Protein 5HSV (pdb70)

Nearest PDB structures (foldseek):
  2alf-assembly1_A  TM=1.003E+00  e=4.251E-34  Homo sapiens
  7qbw-assembly1_A  TM=1.003E+00  e=8.879E-34  Homo sapiens
  6bta-assembly1_A  TM=1.003E+00  e=1.247E-33  Homo sapiens
  9bfy-assembly2_C  TM=1.002E+00  e=6.689E-34  Homo sapiens
  4zsd-assembly1_A  TM=1.002E+00  e=1.972E-30  Homo sapiens

Solvent-accessible surface area: 29998 Å² total

Foldseek 3Di:
DFWKKKFFKDWQRHTLGMWMKGWPCVVQVVVSVFQQCLQACVVVHHAAWAFQFFAAAQFKTKTTQRPPNHPPHAATPVGRWAFQRDQPDFQAFFFWKWFDADWGGGGGGMIIGTHTRDRVCRPTIHTTIGTDDDSVSRNVQNVQAHNRGGGVTTMGRNHMHTDD/DFWKKKFFKDWQNHTLGMWMKGWPCVVQVVVSVQQQCLQACVVVHHAAWAFQFFAAPQFKTKTFQRPPNHPPHFATPVGRWAFQRDQPDFQAFFFWKWFDADWGGRGGGMIIGTHTRDRVCRPTIHTTIGTDDDSVSVNVQNVQAHNRGGGVTTMGRNHMHTD/DQWKKKFQKAWQRHTLGMWMKGWPCVVQVVVSVQQQCLQACVVVHHAAWAFQFFAAPQFKTKTFQRPPNHPPHFATPPRAQAAQRDQPDAQAFFFWKWFDADWGGGGGGMIIGTHTRDRVCRPTIHTTIGTDDDSVSRNVQNVQAHNGGGGNTTMGRNHMHIDD/DQWKKKFFKAWQRHTLGMWMKGWPCVVQVQVSVQQQCLQACVVVHHAAWAFQFFAAAQFKTKTTQRPPNHPPHFATPPRAQAFQRDQPDAQAFFFWKWFDADWGRGGGGMIIGTHTRDRVCRPTIHTTIGTDDDSVSRNVQNVQAHNRGGGNTTMGRNHMHTDD

B-factor: mean 29.34, std 12.83, range [10.25, 129.05]

CATH classification: 2.40.100.10

Structure (mmCIF, N/CA/C/O backbone):
data_5HSV
#
_entry.id   5HSV
#
_cell.length_a   37.904
_cell.length_b   68.443
_cell.length_c   71.952
_cell.angle_alpha   115.120
_cell.angle_beta   103.170
_cell.angle_gamma   93.960
#
_symmetry.space_group_name_H-M   'P 1'
#
loop_
_entity.id
_entity.type
_entity.pdbx_description
1 polymer 'Peptidyl-prolyl cis-trans isomerase A'
2 polymer Alisporivir
3 non-polymer 'CHLORIDE ION'
4 water water
#
loop_
_atom_site.group_PDB
_atom_site.id
_atom_site.type_symbol
_atom_site.label_atom_id
_atom_site.label_alt_id
_atom_site.label_comp_id
_atom_site.label_asym_id
_atom_site.label_entity_id
_atom_site.label_seq_id
_atom_site.pdbx_PDB_ins_code
_atom_site.Cartn_x
_atom_site.Cartn_y
_atom_site.Cartn_z
_atom_site.occupancy
_atom_site.B_iso_or_equiv
_atom_site.auth_seq_id
_atom_site.auth_comp_id
_atom_site.auth_asym_id
_atom_site.auth_atom_id
_atom_site.pdbx_PDB_model_num
ATOM 1 N N . VAL A 1 5 ? -8.687 7.941 40.912 1.00 69.23 2 VAL A N 1
ATOM 2 C CA . VAL A 1 5 ? -8.570 7.190 39.615 1.00 66.85 2 VAL A CA 1
ATOM 3 C C . VAL A 1 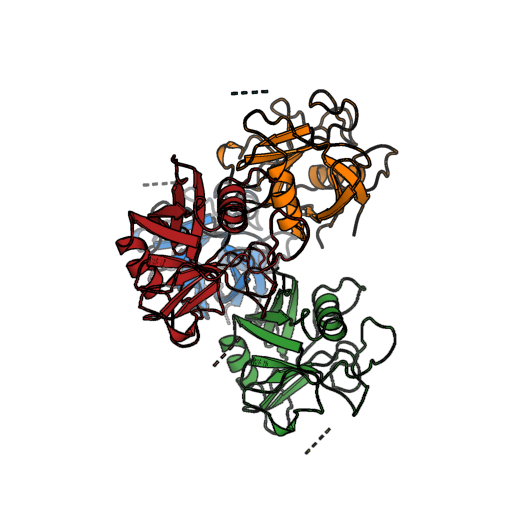5 ? -8.696 8.089 38.342 1.00 56.76 2 VAL A C 1
ATOM 4 O O . VAL A 1 5 ? -7.951 7.897 37.387 1.00 61.81 2 VAL A O 1
ATOM 8 N N . ASN A 1 6 ? -9.605 9.073 38.334 1.00 45.95 3 ASN A N 1
ATOM 9 C CA . ASN A 1 6 ? -9.535 10.244 37.418 1.00 37.02 3 ASN A CA 1
ATOM 10 C C . ASN A 1 6 ? -8.619 11.353 37.943 1.00 37.37 3 ASN A C 1
ATOM 11 O O . ASN A 1 6 ? -8.470 11.511 39.137 1.00 39.16 3 ASN A O 1
ATOM 16 N N . PRO A 1 7 ? -8.028 12.170 37.058 1.00 34.32 4 PRO A N 1
ATOM 17 C CA . PRO A 1 7 ? -7.230 13.294 37.557 1.00 34.29 4 PRO A CA 1
ATOM 18 C C . PRO A 1 7 ? -8.023 14.379 38.233 1.00 31.98 4 PRO A C 1
ATOM 19 O O . PRO A 1 7 ? -9.204 14.562 37.911 1.00 29.32 4 PRO A O 1
ATOM 23 N N . THR A 1 8 ? -7.346 15.126 39.082 1.00 30.17 5 THR A N 1
ATOM 24 C CA . THR A 1 8 ? -7.909 16.266 39.783 1.00 31.19 5 THR A CA 1
ATOM 25 C C . THR A 1 8 ? -7.083 17.499 39.525 1.00 29.26 5 THR A C 1
ATOM 26 O O . THR A 1 8 ? -5.853 17.442 39.637 1.00 32.32 5 THR A O 1
ATOM 30 N N . VAL A 1 9 ? -7.718 18.614 39.175 1.00 23.45 6 VAL A N 1
ATOM 31 C CA . VAL A 1 9 ? -6.938 19.853 39.027 1.00 24.11 6 VAL A CA 1
ATOM 32 C C . VAL A 1 9 ? -7.566 20.906 39.931 1.00 23.67 6 VAL A C 1
ATOM 33 O O . VAL A 1 9 ? -8.698 20.747 40.410 1.00 24.15 6 VAL A O 1
ATOM 37 N N . PHE A 1 10 ? -6.820 21.948 40.230 1.00 23.34 7 PHE A N 1
ATOM 38 C CA . PHE A 1 10 ? -7.307 23.033 41.060 1.00 23.70 7 PHE A CA 1
ATOM 39 C C . PHE A 1 10 ? -7.103 24.376 40.388 1.00 22.42 7 PHE A C 1
ATOM 40 O O . PHE A 1 10 ? -6.144 24.525 39.629 1.00 19.93 7 PHE A O 1
ATOM 48 N N . PHE A 1 11 ? -7.981 25.306 40.728 1.00 21.66 8 PHE A N 1
ATOM 49 C CA . PHE A 1 11 ? -7.813 26.723 40.484 1.00 21.88 8 PHE A CA 1
ATOM 50 C C . PHE A 1 11 ? -7.796 27.455 41.851 1.00 23.43 8 PHE A C 1
ATOM 51 O O . PHE A 1 11 ? -8.683 27.269 42.672 1.00 23.49 8 PHE A O 1
ATOM 59 N N . ASP A 1 12 ? -6.856 28.364 42.044 1.00 23.81 9 ASP A N 1
ATOM 60 C CA . ASP A 1 12 ? -6.926 29.297 43.145 1.00 26.22 9 ASP A CA 1
ATOM 61 C C . ASP A 1 12 ? -7.463 30.593 42.610 1.00 26.34 9 ASP A C 1
ATOM 62 O O . ASP A 1 12 ? -6.792 31.231 41.771 1.00 25.93 9 ASP A O 1
ATOM 67 N N . ILE A 1 13 ? -8.671 30.954 43.015 1.00 24.74 10 ILE A N 1
ATOM 68 C CA . ILE A 1 13 ? -9.382 32.111 42.493 1.00 25.71 10 ILE A CA 1
ATOM 69 C C . ILE A 1 13 ? -9.053 33.361 43.301 1.00 26.90 10 ILE A C 1
ATOM 70 O O . ILE A 1 13 ? -8.990 33.328 44.536 1.00 29.65 10 ILE A O 1
ATOM 75 N N . ALA A 1 14 ? -8.898 34.488 42.619 1.00 27.61 11 ALA A N 1
ATOM 76 C CA . ALA A 1 14 ? -8.764 35.795 43.253 1.00 29.11 11 ALA A CA 1
ATOM 77 C C . ALA A 1 14 ? -9.802 36.792 42.685 1.00 29.13 11 ALA A C 1
ATOM 78 O O . ALA A 1 14 ? -10.299 36.656 41.563 1.00 26.52 11 ALA A O 1
ATOM 80 N N . VAL A 1 15 ? -10.120 37.795 43.510 1.00 30.36 12 VAL A N 1
ATOM 81 C CA . VAL A 1 15 ? -11.087 38.836 43.169 1.00 33.34 12 VAL A CA 1
ATOM 82 C C . VAL A 1 15 ? -10.382 40.158 43.329 1.00 35.14 12 VAL A C 1
ATOM 83 O O . VAL A 1 15 ? -9.983 40.522 44.469 1.00 38.13 12 VAL A O 1
ATOM 87 N N . ASP A 1 16 ? -10.187 40.890 42.229 1.00 34.29 13 ASP A N 1
ATOM 88 C CA . ASP A 1 16 ? -9.373 42.111 42.237 1.00 39.61 13 ASP A CA 1
ATOM 89 C C . ASP A 1 16 ? -8.029 41.893 42.982 1.00 38.35 13 ASP A C 1
ATOM 90 O O . ASP A 1 16 ? -7.558 42.733 43.689 1.00 43.31 13 ASP A O 1
ATOM 95 N N . GLY A 1 17 ? -7.428 40.734 42.708 1.00 37.72 14 GLY A N 1
ATOM 96 C CA . GLY A 1 17 ? -6.118 40.410 43.253 1.00 37.71 14 GLY A CA 1
ATOM 97 C C . GLY A 1 17 ? -6.110 39.764 44.631 1.00 40.59 14 GLY A C 1
ATOM 98 O O . GLY A 1 17 ? -5.056 39.312 45.067 1.00 43.62 14 GLY A O 1
ATOM 99 N N . GLU A 1 18 ? -7.243 39.794 45.345 1.00 38.84 15 GLU A N 1
ATOM 100 C CA . GLU A 1 18 ? -7.354 39.189 46.672 1.00 40.36 15 GLU A CA 1
ATOM 101 C C . GLU A 1 18 ? -7.773 37.727 46.576 1.00 38.68 15 GLU A C 1
ATOM 102 O O . GLU A 1 18 ? -8.791 37.388 45.995 1.00 34.97 15 GLU A O 1
ATOM 108 N N . PRO A 1 19 ? -7.008 36.812 47.139 1.00 40.61 16 PRO A N 1
ATOM 109 C CA . PRO A 1 19 ? -7.464 35.392 47.113 1.00 41.45 16 PRO A CA 1
ATOM 110 C C . PRO A 1 19 ? -8.858 35.124 47.753 1.00 43.30 16 PRO A C 1
ATOM 111 O O . PRO A 1 19 ? -9.212 35.657 48.848 1.00 45.80 16 PRO A O 1
ATOM 115 N N . LEU A 1 20 ? -9.631 34.302 47.078 1.00 39.00 17 LEU A N 1
ATOM 116 C CA . LEU A 1 20 ? -11.042 33.961 47.426 1.00 40.43 17 LEU A CA 1
ATOM 117 C C . LEU A 1 20 ? -10.996 32.521 47.966 1.00 43.04 17 LEU A C 1
ATOM 118 O O . LEU A 1 20 ? -11.414 32.248 49.088 1.00 48.22 17 LEU A O 1
ATOM 123 N N . GLY A 1 21 ? -10.378 31.606 47.222 1.00 42.44 18 GLY A N 1
ATOM 124 C CA . GLY A 1 21 ? -10.203 30.250 47.687 1.00 39.73 18 GLY A CA 1
ATOM 125 C C . GLY A 1 21 ? -9.955 29.325 46.495 1.00 36.29 18 GLY A C 1
ATOM 126 O O . GLY A 1 21 ? -9.926 29.784 45.338 1.00 33.63 18 GLY A O 1
ATOM 127 N N . ARG A 1 22 ? -9.815 28.050 46.808 1.00 33.89 19 ARG A N 1
ATOM 128 C CA . ARG A 1 22 ? -9.511 27.029 45.847 1.00 31.64 19 ARG A CA 1
ATOM 129 C C . ARG A 1 22 ? -10.751 26.286 45.402 1.00 30.11 19 ARG A C 1
ATOM 130 O O . ARG A 1 22 ? -11.560 25.871 46.221 1.00 34.64 19 ARG A O 1
ATOM 138 N N . VAL A 1 23 ? -10.804 26.006 44.102 1.00 27.49 20 VAL A N 1
ATOM 139 C CA . VAL A 1 23 ? -11.849 25.156 43.493 1.00 26.18 20 VAL A CA 1
ATOM 140 C C . VAL A 1 23 ? -11.102 23.973 42.908 1.00 25.78 20 VAL A C 1
ATOM 141 O O . VAL A 1 23 ? -10.141 24.192 42.189 1.00 24.69 20 VAL A O 1
ATOM 145 N N A SER A 1 24 ? -11.508 22.743 43.224 1.00 24.76 21 SER A N 1
ATOM 146 C CA A SER A 1 24 ? -10.888 21.588 42.610 1.00 24.16 21 SER A CA 1
ATOM 147 C C A SER A 1 24 ? -11.885 20.879 41.754 1.00 24.40 21 SER A C 1
ATOM 148 O O A SER A 1 24 ? -13.092 20.894 42.033 1.00 26.52 21 SER A O 1
ATOM 151 N N . PHE A 1 25 ? -11.385 20.253 40.697 1.00 22.57 22 PHE A N 1
ATOM 152 C CA . PHE A 1 25 ? -12.237 19.546 39.757 1.00 23.08 22 PHE A CA 1
ATOM 153 C C . PHE A 1 25 ? -11.808 18.125 39.529 1.00 24.60 22 PHE A C 1
ATOM 154 O O . PHE A 1 25 ? -10.586 17.831 39.438 1.00 26.14 22 PHE A O 1
ATOM 162 N N . GLU A 1 26 ? -12.763 17.223 39.438 1.00 24.32 23 GLU A N 1
ATOM 163 C CA . GLU A 1 26 ? -12.506 15.910 38.904 1.00 25.91 23 GLU A CA 1
ATOM 164 C C . GLU A 1 26 ? -12.717 15.930 37.394 1.00 24.70 23 GLU A C 1
ATOM 165 O O . GLU A 1 26 ? -13.691 16.482 36.913 1.00 24.24 23 GLU A O 1
ATOM 171 N N . LEU A 1 27 ? -11.751 15.400 36.629 1.00 23.72 24 LEU A N 1
ATOM 172 C CA . LEU A 1 27 ? -11.872 15.347 35.164 1.00 23.59 24 LEU A CA 1
ATOM 173 C C . LEU A 1 27 ? -12.167 13.919 34.762 1.00 26.06 24 LEU A C 1
ATOM 174 O O . LEU A 1 27 ? -11.466 12.984 35.174 1.00 28.50 24 LEU A O 1
ATOM 179 N N . PHE A 1 28 ? -13.190 13.774 33.936 1.00 25.65 25 PHE A N 1
ATOM 180 C CA . PHE A 1 28 ? -13.687 12.453 33.568 1.00 29.08 25 PHE A CA 1
ATOM 181 C C . PHE A 1 28 ? -12.889 11.862 32.404 1.00 29.39 25 PHE A C 1
ATOM 182 O O . PHE A 1 28 ? -13.399 11.639 31.291 1.00 30.11 25 PHE A O 1
ATOM 190 N N . ALA A 1 29 ? -11.661 11.572 32.680 1.00 28.80 26 ALA A N 1
ATOM 191 C CA . ALA A 1 29 ? -10.726 11.059 31.680 1.00 31.56 26 ALA A CA 1
ATOM 192 C C . ALA A 1 29 ? -11.108 9.663 31.223 1.00 34.32 26 ALA A C 1
ATOM 193 O O . ALA A 1 29 ? -10.758 9.264 30.125 1.00 36.65 26 ALA A O 1
ATOM 195 N N . ASP A 1 30 ? -11.828 8.933 32.065 1.00 38.64 27 ASP A N 1
ATOM 196 C CA . ASP A 1 30 ? -12.374 7.624 31.696 1.00 43.27 27 ASP A CA 1
ATOM 197 C C . ASP A 1 30 ? -13.405 7.677 30.575 1.00 43.11 27 ASP A C 1
ATOM 198 O O . ASP A 1 30 ? -13.581 6.697 29.842 1.00 48.49 27 ASP A O 1
ATOM 203 N N . LYS A 1 31 ? -14.088 8.814 30.430 1.00 39.24 28 LYS A N 1
ATOM 204 C CA . LYS A 1 31 ? -15.118 8.996 29.377 1.00 38.81 28 LYS A CA 1
ATOM 205 C C . LYS A 1 31 ? -14.747 9.937 28.254 1.00 34.82 28 LYS A C 1
ATOM 206 O O . LYS A 1 31 ? -15.173 9.717 27.112 1.00 35.96 28 LYS A O 1
ATOM 212 N N . VAL A 1 32 ? -13.976 10.998 28.551 1.00 30.08 29 VAL A N 1
ATOM 213 C CA . VAL A 1 32 ? -13.586 12.017 27.530 1.00 29.59 29 VAL A CA 1
ATOM 214 C C . VAL A 1 32 ? -12.104 12.297 27.669 1.00 27.62 29 VAL A C 1
ATOM 215 O O . VAL A 1 32 ? -11.740 13.379 28.177 1.00 24.28 29 VAL A O 1
ATOM 219 N N . PRO A 1 33 ? -11.257 11.306 27.353 1.00 29.41 30 PRO A N 1
ATOM 220 C CA . PRO A 1 33 ? -9.862 11.470 27.653 1.00 28.51 30 PRO A CA 1
ATOM 221 C C . PRO A 1 33 ? -9.187 12.645 26.935 1.00 28.39 30 PRO A C 1
ATOM 222 O O . PRO A 1 33 ? -8.371 13.339 27.575 1.00 27.06 30 PRO A O 1
ATOM 226 N N . LYS A 1 34 ? -9.517 12.902 25.673 1.00 27.03 31 LYS A N 1
ATOM 227 C CA . LYS A 1 34 ? -8.861 13.994 24.907 1.00 25.80 31 LYS A CA 1
ATOM 228 C C . LYS A 1 34 ? -9.225 15.370 25.466 1.00 23.52 31 LYS A C 1
ATOM 229 O O . LYS A 1 34 ? -8.390 16.283 25.654 1.00 22.88 31 LYS A O 1
ATOM 235 N N . THR A 1 35 ? -10.489 15.536 25.817 1.00 21.91 32 THR A N 1
ATOM 236 C CA . THR A 1 35 ? -10.973 16.784 26.370 1.00 20.24 32 THR A CA 1
ATOM 237 C C . THR A 1 35 ? -10.482 17.004 27.798 1.00 19.67 32 THR A C 1
ATOM 238 O O . THR A 1 35 ? -10.042 18.090 28.195 1.00 19.27 32 THR A O 1
ATOM 242 N N . ALA A 1 36 ? -10.513 15.963 28.593 1.00 20.24 33 ALA A N 1
ATOM 243 C CA . ALA A 1 36 ? -9.888 16.059 29.965 1.00 20.16 33 ALA A CA 1
ATOM 244 C C . ALA A 1 36 ? -8.408 16.408 29.894 1.00 20.04 33 ALA A C 1
ATOM 245 O O . ALA A 1 36 ? -7.942 17.250 30.715 1.00 19.63 33 ALA A O 1
ATOM 247 N N . GLU A 1 37 ? -7.669 15.770 28.949 1.00 20.53 34 GLU A N 1
ATOM 248 C CA . GLU A 1 37 ? -6.218 15.997 28.853 1.00 22.72 34 GLU A CA 1
ATOM 249 C C . GLU A 1 37 ? -5.910 17.446 28.462 1.00 20.56 34 GLU A C 1
ATOM 250 O O . GLU A 1 37 ? -4.991 18.063 29.064 1.00 20.14 34 GLU A O 1
ATOM 256 N N . ASN A 1 38 ? -6.715 18.022 27.588 1.00 18.90 35 ASN A N 1
ATOM 257 C CA . ASN A 1 38 ? -6.564 19.421 27.261 1.00 18.64 35 ASN A CA 1
ATOM 258 C C . ASN A 1 38 ? -6.647 20.326 28.476 1.00 17.59 35 ASN A C 1
ATOM 259 O O . ASN A 1 38 ? -5.806 21.185 28.730 1.00 17.98 35 ASN A O 1
ATOM 264 N N . PHE A 1 39 ? -7.723 20.205 29.250 1.00 16.96 36 PHE A N 1
ATOM 265 C CA . PHE A 1 39 ? -7.928 21.042 30.400 1.00 15.49 36 PHE A CA 1
ATOM 266 C C . PHE A 1 39 ? -6.846 20.800 31.456 1.00 16.45 36 PHE A C 1
ATOM 267 O O . PHE A 1 39 ? -6.394 21.737 32.097 1.00 16.55 36 PHE A O 1
ATOM 275 N N . ARG A 1 40 ? -6.519 19.534 31.682 1.00 18.10 37 ARG A N 1
ATOM 276 C CA . ARG A 1 40 ? -5.460 19.203 32.654 1.00 19.61 37 ARG A CA 1
ATOM 277 C C . ARG A 1 40 ? -4.153 19.897 32.272 1.00 19.57 37 ARG A C 1
ATOM 278 O O . ARG A 1 40 ? -3.511 20.527 33.130 1.00 18.44 37 ARG A O 1
ATOM 286 N N . ALA A 1 41 ? -3.710 19.753 31.008 1.00 19.32 38 ALA A N 1
ATOM 287 C CA . ALA A 1 41 ? -2.445 20.366 30.599 1.00 20.39 38 ALA A CA 1
ATOM 288 C C . ALA A 1 41 ? -2.497 21.895 30.620 1.00 20.72 38 ALA A C 1
ATOM 289 O O . ALA A 1 41 ? -1.525 22.517 30.945 1.00 21.79 38 ALA A O 1
ATOM 291 N N . LEU A 1 42 ? -3.639 22.492 30.269 1.00 18.28 39 LEU A N 1
ATOM 292 C CA . LEU A 1 42 ? -3.768 23.955 30.332 1.00 18.66 39 LEU A CA 1
ATOM 293 C C . LEU A 1 42 ? -3.703 24.417 31.779 1.00 18.06 39 LEU A C 1
ATOM 294 O O . LEU A 1 42 ? -3.251 25.530 32.099 1.00 19.79 39 LEU A O 1
ATOM 299 N N . SER A 1 43 ? -4.114 23.571 32.698 1.00 18.54 40 SER A N 1
ATOM 300 C CA . SER A 1 43 ? -4.077 23.911 34.148 1.00 18.56 40 SER A CA 1
ATOM 301 C C . SER A 1 43 ? -2.701 23.750 34.739 1.00 20.99 40 SER A C 1
ATOM 302 O O . SER A 1 43 ? -2.365 24.504 35.641 1.00 23.01 40 SER A O 1
ATOM 305 N N . THR A 1 44 ? -1.879 22.861 34.187 1.00 21.56 41 THR A N 1
ATOM 306 C CA . THR A 1 44 ? -0.518 22.711 34.738 1.00 23.95 41 THR A CA 1
ATOM 307 C C . THR A 1 44 ? 0.445 23.672 34.070 1.00 26.25 41 THR A C 1
ATOM 308 O O . THR A 1 44 ? 1.529 23.909 34.586 1.00 27.09 41 THR A O 1
ATOM 312 N N . GLY A 1 45 ? 0.077 24.169 32.906 1.00 24.49 42 GLY A N 1
ATOM 313 C CA . GLY A 1 45 ? 0.969 25.052 32.147 1.00 29.00 42 GLY A CA 1
ATOM 314 C C . GLY A 1 45 ? 2.063 24.317 31.392 1.00 28.99 42 GLY A C 1
ATOM 315 O O . GLY A 1 45 ? 2.948 24.964 30.857 1.00 30.75 42 GLY A O 1
ATOM 316 N N . GLU A 1 46 ? 1.974 22.985 31.297 1.00 26.44 43 GLU A N 1
ATOM 317 C CA . GLU A 1 46 ? 3.085 22.202 30.780 1.00 28.28 43 GLU A CA 1
ATOM 318 C C . GLU A 1 46 ? 3.390 22.389 29.299 1.00 28.27 43 GLU A C 1
ATOM 319 O O . GLU A 1 46 ? 4.489 22.008 28.882 1.00 29.99 43 GLU A O 1
ATOM 325 N N . LYS A 1 47 ? 2.473 22.995 28.514 1.00 27.22 44 LYS A N 1
ATOM 326 C CA . LYS A 1 47 ? 2.807 23.316 27.127 1.00 28.99 44 LYS A CA 1
ATOM 327 C C . LYS A 1 47 ? 3.387 24.713 26.975 1.00 29.76 44 LYS A C 1
ATOM 328 O O . LYS A 1 47 ? 3.757 25.114 25.873 1.00 31.79 44 LYS A O 1
ATOM 334 N N . GLY A 1 48 ? 3.585 25.409 28.076 1.00 27.77 45 GLY A N 1
ATOM 335 C CA . GLY A 1 48 ? 4.219 26.750 28.084 1.00 32.24 45 GLY A CA 1
ATOM 336 C C . GLY A 1 48 ? 3.196 27.877 28.005 1.00 30.47 45 GLY A C 1
ATOM 337 O O . GLY A 1 48 ? 3.545 29.039 27.748 1.00 32.89 45 GLY A O 1
ATOM 338 N N . PHE A 1 49 ? 1.929 27.518 28.197 1.00 28.75 46 PHE A N 1
ATOM 339 C CA . PHE A 1 49 ? 0.803 28.450 28.193 1.00 26.76 46 PHE A CA 1
ATOM 340 C C . PHE A 1 49 ? -0.323 27.781 28.938 1.00 25.59 46 PHE A C 1
ATOM 341 O O . PHE A 1 49 ? -0.320 26.564 29.132 1.00 24.61 46 PHE A O 1
ATOM 349 N N . GLY A 1 50 ? -1.351 28.555 29.284 1.00 23.02 47 GLY A N 1
ATOM 350 C CA . GLY A 1 50 ? -2.527 27.982 29.908 1.00 22.51 47 GLY A CA 1
ATOM 351 C C . GLY A 1 50 ? -3.306 28.959 30.752 1.00 19.18 47 GLY A C 1
ATOM 352 O O . GLY A 1 50 ? -3.148 30.168 30.610 1.00 20.34 47 GLY A O 1
ATOM 353 N N . TYR A 1 51 ? -4.017 28.410 31.704 1.00 18.28 48 TYR A N 1
ATOM 354 C CA . TYR A 1 51 ? -4.975 29.170 32.429 1.00 18.50 48 TYR A CA 1
ATOM 355 C C . TYR A 1 51 ? -4.407 30.138 33.517 1.00 20.00 48 TYR A C 1
ATOM 356 O O . TYR A 1 51 ? -5.115 31.041 33.928 1.00 19.84 48 TYR A O 1
ATOM 365 N N . LYS A 1 52 ? -3.191 29.911 34.005 1.00 20.27 49 LYS A N 1
ATOM 366 C CA . LYS A 1 52 ? -2.696 30.739 35.082 1.00 22.58 49 LYS A CA 1
ATOM 367 C C . LYS A 1 52 ? -2.678 32.182 34.723 1.00 25.37 49 LYS A C 1
ATOM 368 O O . LYS A 1 52 ? -2.158 32.558 33.638 1.00 24.89 49 LYS A O 1
ATOM 374 N N . GLY A 1 53 ? -3.326 33.007 35.558 1.00 23.46 50 GLY A N 1
ATOM 375 C CA . GLY A 1 53 ? -3.401 34.469 35.323 1.00 26.67 50 GLY A CA 1
ATOM 376 C C . GLY A 1 53 ? -4.561 34.929 34.470 1.00 26.06 50 GLY A C 1
ATOM 377 O O . GLY A 1 53 ? -4.810 36.154 34.345 1.00 31.72 50 GLY A O 1
ATOM 378 N N . SER A 1 54 ? -5.302 33.988 33.915 1.00 22.55 51 SER A N 1
ATOM 379 C CA . SER A 1 54 ? -6.477 34.327 33.047 1.00 22.21 51 SER A CA 1
ATOM 380 C C . SER A 1 54 ? -7.698 34.686 33.911 1.00 23.14 51 SER A C 1
ATOM 381 O O . SER A 1 54 ? -7.691 34.450 35.119 1.00 22.57 51 SER A O 1
ATOM 384 N N A CYS A 1 55 ? -8.717 35.255 33.297 0.50 22.86 52 CYS A N 1
ATOM 385 N N B CYS A 1 55 ? -8.715 35.272 33.300 0.50 23.29 52 CYS A N 1
ATOM 386 C CA A CYS A 1 55 ? -9.905 35.696 34.011 0.50 23.92 52 CYS A CA 1
ATOM 387 C CA B CYS A 1 55 ? -9.920 35.691 34.021 0.50 24.65 52 CYS A CA 1
ATOM 388 C C A CYS A 1 55 ? -11.168 34.944 33.565 0.50 22.60 52 CYS A C 1
ATOM 389 C C B CYS A 1 55 ? -11.167 34.932 33.571 0.50 23.01 52 CYS A C 1
ATOM 390 O O A CYS A 1 55 ? -11.215 34.318 32.502 0.50 22.31 52 CYS A O 1
ATOM 391 O O B CYS A 1 55 ? -11.214 34.316 32.503 0.50 22.77 52 CYS A O 1
ATOM 396 N N . PHE A 1 56 ? -12.178 34.988 34.414 1.00 21.73 53 PHE A N 1
ATOM 397 C CA . PHE A 1 56 ? -13.540 34.596 34.047 1.00 20.59 53 PHE A CA 1
ATOM 398 C C . PHE A 1 56 ? -14.196 35.858 33.454 1.00 24.85 53 PHE A C 1
ATOM 399 O O . PHE A 1 56 ? -14.511 36.815 34.186 1.00 25.50 53 PHE A O 1
ATOM 407 N N . HIS A 1 57 ? -14.440 35.848 32.162 1.00 20.04 54 HIS A N 1
ATOM 408 C CA . HIS A 1 57 ? -14.891 37.032 31.460 1.00 22.50 54 HIS A CA 1
ATOM 409 C C . HIS A 1 57 ? -16.376 37.160 31.380 1.00 23.16 54 HIS A C 1
ATOM 410 O O . HIS A 1 57 ? -16.823 38.252 31.029 1.00 25.45 54 HIS A O 1
ATOM 417 N N . ARG A 1 58 ? -17.122 36.097 31.681 1.00 20.54 55 ARG A N 1
ATOM 418 C CA . ARG A 1 58 ? -18.590 36.126 31.478 1.00 21.74 55 ARG A CA 1
ATOM 419 C C . ARG A 1 58 ? -19.180 35.294 32.606 1.00 22.31 55 ARG A C 1
ATOM 420 O O . ARG A 1 58 ? -18.962 34.122 32.659 1.00 23.74 55 ARG A O 1
ATOM 428 N N . ILE A 1 59 ? -19.826 35.947 33.574 1.00 22.81 56 ILE A N 1
ATOM 429 C CA . ILE A 1 59 ? -20.405 35.256 34.698 1.00 24.23 56 ILE A CA 1
ATOM 430 C C . ILE A 1 59 ? -21.874 35.709 34.789 1.00 25.80 56 ILE A C 1
ATOM 431 O O . ILE A 1 59 ? -22.168 36.907 34.870 1.00 25.53 56 ILE A O 1
ATOM 436 N N . ILE A 1 60 ? -22.776 34.747 34.641 1.00 26.99 57 ILE A N 1
ATOM 437 C CA . ILE A 1 60 ? -24.218 34.996 34.578 1.00 27.30 57 ILE A CA 1
ATOM 438 C C . ILE A 1 60 ? -24.823 34.258 35.762 1.00 28.69 57 ILE A C 1
ATOM 439 O O . ILE A 1 60 ? -24.913 33.031 35.773 1.00 28.65 57 ILE A O 1
ATOM 444 N N . PRO A 1 61 ? -25.217 35.008 36.799 1.00 32.89 58 PRO A N 1
ATOM 445 C CA . PRO A 1 61 ? -25.817 34.342 37.986 1.00 34.55 58 PRO A CA 1
ATOM 446 C C . PRO A 1 61 ? -27.037 33.467 37.697 1.00 36.36 58 PRO A C 1
ATOM 447 O O . PRO A 1 61 ? -27.872 33.807 36.853 1.00 35.17 58 PRO A O 1
ATOM 451 N N . GLY A 1 62 ? -27.039 32.283 38.299 1.00 35.27 59 GLY A N 1
ATOM 452 C CA . GLY A 1 62 ? -28.054 31.318 38.046 1.00 36.77 59 GLY A CA 1
ATOM 453 C C . GLY A 1 62 ? -27.861 30.477 36.814 1.00 37.03 59 GLY A C 1
ATOM 454 O O . GLY A 1 62 ? -28.681 29.587 36.558 1.00 36.16 59 GLY A O 1
ATOM 455 N N . PHE A 1 63 ? -26.753 30.693 36.086 1.00 30.99 60 PHE A N 1
ATOM 456 C CA . PHE A 1 63 ? -26.475 29.966 34.860 1.00 28.55 60 PHE A CA 1
ATOM 457 C C . PHE A 1 63 ? -25.060 29.344 34.959 1.00 27.09 60 PHE A C 1
ATOM 458 O O . PHE A 1 63 ? -24.923 28.136 35.159 1.00 25.89 60 PHE A O 1
ATOM 466 N N . MET A 1 64 ? -24.029 30.156 34.747 1.00 24.31 61 MET A N 1
ATOM 467 C CA . MET A 1 64 ? -22.664 29.603 34.700 1.00 22.78 61 MET A CA 1
ATOM 468 C C . MET A 1 64 ? -21.617 30.698 34.782 1.00 23.03 61 MET A C 1
ATOM 469 O O . MET A 1 64 ? -21.907 31.881 34.691 1.00 23.20 61 MET A O 1
ATOM 474 N N . CYS A 1 65 ? -20.359 30.259 35.024 1.00 20.95 62 CYS A N 1
ATOM 475 C CA . CYS A 1 65 ? -19.185 31.114 34.999 1.00 19.69 62 CYS A CA 1
ATOM 476 C C . CYS A 1 65 ? -18.296 30.620 33.881 1.00 17.96 62 CYS A C 1
ATOM 477 O O . CYS A 1 65 ? -17.960 29.443 33.848 1.00 18.61 62 CYS A O 1
ATOM 480 N N . GLN A 1 66 ? -17.949 31.497 32.910 1.00 16.76 63 GLN A N 1
ATOM 481 C CA . GLN A 1 66 ? -17.238 31.132 31.752 1.00 16.23 63 GLN A CA 1
ATOM 482 C C . GLN A 1 66 ? -15.828 31.779 31.795 1.00 16.73 63 GLN A C 1
ATOM 483 O O . GLN A 1 66 ? -15.658 32.967 32.074 1.00 17.58 63 GLN A O 1
ATOM 489 N N . GLY A 1 67 ? -14.838 30.969 31.486 1.00 15.68 64 GLY A N 1
ATOM 490 C CA . GLY A 1 67 ? -13.449 31.391 31.499 1.00 15.50 64 GLY A CA 1
ATOM 491 C C . GLY A 1 67 ? -12.629 30.667 30.453 1.00 16.42 64 GLY A C 1
ATOM 492 O O . GLY A 1 67 ? -13.158 29.975 29.563 1.00 15.93 64 GLY A O 1
ATOM 493 N N . GLY A 1 68 ? -11.303 30.819 30.574 1.00 15.35 65 GLY A N 1
ATOM 494 C CA . GLY A 1 68 ? -10.362 30.073 29.751 1.00 16.90 65 GLY A CA 1
ATOM 495 C C . GLY A 1 68 ? -9.829 30.772 28.544 1.00 17.81 65 GLY A C 1
ATOM 496 O O . GLY A 1 68 ? -9.046 30.134 27.810 1.00 19.16 65 GLY A O 1
ATOM 497 N N . ASP A 1 69 ? -10.218 32.036 28.301 1.00 18.24 66 ASP A N 1
ATOM 498 C CA . ASP A 1 69 ? -9.679 32.775 27.168 1.00 19.86 66 ASP A CA 1
ATOM 499 C C . ASP A 1 69 ? -8.418 33.438 27.605 1.00 20.91 66 ASP A C 1
ATOM 500 O O . ASP A 1 69 ? -8.384 34.617 27.999 1.00 23.72 66 ASP A O 1
ATOM 505 N N . PHE A 1 70 ? -7.315 32.690 27.644 1.00 20.90 67 PHE A N 1
ATOM 506 C CA . PHE A 1 70 ? -6.066 33.167 28.105 1.00 21.79 67 PHE A CA 1
ATOM 507 C C . PHE A 1 70 ? -5.234 33.878 27.043 1.00 24.85 67 PHE A C 1
ATOM 508 O O . PHE A 1 70 ? -4.137 34.354 27.365 1.00 28.17 67 PHE A O 1
ATOM 516 N N . THR A 1 71 ? -5.746 33.949 25.788 1.00 23.23 68 THR A N 1
ATOM 517 C CA . THR A 1 71 ? -5.063 34.695 24.748 1.00 28.92 68 THR A CA 1
ATOM 518 C C . THR A 1 71 ? -5.636 36.077 24.486 1.00 30.41 68 THR A C 1
ATOM 519 O O . THR A 1 71 ? -4.872 36.987 24.143 1.00 34.44 68 THR A O 1
ATOM 523 N N . ARG A 1 72 ? -6.956 36.229 24.565 1.00 31.59 69 ARG A N 1
ATOM 524 C CA . ARG A 1 72 ? -7.627 37.540 24.293 1.00 35.16 69 ARG A CA 1
ATOM 525 C C . ARG A 1 72 ? -8.540 38.065 25.441 1.00 35.22 69 ARG A C 1
ATOM 526 O O . ARG A 1 72 ? -8.955 39.221 25.407 1.00 35.10 69 ARG A O 1
ATOM 534 N N . HIS A 1 73 ? -8.789 37.242 26.467 1.00 35.66 70 HIS A N 1
ATOM 535 C CA . HIS A 1 73 ? -9.442 37.649 27.753 1.00 37.96 70 HIS A CA 1
ATOM 536 C C . HIS A 1 73 ? -10.855 38.204 27.578 1.00 36.81 70 HIS A C 1
ATOM 537 O O . HIS A 1 73 ? -11.375 38.873 28.492 1.00 36.04 70 HIS A O 1
ATOM 544 N N . ASN A 1 74 ? -11.511 37.859 26.466 1.00 32.70 71 ASN A N 1
ATOM 545 C CA . ASN A 1 74 ? -12.818 38.370 26.218 1.00 31.48 71 ASN A CA 1
ATOM 546 C C . ASN A 1 74 ? -13.809 37.462 25.556 1.00 31.87 71 ASN A C 1
ATOM 547 O O . ASN A 1 74 ? -14.909 37.931 25.142 1.00 32.54 71 ASN A O 1
ATOM 552 N N . GLY A 1 75 ? -13.479 36.187 25.392 1.00 27.41 72 GLY A N 1
ATOM 553 C CA . GLY A 1 75 ? -14.304 35.269 24.585 1.00 27.49 72 GLY A CA 1
ATOM 554 C C . GLY A 1 75 ? -13.899 35.038 23.207 1.00 28.36 72 GLY A C 1
ATOM 555 O O . GLY A 1 75 ? -14.337 34.055 22.550 1.00 30.89 72 GLY A O 1
ATOM 556 N N . THR A 1 76 ? -13.031 35.902 22.670 1.00 28.46 73 THR A N 1
ATOM 557 C CA . THR A 1 76 ? -12.757 35.740 21.286 1.00 30.24 73 THR A CA 1
ATOM 558 C C . THR A 1 76 ? -11.570 34.824 21.064 1.00 28.16 73 THR A C 1
ATOM 559 O O . THR A 1 76 ? -11.223 34.560 19.903 1.00 32.18 73 THR A O 1
ATOM 563 N N . GLY A 1 77 ? -10.850 34.490 22.143 1.00 26.04 74 GLY A N 1
ATOM 564 C CA . GLY A 1 77 ? -9.574 33.797 21.974 1.00 28.60 74 GLY A CA 1
ATOM 565 C C . GLY A 1 77 ? -9.582 32.473 22.670 1.00 29.64 74 GLY A C 1
ATOM 566 O O . GLY A 1 77 ? -10.592 31.826 22.738 1.00 38.28 74 GLY A O 1
ATOM 567 N N . GLY A 1 78 ? -8.402 32.015 23.025 1.00 29.11 75 GLY A N 1
ATOM 568 C CA . GLY A 1 78 ? -8.256 30.667 23.539 1.00 27.73 75 GLY A CA 1
ATOM 569 C C . GLY A 1 78 ? -7.654 29.713 22.496 1.00 29.84 75 GLY A C 1
ATOM 570 O O . GLY A 1 78 ? -7.765 29.932 21.290 1.00 31.11 75 GLY A O 1
ATOM 571 N N . LYS A 1 79 ? -6.937 28.721 22.998 1.00 26.47 76 LYS A N 1
ATOM 572 C CA . LYS A 1 79 ? -6.370 27.706 22.124 1.00 25.57 76 LYS A CA 1
ATOM 573 C C . LYS A 1 79 ? -6.208 26.444 22.899 1.00 21.97 76 LYS A C 1
ATOM 574 O O . LYS A 1 79 ? -5.949 26.466 24.138 1.00 22.69 76 LYS A O 1
ATOM 580 N N . SER A 1 80 ? -6.391 25.320 22.213 1.00 22.39 77 SER A N 1
ATOM 581 C CA . SER A 1 80 ? -6.215 24.010 22.839 1.00 22.21 77 SER A CA 1
ATOM 582 C C . SER A 1 80 ? -4.723 23.597 22.796 1.00 23.53 77 SER A C 1
ATOM 583 O O . SER A 1 80 ? -3.910 24.270 22.167 1.00 28.12 77 SER A O 1
ATOM 586 N N . ILE A 1 81 ? -4.421 22.467 23.417 1.00 23.08 78 ILE A N 1
ATOM 587 C CA . ILE A 1 81 ? -3.089 21.906 23.375 1.00 23.90 78 ILE A CA 1
ATOM 588 C C . ILE A 1 81 ? -2.860 21.149 22.072 1.00 26.43 78 ILE A C 1
ATOM 589 O O . ILE A 1 81 ? -1.707 20.723 21.840 1.00 28.34 78 ILE A O 1
ATOM 594 N N . TYR A 1 82 ? -3.894 21.010 21.227 1.00 26.74 79 TYR A N 1
ATOM 595 C CA . TYR A 1 82 ? -3.842 20.195 19.980 1.00 31.87 79 TYR A CA 1
ATOM 596 C C . TYR A 1 82 ? -3.763 21.057 18.751 1.00 40.64 79 TYR A C 1
ATOM 597 O O . TYR A 1 82 ? -3.593 20.515 17.625 1.00 45.96 79 TYR A O 1
ATOM 606 N N . GLY A 1 83 ? -3.757 22.380 18.924 1.00 47.16 80 GLY A N 1
ATOM 607 C CA . GLY A 1 83 ? -4.138 23.316 17.846 1.00 49.41 80 GLY A CA 1
ATOM 608 C C . GLY A 1 83 ? -5.220 24.291 18.252 1.00 56.74 80 GLY A C 1
ATOM 609 O O . GLY A 1 83 ? -5.841 24.213 19.360 1.00 52.10 80 GLY A O 1
ATOM 610 N N . GLU A 1 84 ? -5.517 25.209 17.348 1.00 56.13 81 GLU A N 1
ATOM 611 C CA . GLU A 1 84 ? -6.538 26.233 17.652 1.00 63.50 81 GLU A CA 1
ATOM 612 C C . GLU A 1 84 ? -7.835 25.518 18.074 1.00 55.44 81 GLU A C 1
ATOM 613 O O . GLU A 1 84 ? -8.402 25.873 19.140 1.00 51.43 81 GLU A O 1
ATOM 619 N N . LYS A 1 85 ? -8.367 24.586 17.256 1.00 43.46 82 LYS A N 1
ATOM 620 C CA . LYS A 1 85 ? -9.540 23.807 17.709 1.00 37.59 82 LYS A CA 1
ATOM 621 C C . LYS A 1 85 ? -9.538 22.282 17.585 1.00 37.30 82 LYS A C 1
ATOM 622 O O . LYS A 1 85 ? -8.733 21.680 16.859 1.00 43.59 82 LYS A O 1
ATOM 628 N N . PHE A 1 86 ? -10.350 21.622 18.387 1.00 25.64 83 PHE A N 1
ATOM 629 C CA . PHE A 1 86 ? -10.527 20.172 18.299 1.00 27.13 83 PHE A CA 1
ATOM 630 C C . PHE A 1 86 ? -11.985 19.758 18.324 1.00 25.61 83 PHE A C 1
ATOM 631 O O . PHE A 1 86 ? -12.916 20.504 18.697 1.00 24.68 83 PHE A O 1
ATOM 639 N N . GLU A 1 87 ? -12.192 18.540 17.889 1.00 27.72 84 GLU A N 1
ATOM 640 C CA . GLU A 1 87 ? -13.535 18.029 17.726 1.00 27.84 84 GLU A CA 1
ATOM 641 C C . GLU A 1 87 ? -14.262 17.803 19.018 1.00 26.24 84 GLU A C 1
ATOM 642 O O . GLU A 1 87 ? -13.651 17.627 20.095 1.00 24.46 84 GLU A O 1
ATOM 648 N N . ASP A 1 88 ? -15.567 17.773 18.956 1.00 27.38 85 ASP A N 1
ATOM 649 C CA . ASP A 1 88 ? -16.380 17.261 20.044 1.00 26.93 85 ASP A CA 1
ATOM 650 C C . ASP A 1 88 ? -16.130 15.789 20.202 1.00 29.36 85 ASP A C 1
ATOM 651 O O . ASP A 1 88 ? -16.494 14.976 19.319 1.00 34.16 85 ASP A O 1
ATOM 656 N N . GLU A 1 89 ? -15.549 15.407 21.309 1.00 28.08 86 GLU A N 1
ATOM 657 C CA . GLU A 1 89 ? -15.126 14.034 21.497 1.00 30.85 86 GLU A CA 1
ATOM 658 C C . GLU A 1 89 ? -16.323 13.059 21.534 1.00 34.02 86 GLU A C 1
ATOM 659 O O . GLU A 1 89 ? -16.365 12.028 20.846 1.00 34.03 86 GLU A O 1
ATOM 665 N N . ASN A 1 90 ? -17.256 13.384 22.387 1.00 30.53 87 ASN A N 1
ATOM 666 C CA . ASN A 1 90 ? -18.518 12.692 22.513 1.00 31.01 87 ASN A CA 1
ATOM 667 C C . ASN A 1 90 ? -19.436 13.530 23.395 1.00 30.41 87 ASN A C 1
ATOM 668 O O . ASN A 1 90 ? -19.006 14.539 23.997 1.00 28.81 87 ASN A O 1
ATOM 673 N N . PHE A 1 91 ? -20.678 13.126 23.511 1.00 32.38 88 PHE A N 1
ATOM 674 C CA . PHE A 1 91 ? -21.651 13.767 24.393 1.00 31.51 88 PHE A CA 1
ATOM 675 C C . PHE A 1 91 ? -22.279 12.816 25.388 1.00 34.61 88 PHE A C 1
ATOM 676 O O . PHE A 1 91 ? -23.453 12.912 25.747 1.00 35.90 88 PHE A O 1
ATOM 684 N N . ILE A 1 92 ? -21.449 11.924 25.885 1.00 34.80 89 ILE A N 1
ATOM 685 C CA . ILE A 1 92 ? -21.889 10.934 26.846 1.00 40.38 89 ILE A CA 1
ATOM 686 C C . ILE A 1 92 ? -22.408 11.563 28.130 1.00 37.19 89 ILE A C 1
ATOM 687 O O . ILE A 1 92 ? -23.478 11.195 28.612 1.00 40.20 89 ILE A O 1
ATOM 692 N N . LEU A 1 93 ? -21.634 12.482 28.709 1.00 34.07 90 LEU A N 1
ATOM 693 C CA . LEU A 1 93 ? -22.020 13.135 29.958 1.00 33.80 90 LEU A CA 1
ATOM 694 C C . LEU A 1 93 ? -22.931 14.317 29.729 1.00 33.46 90 LEU A C 1
ATOM 695 O O . LEU A 1 93 ? -22.772 15.068 28.747 1.00 31.48 90 LEU A O 1
ATOM 700 N N . LYS A 1 94 ? -23.847 14.522 30.662 1.00 33.48 91 LYS A N 1
ATOM 701 C CA . LYS A 1 94 ? -24.861 15.542 30.516 1.00 34.81 91 LYS A CA 1
ATOM 702 C C . LYS A 1 94 ? -24.698 16.659 31.562 1.00 31.10 91 LYS A C 1
ATOM 703 O O . LYS A 1 94 ? -23.996 16.498 32.541 1.00 32.46 91 LYS A O 1
ATOM 709 N N . HIS A 1 95 ? -25.375 17.782 31.320 1.00 30.78 92 HIS A N 1
ATOM 710 C CA . HIS A 1 95 ? -25.367 18.950 32.178 1.00 28.58 92 HIS A CA 1
ATOM 711 C C . HIS A 1 95 ? -26.418 18.792 33.250 1.00 31.67 92 HIS A C 1
ATOM 712 O O . HIS A 1 95 ? -27.507 19.307 33.146 1.00 33.89 92 HIS A O 1
ATOM 719 N N . THR A 1 96 ? -26.081 18.027 34.270 1.00 34.26 93 THR A N 1
ATOM 720 C CA . THR A 1 96 ? -27.034 17.517 35.243 1.00 41.06 93 THR A CA 1
ATOM 721 C C . THR A 1 96 ? -27.229 18.428 36.465 1.00 40.58 93 THR A C 1
ATOM 722 O O . THR A 1 96 ? -28.159 18.206 37.222 1.00 47.95 93 THR A O 1
ATOM 726 N N . GLY A 1 97 ? -26.399 19.444 36.647 1.00 36.37 94 GLY A N 1
ATOM 727 C CA . GLY A 1 97 ? -26.551 20.331 37.782 1.00 35.71 94 GLY A CA 1
ATOM 728 C C . GLY A 1 97 ? -25.397 21.249 38.075 1.00 34.74 94 GLY A C 1
ATOM 729 O O . GLY A 1 97 ? -24.471 21.322 37.304 1.00 31.49 94 GLY A O 1
ATOM 730 N N . PRO A 1 98 ? -25.462 21.962 39.205 1.00 34.31 95 PRO A N 1
ATOM 731 C CA . PRO A 1 98 ? -24.371 22.825 39.611 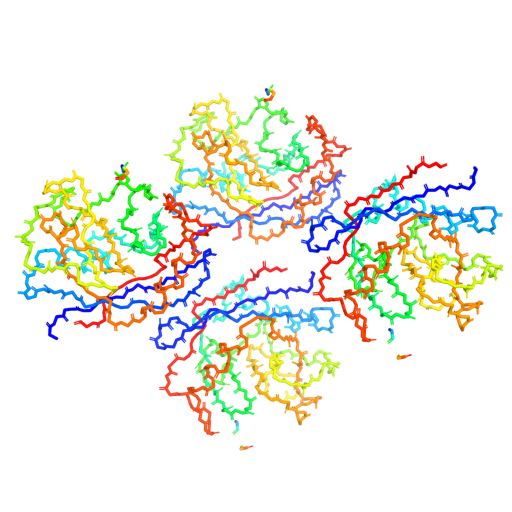1.00 32.89 95 PRO A CA 1
ATOM 732 C C . PRO A 1 98 ? -23.058 22.053 39.727 1.00 31.81 95 PRO A C 1
ATOM 733 O O . PRO A 1 98 ? -23.038 20.911 40.182 1.00 33.58 95 PRO A O 1
ATOM 737 N N . GLY A 1 99 ? -21.980 22.703 39.298 1.00 28.03 96 GLY A N 1
ATOM 738 C CA . GLY A 1 99 ? -20.636 22.132 39.391 1.00 26.69 96 GLY A CA 1
ATOM 739 C C . GLY A 1 99 ? -20.136 21.420 38.176 1.00 24.75 96 GLY A C 1
ATOM 740 O O . GLY A 1 99 ? -18.954 21.137 38.057 1.00 23.47 96 GLY A O 1
ATOM 741 N N . ILE A 1 100 ? -20.994 21.196 37.179 1.00 24.20 97 ILE A N 1
ATOM 742 C CA . ILE A 1 100 ? -20.538 20.573 35.918 1.00 22.38 97 ILE A CA 1
ATOM 743 C C . ILE A 1 100 ? -19.577 21.483 35.207 1.00 21.02 97 ILE A C 1
ATOM 744 O O . ILE A 1 100 ? -19.823 22.689 35.103 1.00 20.47 97 ILE A O 1
ATOM 749 N N . LEU A 1 101 ? -18.478 20.911 34.704 1.00 19.88 98 LEU A N 1
ATOM 750 C CA . LEU A 1 101 ? -17.476 21.558 33.898 1.00 18.60 98 LEU A CA 1
ATOM 751 C C . LEU A 1 101 ? -17.642 21.077 32.469 1.00 18.15 98 LEU A C 1
ATOM 752 O O . LEU A 1 101 ? -17.659 19.879 32.194 1.00 19.97 98 LEU A O 1
ATOM 757 N N . SER A 1 102 ? -17.799 22.034 31.561 1.00 17.22 99 SER A N 1
ATOM 758 C CA . SER A 1 102 ? -18.114 21.732 30.154 1.00 17.31 99 SER A CA 1
ATOM 759 C C . SER A 1 102 ? -17.413 22.713 29.235 1.00 17.15 99 SER A C 1
ATOM 760 O O . SER A 1 102 ? -16.991 23.807 29.682 1.00 16.88 99 SER A O 1
ATOM 763 N N . MET A 1 103 ? -17.248 22.326 27.966 1.00 16.17 100 MET A N 1
ATOM 764 C CA . MET A 1 103 ? -16.569 23.178 27.023 1.00 16.54 100 MET A CA 1
ATOM 765 C C . MET A 1 103 ? -17.472 24.238 26.458 1.00 16.84 100 MET A C 1
ATOM 766 O O . MET A 1 103 ? -18.512 23.900 25.856 1.00 17.03 100 MET A O 1
ATOM 771 N N . ALA A 1 104 ? -16.992 25.477 26.409 1.00 15.45 101 ALA A N 1
ATOM 772 C CA . ALA A 1 104 ? -17.602 26.511 25.581 1.00 16.16 101 ALA A CA 1
ATOM 773 C C . ALA A 1 104 ? -17.180 26.263 24.139 1.00 16.54 101 ALA A C 1
ATOM 774 O O . ALA A 1 104 ? -16.157 25.598 23.907 1.00 17.78 101 ALA A O 1
ATOM 776 N N . ASN A 1 105 ? -17.937 26.778 23.147 1.00 18.18 102 ASN A N 1
ATOM 777 C CA . ASN A 1 105 ? -17.481 26.589 21.798 1.00 18.56 102 ASN A CA 1
ATOM 778 C C . ASN A 1 105 ? -18.064 27.650 20.888 1.00 19.14 102 ASN A C 1
ATOM 779 O O . ASN A 1 105 ? -18.832 28.526 21.355 1.00 19.13 102 ASN A O 1
ATOM 784 N N . ALA A 1 106 ? -17.737 27.530 19.590 1.00 21.04 103 ALA A N 1
ATOM 785 C CA . ALA A 1 106 ? -18.339 28.384 18.568 1.00 24.50 103 ALA A CA 1
ATOM 786 C C . ALA A 1 106 ? -19.079 27.521 17.555 1.00 25.15 103 ALA A C 1
ATOM 787 O O . ALA A 1 106 ? -19.030 27.778 16.367 1.00 28.09 103 ALA A O 1
ATOM 789 N N . GLY A 1 107 ? -19.839 26.551 18.030 1.00 23.93 104 GLY A N 1
ATOM 790 C CA . GLY A 1 107 ? -20.496 25.609 17.171 1.00 25.39 104 GLY A CA 1
ATOM 791 C C . GLY A 1 107 ? -19.824 24.275 17.182 1.00 25.13 104 GLY A C 1
ATOM 792 O O . GLY A 1 107 ? -18.844 24.044 17.955 1.00 24.84 104 GLY A O 1
ATOM 793 N N . PRO A 1 108 ? -20.321 23.338 16.413 1.00 28.41 105 PRO A N 1
ATOM 794 C CA . PRO A 1 108 ? -19.758 22.009 16.447 1.00 27.94 105 PRO A CA 1
ATOM 795 C C . PRO A 1 108 ? -18.271 21.942 16.125 1.00 26.22 105 PRO A C 1
ATOM 796 O O . PRO A 1 108 ? -17.793 22.652 15.266 1.00 28.46 105 PRO A O 1
ATOM 800 N N . ASN A 1 109 ? -17.560 21.115 16.880 1.00 25.90 106 ASN A N 1
ATOM 801 C CA . ASN A 1 109 ? -16.138 20.854 16.664 1.00 25.72 106 ASN A CA 1
ATOM 802 C C . ASN A 1 109 ? -15.194 22.052 16.651 1.00 25.77 106 ASN A C 1
ATOM 803 O O . ASN A 1 109 ? -14.330 22.200 15.760 1.00 28.43 106 ASN A O 1
ATOM 808 N N . THR A 1 110 ? -15.376 22.891 17.650 1.00 23.97 107 THR A N 1
ATOM 809 C CA . THR A 1 110 ? -14.626 24.104 17.779 1.00 24.93 107 THR A CA 1
ATOM 810 C C . THR A 1 110 ? -14.114 24.276 19.203 1.00 23.47 107 THR A C 1
ATOM 811 O O . THR A 1 110 ? -14.021 25.398 19.713 1.00 26.08 107 THR A O 1
ATOM 815 N N . ASN A 1 111 ? -13.778 23.177 19.848 1.00 21.70 108 ASN A N 1
ATOM 816 C CA . ASN A 1 111 ? -13.283 23.291 21.216 1.00 18.97 108 ASN A CA 1
ATOM 817 C C . ASN A 1 111 ? -11.873 23.892 21.204 1.00 19.96 108 ASN A C 1
ATOM 818 O O . ASN A 1 111 ? -11.022 23.428 20.480 1.00 22.19 108 ASN A O 1
ATOM 823 N N . GLY A 1 112 ? -11.647 24.808 22.133 1.00 18.56 109 GLY A N 1
ATOM 824 C CA . GLY A 1 112 ? -10.314 25.394 22.299 1.00 18.91 109 GLY A CA 1
ATOM 825 C C . GLY A 1 112 ? -9.868 25.236 23.747 1.00 17.50 109 GLY A C 1
ATOM 826 O O . GLY A 1 112 ? -9.490 24.162 24.171 1.00 19.12 109 GLY A O 1
ATOM 827 N N . SER A 1 113 ? -9.921 26.348 24.460 1.00 16.93 110 SER A N 1
ATOM 828 C CA . SER A 1 113 ? -9.603 26.349 25.870 1.00 15.90 110 SER A CA 1
ATOM 829 C C . SER A 1 113 ? -10.706 26.873 26.748 1.00 14.61 110 SER A C 1
ATOM 830 O O . SER A 1 113 ? -10.636 26.704 27.956 1.00 15.16 110 SER A O 1
ATOM 833 N N . GLN A 1 114 ? -11.721 27.529 26.183 1.00 15.14 111 GLN A N 1
ATOM 834 C CA . GLN A 1 114 ? -12.750 28.132 27.018 1.00 13.70 111 GLN A CA 1
ATOM 835 C C . GLN A 1 114 ? -13.714 27.052 27.532 1.00 14.60 111 GLN A C 1
ATOM 836 O O . GLN A 1 114 ? -14.049 26.060 26.842 1.00 14.97 111 GLN A O 1
ATOM 842 N N . PHE A 1 115 ? -14.135 27.266 28.782 1.00 14.05 112 PHE A N 1
ATOM 843 C CA . PHE A 1 115 ? -14.910 26.308 29.527 1.00 13.52 112 PHE A CA 1
ATOM 844 C C . PHE A 1 115 ? -15.930 27.101 30.330 1.00 13.95 112 PHE A C 1
ATOM 845 O O . PHE A 1 115 ? -15.840 28.310 30.527 1.00 15.40 112 PHE A O 1
ATOM 853 N N . PHE A 1 116 ? -16.845 26.359 30.900 1.00 14.91 113 PHE A N 1
ATOM 854 C CA . PHE A 1 116 ? -17.799 26.917 31.858 1.00 14.51 113 PHE A CA 1
ATOM 855 C C . PHE A 1 116 ? -18.034 25.988 33.035 1.00 15.74 113 PHE A C 1
ATOM 856 O O . PHE A 1 116 ? -17.956 24.758 32.891 1.00 16.05 113 PHE A O 1
ATOM 864 N N . ILE A 1 117 ? -18.348 26.602 34.166 1.00 16.53 114 ILE A N 1
ATOM 865 C CA . ILE A 1 117 ? -18.734 25.870 35.385 1.00 17.97 114 ILE A CA 1
ATOM 866 C C . ILE A 1 117 ? -20.204 26.228 35.591 1.00 20.26 114 ILE A C 1
ATOM 867 O O . ILE A 1 117 ? -20.554 27.383 35.793 1.00 20.60 114 ILE A O 1
ATOM 872 N N . CYS A 1 118 ? -21.062 25.228 35.555 1.00 22.38 115 CYS A N 1
ATOM 873 C CA . CYS A 1 118 ? -22.510 25.452 35.710 1.00 24.20 115 CYS A CA 1
ATOM 874 C C . CYS A 1 118 ? -22.811 25.792 37.161 1.00 25.41 115 CYS A C 1
ATOM 875 O O . CYS A 1 118 ? -22.231 25.220 38.104 1.00 25.69 115 CYS A O 1
ATOM 878 N N . THR A 1 119 ? -23.759 26.702 37.379 1.00 26.88 116 THR A N 1
ATOM 879 C CA . THR A 1 119 ? -24.311 26.929 38.707 1.00 29.68 116 THR A CA 1
ATOM 880 C C . THR A 1 119 ? -25.783 26.538 38.775 1.00 32.00 116 THR A C 1
ATOM 881 O O . THR A 1 119 ? -26.444 26.756 39.784 1.00 34.08 116 THR A O 1
ATOM 885 N N . ALA A 1 120 ? -26.238 25.802 37.763 1.00 32.27 117 ALA A N 1
ATOM 886 C CA . ALA A 1 120 ? -27.585 25.246 37.678 1.00 32.60 117 ALA A CA 1
ATOM 887 C C . ALA A 1 120 ? -27.557 24.055 36.733 1.00 31.03 117 ALA A C 1
ATOM 888 O O . ALA A 1 120 ? -26.569 23.862 36.018 1.00 29.29 117 ALA A O 1
ATOM 890 N N . LYS A 1 121 ? -28.644 23.292 36.614 1.00 33.51 118 LYS A N 1
ATOM 891 C CA . LYS A 1 121 ? -28.749 22.290 35.519 1.00 35.06 118 LYS A CA 1
ATOM 892 C C . LYS A 1 121 ? -28.941 23.082 34.215 1.00 32.33 118 LYS A C 1
ATOM 893 O O . LYS A 1 121 ? -29.806 23.968 34.154 1.00 34.78 118 LYS A O 1
ATOM 899 N N . THR A 1 122 ? -28.214 22.719 33.191 1.00 30.61 119 THR A N 1
ATOM 900 C CA . THR A 1 122 ? -28.259 23.431 31.909 1.00 29.99 119 THR A CA 1
ATOM 901 C C . THR A 1 122 ? -28.458 22.367 30.828 1.00 31.39 119 THR A C 1
ATOM 902 O O . THR A 1 122 ? -27.704 22.310 29.858 1.00 29.99 119 THR A O 1
ATOM 906 N N . GLU A 1 123 ? -29.572 21.614 30.945 1.00 32.84 120 GLU A N 1
ATOM 907 C CA . GLU A 1 123 ? -29.796 20.462 30.048 1.00 35.04 120 GLU A CA 1
ATOM 908 C C . GLU A 1 123 ? -29.920 20.805 28.567 1.00 32.65 120 GLU A C 1
ATOM 909 O O . GLU A 1 123 ? -29.672 19.946 27.701 1.00 33.49 120 GLU A O 1
ATOM 915 N N . TRP A 1 124 ? -30.308 22.037 28.244 1.00 31.16 121 TRP A N 1
ATOM 916 C CA . TRP A 1 124 ? -30.452 22.445 26.821 1.00 31.20 121 TRP A CA 1
ATOM 917 C C . TRP A 1 124 ? -29.095 22.514 26.107 1.00 28.80 121 TRP A C 1
ATOM 918 O O . TRP A 1 124 ? -29.067 22.644 24.863 1.00 30.75 121 TRP A O 1
ATOM 929 N N . LEU A 1 125 ? -28.012 22.429 26.878 1.00 27.51 122 LEU A N 1
ATOM 930 C CA . LEU A 1 125 ? -26.664 22.360 26.295 1.00 25.71 122 LEU A CA 1
ATOM 931 C C . LEU A 1 125 ? -26.194 20.940 26.008 1.00 27.04 122 LEU A C 1
ATOM 932 O O . LEU A 1 125 ? -25.148 20.717 25.321 1.00 24.57 122 LEU A O 1
ATOM 937 N N . ASP A 1 126 ? -26.935 19.928 26.479 1.00 27.82 123 ASP A N 1
ATOM 938 C CA . ASP A 1 126 ? -26.642 18.521 26.170 1.00 29.70 123 ASP A CA 1
ATOM 939 C C . ASP A 1 126 ? -26.607 18.247 24.646 1.00 30.00 123 ASP A C 1
ATOM 940 O O . ASP A 1 126 ? -27.462 18.737 23.893 1.00 31.43 123 ASP A O 1
ATOM 945 N N . GLY A 1 127 ? -25.535 17.583 24.237 1.00 30.05 124 GLY A N 1
ATOM 946 C CA . GLY A 1 127 ? -25.370 17.244 22.826 1.00 30.64 124 GLY A CA 1
ATOM 947 C C . GLY A 1 127 ? -24.748 18.371 22.023 1.00 28.94 124 GLY A C 1
ATOM 948 O O . GLY A 1 127 ? -24.494 18.189 20.836 1.00 31.96 124 GLY A O 1
ATOM 949 N N . LYS A 1 128 ? -24.473 19.517 22.668 1.00 27.70 125 LYS A N 1
ATOM 950 C CA . LYS A 1 128 ? -23.883 20.679 22.012 1.00 26.51 125 LYS A CA 1
ATOM 951 C C . LYS A 1 128 ? -22.581 21.128 22.664 1.00 23.96 125 LYS A C 1
ATOM 952 O O . LYS A 1 128 ? -21.727 21.651 21.960 1.00 23.50 125 LYS A O 1
ATOM 958 N N . HIS A 1 129 ? -22.408 20.819 23.940 1.00 23.21 126 HIS A N 1
ATOM 959 C CA . HIS A 1 129 ? -21.189 21.143 24.721 1.00 20.86 126 HIS A CA 1
ATOM 960 C C . HIS A 1 129 ? -20.707 19.884 25.404 1.00 21.35 126 HIS A C 1
ATOM 961 O O . HIS A 1 129 ? -21.506 19.174 25.956 1.00 24.84 126 HIS A O 1
ATOM 968 N N . VAL A 1 130 ? -19.436 19.607 25.287 1.00 19.35 127 VAL A N 1
ATOM 969 C CA . VAL A 1 130 ? -18.851 18.433 25.828 1.00 19.74 127 VAL A CA 1
ATOM 970 C C . VAL A 1 130 ? -18.592 18.614 27.306 1.00 19.97 127 VAL A C 1
ATOM 971 O O . VAL A 1 130 ? -17.735 19.448 27.703 1.00 18.90 127 VAL A O 1
ATOM 975 N N . VAL A 1 131 ? -19.274 17.820 28.109 1.00 20.99 128 VAL A N 1
ATOM 976 C CA . VAL A 1 131 ? -19.071 17.798 29.557 1.00 21.29 128 VAL A CA 1
ATOM 977 C C . VAL A 1 131 ? -17.876 16.875 29.848 1.00 20.33 128 VAL A C 1
ATOM 978 O O . VAL A 1 131 ? -17.784 15.762 29.327 1.00 22.53 128 VAL A O 1
ATOM 982 N N . PHE A 1 132 ? -16.963 17.363 30.674 1.00 20.26 129 PHE A N 1
ATOM 983 C CA . PHE A 1 132 ? -15.729 16.628 30.940 1.00 20.65 129 PHE A CA 1
ATOM 984 C C . PHE A 1 132 ? -15.231 16.638 32.376 1.00 20.58 129 PHE A C 1
ATOM 985 O O . PHE A 1 132 ? -14.180 16.057 32.655 1.00 21.75 129 PHE A O 1
ATOM 993 N N . GLY A 1 133 ? -15.974 17.240 33.297 1.00 20.58 130 GLY A N 1
ATOM 994 C CA . GLY A 1 133 ? -15.591 17.233 34.683 1.00 22.55 130 GLY A CA 1
ATOM 995 C C . GLY A 1 133 ? -16.638 17.781 35.585 1.00 23.29 130 GLY A C 1
ATOM 996 O O . GLY A 1 133 ? -17.749 18.120 35.164 1.00 21.24 130 GLY A O 1
ATOM 997 N N . LYS A 1 134 ? -16.275 17.863 36.851 1.00 23.97 131 LYS A N 1
ATOM 998 C CA . LYS A 1 134 ? -17.182 18.443 37.858 1.00 26.67 131 LYS A CA 1
ATOM 999 C C . LYS A 1 134 ? -16.382 18.982 39.012 1.00 26.50 131 LYS A C 1
ATOM 1000 O O . LYS A 1 134 ? -15.321 18.442 39.363 1.00 27.68 131 LYS A O 1
ATOM 1006 N N . VAL A 1 135 ? -16.893 20.048 39.609 1.00 24.11 132 VAL A N 1
ATOM 1007 C CA . VAL A 1 135 ? -16.338 20.563 40.824 1.00 25.03 132 VAL A CA 1
ATOM 1008 C C . VAL A 1 135 ? -16.386 19.455 41.896 1.00 27.25 132 VAL A C 1
ATOM 1009 O O . VAL A 1 135 ? -17.435 18.818 42.130 1.00 28.90 132 VAL A O 1
ATOM 1013 N N . LYS A 1 136 ? -15.232 19.266 42.568 1.00 29.41 133 LYS A N 1
ATOM 1014 C CA . LYS A 1 136 ? -15.053 18.261 43.647 1.00 35.09 133 LYS A CA 1
ATOM 1015 C C . LYS A 1 136 ? -15.096 18.967 44.990 1.00 38.09 133 LYS A C 1
ATOM 1016 O O . LYS A 1 136 ? -15.727 18.458 45.922 1.00 48.41 133 LYS A O 1
ATOM 1022 N N . GLU A 1 137 ? -14.364 20.075 45.132 1.00 33.43 134 GLU A N 1
ATOM 1023 C CA . GLU A 1 137 ? -14.321 20.852 46.344 1.00 38.89 134 GLU A CA 1
ATOM 1024 C C . GLU A 1 137 ? -14.332 22.300 45.997 1.00 34.21 134 GLU A C 1
ATOM 1025 O O . GLU A 1 137 ? -13.860 22.684 44.907 1.00 29.95 134 GLU A O 1
ATOM 1031 N N . GLY A 1 138 ? -14.882 23.128 46.867 1.00 35.11 135 GLY A N 1
ATOM 1032 C CA . GLY A 1 138 ? -14.937 24.561 46.598 1.00 35.43 135 GLY A CA 1
ATOM 1033 C C . GLY A 1 138 ? -16.123 25.075 45.812 1.00 33.44 135 GLY A C 1
ATOM 1034 O O . GLY A 1 138 ? -16.076 26.186 45.243 1.00 32.67 135 GLY A O 1
ATOM 1035 N N . MET A 1 139 ? -17.241 24.351 45.769 1.00 37.00 136 MET A N 1
ATOM 1036 C CA . MET A 1 139 ? -18.450 24.921 45.176 1.00 37.67 136 MET A CA 1
ATOM 1037 C C . MET A 1 139 ? -18.878 26.246 45.853 1.00 37.54 136 MET A C 1
ATOM 1038 O O . MET A 1 139 ? -19.394 27.145 45.176 1.00 37.77 136 MET A O 1
ATOM 1043 N N . ASN A 1 140 ? -18.611 26.404 47.141 1.00 39.91 137 ASN A N 1
ATOM 1044 C CA . ASN A 1 140 ? -18.853 27.683 47.784 1.00 40.13 137 ASN A CA 1
ATOM 1045 C C . ASN A 1 140 ? -18.081 28.849 47.164 1.00 38.72 137 ASN A C 1
ATOM 1046 O O . ASN A 1 140 ? -18.578 29.954 47.129 1.00 38.10 137 ASN A O 1
ATOM 1051 N N . ILE A 1 141 ? -16.900 28.578 46.648 1.00 36.15 138 ILE A N 1
ATOM 1052 C CA . ILE A 1 141 ? -16.100 29.568 45.943 1.00 34.15 138 ILE A CA 1
ATOM 1053 C C . ILE A 1 141 ? -16.754 29.934 44.634 1.00 32.35 138 ILE A C 1
ATOM 1054 O O . ILE A 1 141 ? -16.799 31.103 44.261 1.00 32.59 138 ILE A O 1
ATOM 1059 N N . VAL A 1 142 ? -17.221 28.937 43.903 1.00 29.71 139 VAL A N 1
ATOM 1060 C CA . VAL A 1 142 ? -17.957 29.211 42.672 1.00 30.35 139 VAL A CA 1
ATOM 1061 C C . VAL A 1 142 ? -19.222 30.050 42.934 1.00 32.03 139 VAL A C 1
ATOM 1062 O O . VAL A 1 142 ? -19.539 30.976 42.183 1.00 32.09 139 VAL A O 1
ATOM 1066 N N . GLU A 1 143 ? -19.946 29.742 43.995 1.00 35.17 140 GLU A N 1
ATOM 1067 C CA . GLU A 1 143 ? -21.117 30.534 44.352 1.00 38.61 140 GLU A CA 1
ATOM 1068 C C . GLU A 1 143 ? -20.746 31.974 44.697 1.00 36.95 140 GLU A C 1
ATOM 1069 O O . GLU A 1 143 ? -21.464 32.906 44.338 1.00 39.63 140 GLU A O 1
ATOM 1075 N N . ALA A 1 144 ? -19.613 32.159 45.356 1.00 37.26 141 ALA A N 1
ATOM 1076 C CA . ALA A 1 144 ? -19.063 33.478 45.624 1.00 38.60 141 ALA A CA 1
ATOM 1077 C C . ALA A 1 144 ? -18.714 34.244 44.354 1.00 40.26 141 ALA A C 1
ATOM 1078 O O . ALA A 1 144 ? -18.967 35.436 44.279 1.00 40.43 141 ALA A O 1
ATOM 1080 N N . MET A 1 145 ? -18.180 33.548 43.350 1.00 35.11 142 MET A N 1
ATOM 1081 C CA . MET A 1 145 ? -17.844 34.152 42.047 1.00 35.30 142 MET A CA 1
ATOM 1082 C C . MET A 1 145 ? -19.075 34.690 41.356 1.00 34.30 142 MET A C 1
ATOM 1083 O O . MET A 1 145 ? -19.034 35.732 40.712 1.00 35.15 142 MET A O 1
ATOM 1088 N N . GLU A 1 146 ? -20.146 33.912 41.400 1.00 39.34 143 GLU A N 1
ATOM 1089 C CA . GLU A 1 146 ? -21.441 34.317 40.818 1.00 44.67 143 GLU A CA 1
ATOM 1090 C C . GLU A 1 146 ? -21.894 35.687 41.260 1.00 48.87 143 GLU A C 1
ATOM 1091 O O . GLU A 1 146 ? -22.546 36.403 40.514 1.00 54.97 143 GLU A O 1
ATOM 1097 N N . ARG A 1 147 ? -21.586 36.048 42.494 1.00 46.19 144 ARG A N 1
ATOM 1098 C CA . ARG A 1 147 ? -21.965 37.353 43.043 1.00 53.49 144 ARG A CA 1
ATOM 1099 C C . ARG A 1 147 ? -21.394 38.532 42.260 1.00 49.02 144 ARG A C 1
ATOM 1100 O O . ARG A 1 147 ? -21.872 39.665 42.364 1.00 50.72 144 ARG A O 1
ATOM 1108 N N . PHE A 1 148 ? -20.334 38.290 41.513 1.00 41.66 145 PHE A N 1
ATOM 1109 C CA . PHE A 1 148 ? -19.700 39.355 40.748 1.00 41.00 145 PHE A CA 1
ATOM 1110 C C . PHE A 1 148 ? -20.139 39.415 39.289 1.00 38.63 145 PHE A C 1
ATOM 1111 O O . PHE A 1 148 ? -19.507 40.093 38.528 1.00 39.92 145 PHE A O 1
ATOM 1119 N N . GLY A 1 149 ? -21.140 38.635 38.904 1.00 35.22 146 GLY A N 1
ATOM 1120 C CA . GLY A 1 149 ? -21.634 38.617 37.526 1.00 35.28 146 GLY A CA 1
ATOM 1121 C C . GLY A 1 149 ? -22.853 39.494 37.343 1.00 35.78 146 GLY A C 1
ATOM 1122 O O . GLY A 1 149 ? -23.237 40.285 38.208 1.00 36.34 146 GLY A O 1
ATOM 1123 N N . SER A 1 150 ? -23.444 39.370 36.175 1.00 35.55 147 SER A N 1
ATOM 1124 C CA . SER A 1 150 ? -24.598 40.182 35.830 1.00 38.29 147 SER A CA 1
ATOM 1125 C C . SER A 1 150 ? -25.353 39.485 34.722 1.00 36.25 147 SER A C 1
ATOM 1126 O O . SER A 1 150 ? -24.894 38.493 34.165 1.00 33.17 147 SER A O 1
ATOM 1129 N N . ARG A 1 151 ? -26.535 40.004 34.393 1.00 40.45 148 ARG A N 1
ATOM 1130 C CA . ARG A 1 151 ? -27.357 39.284 33.415 1.00 40.97 148 ARG A CA 1
ATOM 1131 C C . ARG A 1 151 ? -26.699 39.169 32.062 1.00 38.67 148 ARG A C 1
ATOM 1132 O O . ARG A 1 151 ? -26.828 38.161 31.419 1.00 38.38 148 ARG A O 1
ATOM 1140 N N . ASN A 1 152 ? -25.991 40.215 31.636 1.00 40.93 149 ASN A N 1
ATOM 1141 C CA . ASN A 1 152 ? -25.256 40.136 30.354 1.00 40.31 149 ASN A CA 1
ATOM 1142 C C . ASN A 1 152 ? -23.868 39.531 30.490 1.00 39.61 149 ASN A C 1
ATOM 1143 O O . ASN A 1 152 ? -23.147 39.454 29.494 1.00 37.13 149 ASN A O 1
ATOM 1148 N N . GLY A 1 153 ? -23.472 39.168 31.703 1.00 32.39 150 GLY A N 1
ATOM 1149 C CA . GLY A 1 153 ? -22.250 38.440 31.912 1.00 31.01 150 GLY A CA 1
ATOM 1150 C C . GLY A 1 153 ? -21.096 39.296 32.341 1.00 31.25 150 GLY A C 1
ATOM 1151 O O . GLY A 1 153 ? -20.108 38.771 32.784 1.00 28.96 150 GLY A O 1
ATOM 1152 N N . LYS A 1 154 ? -21.168 40.614 32.192 1.00 32.88 151 LYS A N 1
ATOM 1153 C CA . LYS A 1 154 ? -20.021 41.469 32.537 1.00 36.18 151 LYS A CA 1
ATOM 1154 C C . LYS A 1 154 ? -19.807 41.331 34.035 1.00 33.94 151 LYS A C 1
ATOM 1155 O O . LYS A 1 154 ? -20.772 41.327 34.820 1.00 34.32 151 LYS A O 1
ATOM 1161 N N . THR A 1 155 ? -18.545 41.265 34.459 1.00 34.92 152 THR A N 1
ATOM 1162 C CA . THR A 1 155 ? -18.220 41.074 35.887 1.00 34.99 152 THR A CA 1
ATOM 1163 C C . THR A 1 155 ? -17.999 42.432 36.560 1.00 38.25 152 THR A C 1
ATOM 1164 O O . THR A 1 155 ? -17.550 43.357 35.898 1.00 40.86 152 THR A O 1
ATOM 1168 N N . SER A 1 156 ? -18.358 42.551 37.816 1.00 37.60 153 SER A N 1
ATOM 1169 C CA . SER A 1 156 ? -18.212 43.826 38.580 1.00 42.45 153 SER A CA 1
ATOM 1170 C C . SER A 1 156 ? -16.830 44.003 39.208 1.00 44.32 153 SER A C 1
ATOM 1171 O O . SER A 1 156 ? -16.462 45.116 39.622 1.00 45.18 153 SER A O 1
ATOM 1174 N N . LYS A 1 157 ? -16.088 42.902 39.298 1.00 40.36 154 LYS A N 1
ATOM 1175 C CA . LYS A 1 157 ? -14.685 42.891 39.749 1.00 39.66 154 LYS A CA 1
ATOM 1176 C C . LYS A 1 157 ? -13.957 41.870 38.867 1.00 37.77 154 LYS A C 1
ATOM 1177 O O . LYS A 1 157 ? -14.576 41.062 38.170 1.00 35.23 154 LYS A O 1
ATOM 1183 N N . LYS A 1 158 ? -12.632 41.935 38.859 1.00 34.81 155 LYS A N 1
ATOM 1184 C CA . LYS A 1 158 ? -11.799 41.081 38.020 1.00 33.36 155 LYS A CA 1
ATOM 1185 C C . LYS A 1 158 ? -11.615 39.735 38.729 1.00 30.89 155 LYS A C 1
ATOM 1186 O O . LYS A 1 158 ? -11.056 39.677 39.821 1.00 31.83 155 LYS A O 1
ATOM 1192 N N . ILE A 1 159 ? -12.142 38.668 38.168 1.00 28.61 156 ILE A N 1
ATOM 1193 C CA . ILE A 1 159 ? -12.092 37.353 38.762 1.00 26.19 156 ILE A CA 1
ATOM 1194 C C . ILE A 1 159 ? -11.034 36.532 38.046 1.00 25.75 156 ILE A C 1
ATOM 1195 O O . ILE A 1 159 ? -11.216 36.175 36.859 1.00 24.13 156 ILE A O 1
ATOM 1200 N N . THR A 1 160 ? -9.955 36.181 38.705 1.00 24.15 157 THR A N 1
ATOM 1201 C CA . THR A 1 160 ? -8.787 35.594 38.077 1.00 24.71 157 THR A CA 1
ATOM 1202 C C . THR A 1 160 ? -8.500 34.228 38.598 1.00 23.71 157 THR A C 1
ATOM 1203 O O . THR A 1 160 ? -8.790 33.921 39.815 1.00 25.25 157 THR A O 1
ATOM 1207 N N . ILE A 1 161 ? -7.842 33.430 37.751 1.00 23.20 158 ILE A N 1
ATOM 1208 C CA . ILE A 1 161 ? -7.209 32.161 38.148 1.00 22.32 158 ILE A CA 1
ATOM 1209 C C . ILE A 1 161 ? -5.780 32.538 38.580 1.00 25.61 158 ILE A C 1
ATOM 1210 O O . ILE A 1 161 ? -4.857 32.589 37.774 1.00 25.94 158 ILE A O 1
ATOM 1215 N N . ALA A 1 162 ? -5.572 32.845 39.863 1.00 25.07 159 ALA A N 1
ATOM 1216 C CA . ALA A 1 162 ? -4.277 33.307 40.290 1.00 29.23 159 ALA A CA 1
ATOM 1217 C C . ALA A 1 162 ? -3.219 32.196 40.211 1.00 28.07 159 ALA A C 1
ATOM 1218 O O . ALA A 1 162 ? -2.002 32.466 40.021 1.00 28.90 159 ALA A O 1
ATOM 1220 N N . ASP A 1 163 ? -3.633 30.956 40.471 1.00 25.66 160 ASP A N 1
ATOM 1221 C CA . ASP A 1 163 ? -2.770 29.806 40.300 1.00 25.04 160 ASP A CA 1
ATOM 1222 C C . ASP A 1 163 ? -3.612 28.593 39.984 1.00 23.93 160 ASP A C 1
ATOM 1223 O O . ASP A 1 163 ? -4.818 28.614 40.152 1.00 24.03 160 ASP A O 1
ATOM 1228 N N . CYS A 1 164 ? -3.010 27.614 39.359 1.00 22.62 161 CYS A N 1
ATOM 1229 C CA . CYS A 1 164 ? -3.696 26.398 39.007 1.00 23.23 161 CYS A CA 1
ATOM 1230 C C . CYS A 1 164 ? -2.711 25.285 38.784 1.00 25.88 161 CYS A C 1
ATOM 1231 O O . CYS A 1 164 ? -1.489 25.492 38.570 1.00 26.93 161 CYS A O 1
ATOM 1234 N N . GLY A 1 165 ? -3.197 24.071 38.872 1.00 24.48 162 GLY A N 1
ATOM 1235 C CA . GLY A 1 165 ? -2.332 22.937 38.704 1.00 26.02 162 GLY A CA 1
ATOM 1236 C C . GLY A 1 165 ? -3.019 21.619 38.938 1.00 27.65 162 GLY A C 1
ATOM 1237 O O . GLY A 1 165 ? -4.260 21.577 39.017 1.00 24.33 162 GLY A O 1
ATOM 1238 N N . GLN A 1 166 ? -2.213 20.573 39.084 1.00 30.03 163 GLN A N 1
ATOM 1239 C CA . GLN A 1 166 ? -2.755 19.246 39.297 1.00 32.01 163 GLN A CA 1
ATOM 1240 C C . GLN A 1 166 ? -2.540 18.785 40.717 1.00 39.54 163 GLN A C 1
ATOM 1241 O O . GLN A 1 166 ? -1.437 18.970 41.244 1.00 34.60 163 GLN A O 1
ATOM 1247 N N . LEU A 1 167 ? -3.590 18.208 41.342 1.00 38.88 164 LEU A N 1
ATOM 1248 C CA . LEU A 1 167 ? -3.433 17.599 42.705 1.00 47.46 164 LEU A CA 1
ATOM 1249 C C . LEU A 1 167 ? -3.114 16.115 42.620 1.00 55.90 164 LEU A C 1
ATOM 1250 O O . LEU A 1 167 ? -2.114 15.647 43.176 1.00 63.78 164 LEU A O 1
ATOM 1255 N N . GLU A 1 168 ? -4.009 15.372 41.992 1.00 56.68 165 GLU A N 1
ATOM 1256 C CA . GLU A 1 168 ? -3.936 13.901 41.925 1.00 76.03 165 GLU A CA 1
ATOM 1257 C C . GLU A 1 168 ? -4.262 13.434 40.471 1.00 72.00 165 GLU A C 1
ATOM 1258 O O . GLU A 1 168 ? -4.166 12.223 40.116 1.00 83.32 165 GLU A O 1
ATOM 1265 N N . VAL B 1 5 ? 7.721 41.102 40.718 1.00 70.97 2 VAL B N 1
ATOM 1266 C CA . VAL B 1 5 ? 8.091 40.550 39.369 1.00 73.72 2 VAL B CA 1
ATOM 1267 C C . VAL B 1 5 ? 7.929 41.553 38.195 1.00 58.55 2 VAL B C 1
ATOM 1268 O O . VAL B 1 5 ? 8.801 41.643 37.327 1.00 75.02 2 VAL B O 1
ATOM 1272 N N . ASN B 1 6 ? 6.851 42.316 38.170 1.00 45.70 3 ASN B N 1
ATOM 1273 C CA . ASN B 1 6 ? 6.774 43.465 37.245 1.00 38.66 3 ASN B CA 1
ATOM 1274 C C . ASN B 1 6 ? 7.661 44.589 37.766 1.00 36.91 3 ASN B C 1
ATOM 1275 O O . ASN B 1 6 ? 7.858 44.679 38.981 1.00 40.25 3 ASN B O 1
ATOM 1280 N N . PRO B 1 7 ? 8.236 45.431 36.866 1.00 34.41 4 PRO B N 1
ATOM 1281 C CA . PRO B 1 7 ? 9.066 46.507 37.353 1.00 32.91 4 PRO B CA 1
ATOM 1282 C C . PRO B 1 7 ? 8.297 47.581 38.047 1.00 30.12 4 PRO B C 1
ATOM 1283 O O . PRO B 1 7 ? 7.109 47.739 37.821 1.00 27.27 4 PRO B O 1
ATOM 1287 N N . THR B 1 8 ? 8.998 48.310 38.892 1.00 29.53 5 THR B N 1
ATOM 1288 C CA . THR B 1 8 ? 8.465 49.417 39.658 1.00 32.99 5 THR B CA 1
ATOM 1289 C C . THR B 1 8 ? 9.309 50.652 39.377 1.00 29.73 5 THR B C 1
ATOM 1290 O O . THR B 1 8 ? 10.507 50.587 39.491 1.00 31.31 5 THR B O 1
ATOM 1294 N N . VAL B 1 9 ? 8.664 51.788 39.092 1.00 25.16 6 VAL B N 1
ATOM 1295 C CA . VAL B 1 9 ? 9.395 53.043 38.960 1.00 24.19 6 VAL B CA 1
ATOM 1296 C C . VAL B 1 9 ? 8.805 54.071 39.897 1.00 23.42 6 VAL B C 1
ATOM 1297 O O . VAL B 1 9 ? 7.689 53.913 40.379 1.00 24.09 6 VAL B O 1
ATOM 1301 N N . PHE B 1 10 ? 9.594 55.094 40.209 1.00 23.94 7 PHE B N 1
ATOM 1302 C CA . PHE B 1 10 ? 9.127 56.167 41.086 1.00 25.15 7 PHE B CA 1
ATOM 1303 C C . PHE B 1 10 ? 9.338 57.522 40.435 1.00 21.66 7 PHE B C 1
ATOM 1304 O O . PHE B 1 10 ? 10.278 57.689 39.629 1.00 20.52 7 PHE B O 1
ATOM 1312 N N . PHE B 1 11 ? 8.467 58.449 40.809 1.00 21.56 8 PHE B N 1
ATOM 1313 C CA . PHE B 1 11 ? 8.629 59.869 40.544 1.00 21.15 8 PHE B CA 1
ATOM 1314 C C . PHE B 1 11 ? 8.671 60.615 41.896 1.00 23.81 8 PHE B C 1
ATOM 1315 O O . PHE B 1 11 ? 7.783 60.415 42.730 1.00 23.48 8 PHE B O 1
ATOM 1323 N N . ASP B 1 12 ? 9.617 61.519 42.053 1.00 24.66 9 ASP B N 1
ATOM 1324 C CA . ASP B 1 12 ? 9.580 62.453 43.209 1.00 26.27 9 ASP B CA 1
ATOM 1325 C C . ASP B 1 12 ? 9.046 63.761 42.680 1.00 26.28 9 ASP B C 1
ATOM 1326 O O . ASP B 1 12 ? 9.677 64.366 41.786 1.00 26.80 9 ASP B O 1
ATOM 1331 N N . ILE B 1 13 ? 7.854 64.131 43.096 1.00 24.91 10 ILE B N 1
ATOM 1332 C CA . ILE B 1 13 ? 7.147 65.283 42.588 1.00 25.00 10 ILE B CA 1
ATOM 1333 C C . ILE B 1 13 ? 7.420 66.548 43.370 1.00 28.86 10 ILE B C 1
ATOM 1334 O O . ILE B 1 13 ? 7.554 66.486 44.609 1.00 29.59 10 ILE B O 1
ATOM 1339 N N . ALA B 1 14 ? 7.571 67.663 42.671 1.00 28.42 11 ALA B N 1
ATOM 1340 C CA . ALA B 1 14 ? 7.752 68.964 43.300 1.00 31.22 11 ALA B CA 1
ATOM 1341 C C . ALA B 1 14 ? 6.722 69.959 42.766 1.00 32.78 11 ALA B C 1
ATOM 1342 O O . ALA B 1 14 ? 6.198 69.818 41.645 1.00 28.45 11 ALA B O 1
ATOM 1344 N N . VAL B 1 15 ? 6.433 70.971 43.553 1.00 32.86 12 VAL B N 1
ATOM 1345 C CA . VAL B 1 15 ? 5.466 72.019 43.231 1.00 34.92 12 VAL B CA 1
ATOM 1346 C C . VAL B 1 15 ? 6.176 73.346 43.397 1.00 37.30 12 VAL B C 1
ATOM 1347 O O . VAL B 1 15 ? 6.615 73.680 44.513 1.00 37.68 12 VAL B O 1
ATOM 1351 N N . ASP B 1 16 ? 6.344 74.096 42.314 1.00 37.91 13 ASP B N 1
ATOM 1352 C CA . ASP B 1 16 ? 7.208 75.263 42.281 1.00 41.82 13 ASP B CA 1
ATOM 1353 C C . ASP B 1 16 ? 8.553 74.995 42.979 1.00 42.04 13 ASP B C 1
ATOM 1354 O O . ASP B 1 16 ? 9.072 75.853 43.704 1.00 44.88 13 ASP B O 1
ATOM 1359 N N . GLY B 1 17 ? 9.132 73.838 42.707 1.00 42.45 14 GLY B N 1
ATOM 1360 C CA . GLY B 1 17 ? 10.451 73.475 43.263 1.00 42.74 14 GLY B CA 1
ATOM 1361 C C . GLY B 1 17 ? 10.469 72.887 44.660 1.00 42.23 14 GLY B C 1
ATOM 1362 O O . GLY B 1 17 ? 11.490 72.339 45.079 1.00 46.31 14 GLY B O 1
ATOM 1363 N N . GLU B 1 18 ? 9.354 72.977 45.375 1.00 40.69 15 GLU B N 1
ATOM 1364 C CA . GLU B 1 18 ? 9.233 72.383 46.724 1.00 40.80 15 GLU B CA 1
ATOM 1365 C C . GLU B 1 18 ? 8.806 70.908 46.657 1.00 40.12 15 GLU B C 1
ATOM 1366 O O . GLU B 1 18 ? 7.789 70.554 46.045 1.00 37.47 15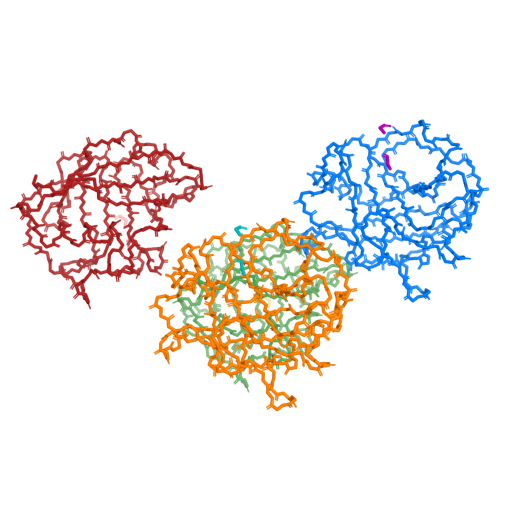 GLU B O 1
ATOM 1372 N N . PRO B 1 19 ? 9.557 69.990 47.271 1.00 40.83 16 PRO B N 1
ATOM 1373 C CA . PRO B 1 19 ? 9.114 68.579 47.235 1.00 41.27 16 PRO B CA 1
ATOM 1374 C C . PRO B 1 19 ? 7.700 68.304 47.856 1.00 43.29 16 PRO B C 1
ATOM 1375 O O . PRO B 1 19 ? 7.322 68.848 48.916 1.00 44.46 16 PRO B O 1
ATOM 1379 N N . LEU B 1 20 ? 6.930 67.473 47.162 1.00 38.83 17 LEU B N 1
ATOM 1380 C CA . LEU B 1 20 ? 5.522 67.128 47.525 1.00 38.74 17 LEU B CA 1
ATOM 1381 C C . LEU B 1 20 ? 5.554 65.683 48.048 1.00 41.11 17 LEU B C 1
ATOM 1382 O O . LEU B 1 20 ? 5.165 65.375 49.169 1.00 42.42 17 LEU B O 1
ATOM 1387 N N . GLY B 1 21 ? 6.119 64.769 47.271 1.00 37.83 18 GLY B N 1
ATOM 1388 C CA . GLY B 1 21 ? 6.280 63.382 47.728 1.00 39.18 18 GLY B CA 1
ATOM 1389 C C . GLY B 1 21 ? 6.484 62.460 46.550 1.00 35.90 18 GLY B C 1
ATOM 1390 O O . GLY B 1 21 ? 6.585 62.930 45.401 1.00 33.97 18 GLY B O 1
ATOM 1391 N N . ARG B 1 22 ? 6.594 61.184 46.855 1.00 36.34 19 ARG B N 1
ATOM 1392 C CA . ARG B 1 22 ? 6.938 60.181 45.907 1.00 31.26 19 ARG B CA 1
ATOM 1393 C C . ARG B 1 22 ? 5.731 59.419 45.454 1.00 31.05 19 ARG B C 1
ATOM 1394 O O . ARG B 1 22 ? 4.918 58.984 46.279 1.00 34.39 19 ARG B O 1
ATOM 1402 N N . VAL B 1 23 ? 5.656 59.168 44.153 1.00 28.40 20 VAL B N 1
ATOM 1403 C CA . VAL B 1 23 ? 4.641 58.300 43.590 1.00 26.25 20 VAL B CA 1
ATOM 1404 C C . VAL B 1 23 ? 5.351 57.130 42.970 1.00 27.16 20 VAL B C 1
ATOM 1405 O O . VAL B 1 23 ? 6.295 57.342 42.219 1.00 26.27 20 VAL B O 1
ATOM 1409 N N A SER B 1 24 ? 4.893 55.906 43.193 0.50 27.02 21 SER B N 1
ATOM 1410 N N B SER B 1 24 ? 4.892 55.912 43.196 0.50 26.93 21 SER B N 1
ATOM 1411 C CA A SER B 1 24 ? 5.515 54.737 42.585 0.50 27.55 21 SER B CA 1
ATOM 1412 C CA B SER B 1 24 ? 5.529 54.744 42.629 0.50 27.42 21 SER B CA 1
ATOM 1413 C C A SER B 1 24 ? 4.486 53.992 41.762 0.50 26.54 21 SER B C 1
ATOM 1414 C C B SER B 1 24 ? 4.494 53.984 41.779 0.50 26.46 21 SER B C 1
ATOM 1415 O O A SER B 1 24 ? 3.300 54.031 42.067 0.50 28.04 21 SER B O 1
ATOM 1416 O O B SER B 1 24 ? 3.299 54.027 42.069 0.50 27.94 21 SER B O 1
ATOM 1421 N N . PHE B 1 25 ? 4.951 53.359 40.696 1.00 24.89 22 PHE B N 1
ATOM 1422 C CA . PHE B 1 25 ? 4.108 52.687 39.744 1.00 24.20 22 PHE B CA 1
ATOM 1423 C C . PHE B 1 25 ? 4.544 51.252 39.530 1.00 25.66 22 PHE B C 1
ATOM 1424 O O . PHE B 1 25 ? 5.765 50.981 39.423 1.00 27.89 22 PHE B O 1
ATOM 1432 N N . GLU B 1 26 ? 3.600 50.358 39.457 1.00 25.31 23 GLU B N 1
ATOM 1433 C CA . GLU B 1 26 ? 3.807 49.043 38.867 1.00 26.41 23 GLU B CA 1
ATOM 1434 C C . GLU B 1 26 ? 3.604 49.139 37.383 1.00 23.85 23 GLU B C 1
ATOM 1435 O O . GLU B 1 26 ? 2.621 49.675 36.926 1.00 23.39 23 GLU B O 1
ATOM 1441 N N . LEU B 1 27 ? 4.558 48.604 36.590 1.00 23.15 24 LEU B N 1
ATOM 1442 C CA . LEU B 1 27 ? 4.405 48.553 35.144 1.00 23.65 24 LEU B CA 1
ATOM 1443 C C . LEU B 1 27 ? 4.058 47.137 34.709 1.00 25.35 24 LEU B C 1
ATOM 1444 O O . LEU B 1 27 ? 4.780 46.182 35.124 1.00 30.20 24 LEU B O 1
ATOM 1449 N N . PHE B 1 28 ? 3.024 46.998 33.886 1.00 25.90 25 PHE B N 1
ATOM 1450 C CA . PHE B 1 28 ? 2.490 45.669 33.538 1.00 29.98 25 PHE B CA 1
ATOM 1451 C C . PHE B 1 28 ? 3.273 45.095 32.373 1.00 29.72 25 PHE B C 1
ATOM 1452 O O . PHE B 1 28 ? 2.754 44.876 31.261 1.00 29.32 25 PHE B O 1
ATOM 1460 N N . ALA B 1 29 ? 4.511 44.814 32.629 1.00 29.61 26 ALA B N 1
ATOM 1461 C CA . ALA B 1 29 ? 5.421 44.287 31.611 1.00 31.65 26 ALA B CA 1
ATOM 1462 C C . ALA B 1 29 ? 5.018 42.886 31.134 1.00 35.16 26 ALA B C 1
ATOM 1463 O O . ALA B 1 29 ? 5.375 42.489 30.046 1.00 36.68 26 ALA B O 1
ATOM 1465 N N . ASP B 1 30 ? 4.253 42.170 31.954 1.00 36.15 27 ASP B N 1
ATOM 1466 C CA . ASP B 1 30 ? 3.715 40.869 31.577 1.00 40.31 27 ASP B CA 1
ATOM 1467 C C . ASP B 1 30 ? 2.701 40.928 30.458 1.00 43.55 27 ASP B C 1
ATOM 1468 O O . ASP B 1 30 ? 2.514 39.953 29.734 1.00 46.67 27 ASP B O 1
ATOM 1473 N N . LYS B 1 31 ? 2.003 42.057 30.362 1.00 39.60 28 LYS B N 1
ATOM 1474 C CA . LYS B 1 31 ? 0.990 42.260 29.359 1.00 39.43 28 LYS B CA 1
ATOM 1475 C C . LYS B 1 31 ? 1.382 43.219 28.235 1.00 31.22 28 LYS B C 1
ATOM 1476 O O . LYS B 1 31 ? 0.938 42.992 27.079 1.00 31.53 28 LYS B O 1
ATOM 1482 N N . VAL B 1 32 ? 2.150 44.287 28.541 1.00 27.41 29 VAL B N 1
ATOM 1483 C CA . VAL B 1 32 ? 2.532 45.274 27.524 1.00 26.19 29 VAL B CA 1
ATOM 1484 C C . VAL B 1 32 ? 4.023 45.551 27.700 1.00 26.73 29 VAL B C 1
ATOM 1485 O O . VAL B 1 32 ? 4.408 46.626 28.154 1.00 23.62 29 VAL B O 1
ATOM 1489 N N . PRO B 1 33 ? 4.863 44.569 27.360 1.00 25.84 30 PRO B N 1
ATOM 1490 C CA . PRO B 1 33 ? 6.253 44.754 27.595 1.00 26.71 30 PRO B CA 1
ATOM 1491 C C . PRO B 1 33 ? 6.921 45.921 26.889 1.00 24.93 30 PRO B C 1
ATOM 1492 O O . PRO B 1 33 ? 7.774 46.585 27.485 1.00 24.62 30 PRO B O 1
ATOM 1496 N N . LYS B 1 34 ? 6.615 46.156 25.630 1.00 24.01 31 LYS B N 1
ATOM 1497 C CA . LYS B 1 34 ? 7.275 47.258 24.872 1.00 23.25 31 LYS B CA 1
ATOM 1498 C C . LYS B 1 34 ? 6.911 48.620 25.435 1.00 19.91 31 LYS B C 1
ATOM 1499 O O . LYS B 1 34 ? 7.751 49.535 25.597 1.00 20.61 31 LYS B O 1
ATOM 1505 N N . THR B 1 35 ? 5.660 48.781 25.806 1.00 18.53 32 THR B N 1
ATOM 1506 C CA . THR B 1 35 ? 5.185 50.040 26.331 1.00 17.93 32 THR B CA 1
ATOM 1507 C C . THR B 1 35 ? 5.734 50.245 27.758 1.00 17.99 32 THR B C 1
ATOM 1508 O O . THR B 1 35 ? 6.160 51.340 28.166 1.00 16.63 32 THR B O 1
ATOM 1512 N N . ALA B 1 36 ? 5.692 49.195 28.568 1.00 19.07 33 ALA B N 1
ATOM 1513 C CA . ALA B 1 36 ? 6.321 49.266 29.912 1.00 18.79 33 ALA B CA 1
ATOM 1514 C C . ALA B 1 36 ? 7.787 49.628 29.857 1.00 19.64 33 ALA B C 1
ATOM 1515 O O . ALA B 1 36 ? 8.267 50.494 30.655 1.00 20.75 33 ALA B O 1
ATOM 1517 N N . GLU B 1 37 ? 8.511 49.019 28.934 1.00 20.12 34 GLU B N 1
ATOM 1518 C CA . GLU B 1 37 ? 9.951 49.249 28.808 1.00 22.11 34 GLU B CA 1
ATOM 1519 C C . GLU B 1 37 ? 10.268 50.698 28.449 1.00 19.73 34 GLU B C 1
ATOM 1520 O O . GLU B 1 37 ? 11.206 51.303 28.961 1.00 20.18 34 GLU B O 1
ATOM 1526 N N . ASN B 1 38 ? 9.470 51.271 27.557 1.00 18.21 35 ASN B N 1
ATOM 1527 C CA . ASN B 1 38 ? 9.662 52.678 27.194 1.00 17.41 35 ASN B CA 1
ATOM 1528 C C . ASN B 1 38 ? 9.561 53.590 28.397 1.00 16.45 35 ASN B C 1
ATOM 1529 O O . ASN B 1 38 ? 10.432 54.416 28.674 1.00 17.50 35 ASN B O 1
ATOM 1534 N N . PHE B 1 39 ? 8.509 53.436 29.165 1.00 15.68 36 PHE B N 1
ATOM 1535 C CA . PHE B 1 39 ? 8.315 54.261 30.370 1.00 16.17 36 PHE B CA 1
ATOM 1536 C C . PHE B 1 39 ? 9.407 54.006 31.405 1.00 16.43 36 PHE B C 1
ATOM 1537 O O . PHE B 1 39 ? 9.884 54.964 32.042 1.00 17.26 36 PHE B O 1
ATOM 1545 N N . ARG B 1 40 ? 9.741 52.755 31.611 1.00 17.15 37 ARG B N 1
ATOM 1546 C CA . ARG B 1 40 ? 10.816 52.413 32.570 1.00 18.37 37 ARG B CA 1
ATOM 1547 C C . ARG B 1 40 ? 12.101 53.111 32.191 1.00 19.64 37 ARG B C 1
ATOM 1548 O O . ARG B 1 40 ? 12.769 53.750 33.032 1.00 19.26 37 ARG B O 1
ATOM 1556 N N . ALA B 1 41 ? 12.518 53.010 30.901 1.00 18.19 38 ALA B N 1
ATOM 1557 C CA . ALA B 1 41 ? 13.772 53.589 30.470 1.00 21.59 38 ALA B CA 1
ATOM 1558 C C . ALA B 1 41 ? 13.745 55.107 30.517 1.00 20.17 38 ALA B C 1
ATOM 1559 O O . ALA B 1 41 ? 14.734 55.736 30.824 1.00 20.70 38 ALA B O 1
ATOM 1561 N N . LEU B 1 42 ? 12.617 55.722 30.183 1.00 18.45 39 LEU B N 1
ATOM 1562 C CA . LEU B 1 42 ? 12.525 57.178 30.262 1.00 18.10 39 LEU B CA 1
ATOM 1563 C C . LEU B 1 42 ? 12.592 57.645 31.733 1.00 18.49 39 LEU B C 1
ATOM 1564 O O . LEU B 1 42 ? 13.036 58.739 32.028 1.00 18.80 39 LEU B O 1
ATOM 1569 N N . SER B 1 43 ? 12.157 56.799 32.667 1.00 18.03 40 SER B N 1
ATOM 1570 C CA . SER B 1 43 ? 12.231 57.113 34.095 1.00 18.77 40 SER B CA 1
ATOM 1571 C C . SER B 1 43 ? 13.633 56.971 34.656 1.00 21.74 40 SER B C 1
ATOM 1572 O O . SER B 1 43 ? 13.957 57.702 35.558 1.00 24.49 40 SER B O 1
ATOM 1575 N N . THR B 1 44 ? 14.462 56.080 34.115 1.00 20.78 41 THR B N 1
ATOM 1576 C CA . THR B 1 44 ? 15.824 55.927 34.635 1.00 23.14 41 THR B CA 1
ATOM 1577 C C . THR B 1 44 ? 16.773 56.885 33.940 1.00 23.64 41 THR B C 1
ATOM 1578 O O . THR B 1 44 ? 17.869 57.101 34.446 1.00 26.10 41 THR B O 1
ATOM 1582 N N . GLY B 1 45 ? 16.370 57.419 32.801 1.00 24.29 42 GLY B N 1
ATOM 1583 C CA . GLY B 1 45 ? 17.237 58.289 32.052 1.00 27.74 42 GLY B CA 1
ATOM 1584 C C . GLY B 1 45 ? 18.363 57.545 31.326 1.00 28.59 42 GLY B C 1
ATOM 1585 O O . GLY B 1 45 ? 19.221 58.211 30.708 1.00 28.41 42 GLY B O 1
ATOM 1586 N N . GLU B 1 46 ? 18.274 56.220 31.209 1.00 25.64 43 GLU B N 1
ATOM 1587 C CA . GLU B 1 46 ? 19.335 55.450 30.638 1.00 26.73 43 GLU B CA 1
ATOM 1588 C C . GLU B 1 46 ? 19.639 55.621 29.176 1.00 26.55 43 GLU B C 1
ATOM 1589 O O . GLU B 1 46 ? 20.752 55.276 28.738 1.00 28.54 43 GLU B O 1
ATOM 1595 N N . LYS B 1 47 ? 18.721 56.218 28.418 1.00 24.93 44 LYS B N 1
ATOM 1596 C CA . LYS B 1 47 ? 19.042 56.539 27.008 1.00 26.39 44 LYS B CA 1
ATOM 1597 C C . LYS B 1 47 ? 19.646 57.940 26.848 1.00 26.99 44 LYS B C 1
ATOM 1598 O O . LYS B 1 47 ? 19.977 58.348 25.724 1.00 29.35 44 LYS B O 1
ATOM 1604 N N . GLY B 1 48 ? 19.845 58.658 27.948 1.00 26.09 45 GLY B N 1
ATOM 1605 C CA . GLY B 1 48 ? 20.428 59.977 27.922 1.00 28.14 45 GLY B CA 1
ATOM 1606 C C . GLY B 1 48 ? 19.418 61.112 27.858 1.00 29.28 45 GLY B C 1
ATOM 1607 O O . GLY B 1 48 ? 19.770 62.287 27.620 1.00 31.32 45 GLY B O 1
ATOM 1608 N N . PHE B 1 49 ? 18.175 60.755 28.034 1.00 26.72 46 PHE B N 1
ATOM 1609 C CA . PHE B 1 49 ? 17.052 61.704 28.035 1.00 26.08 46 PHE B CA 1
ATOM 1610 C C . PHE B 1 49 ? 15.942 61.025 28.847 1.00 24.59 46 PHE B C 1
ATOM 1611 O O . PHE B 1 49 ? 15.917 59.790 29.024 1.00 25.20 46 PHE B O 1
ATOM 1619 N N . GLY B 1 50 ? 14.902 61.783 29.155 1.00 23.14 47 GLY B N 1
ATOM 1620 C CA . GLY B 1 50 ? 13.734 61.189 29.820 1.00 20.20 47 GLY B CA 1
ATOM 1621 C C . GLY B 1 50 ? 12.973 62.161 30.706 1.00 19.00 47 GLY B C 1
ATOM 1622 O O . GLY B 1 50 ? 13.135 63.372 30.560 1.00 19.71 47 GLY B O 1
ATOM 1623 N N . TYR B 1 51 ? 12.263 61.616 31.679 1.00 17.63 48 TYR B N 1
ATOM 1624 C CA . TYR B 1 51 ? 11.311 62.374 32.453 1.00 18.09 48 TYR B CA 1
ATOM 1625 C C . TYR B 1 51 ? 11.927 63.297 33.526 1.00 19.40 48 TYR B C 1
ATOM 1626 O O . TYR B 1 51 ? 11.220 64.205 33.933 1.00 20.06 48 TYR B O 1
ATOM 1635 N N . LYS B 1 52 ? 13.144 63.053 34.001 1.00 20.27 49 LYS B N 1
ATOM 1636 C CA . LYS B 1 52 ? 13.694 63.902 35.057 1.00 21.96 49 LYS B CA 1
ATOM 1637 C C . LYS B 1 52 ? 13.670 65.327 34.674 1.00 23.28 49 LYS B C 1
ATOM 1638 O O . LYS B 1 52 ? 14.163 65.708 33.582 1.00 25.60 49 LYS B O 1
ATOM 1644 N N . GLY B 1 53 ? 13.024 66.158 35.526 1.00 24.53 50 GLY B N 1
ATOM 1645 C CA . GLY B 1 53 ? 12.947 67.615 35.285 1.00 25.44 50 GLY B CA 1
ATOM 1646 C C . GLY B 1 53 ? 11.796 68.112 34.439 1.00 25.61 50 GLY B C 1
ATOM 1647 O O . GLY B 1 53 ? 11.545 69.324 34.352 1.00 29.29 50 GLY B O 1
ATOM 1648 N N . SER B 1 54 ? 11.044 67.175 33.897 1.00 23.60 51 SER B N 1
ATOM 1649 C CA . SER B 1 54 ? 9.854 67.476 33.089 1.00 21.65 51 SER B CA 1
ATOM 1650 C C . SER B 1 54 ? 8.641 67.850 33.967 1.00 23.67 51 SER B C 1
ATOM 1651 O O . SER B 1 54 ? 8.670 67.608 35.173 1.00 23.47 51 SER B O 1
ATOM 1654 N N A CYS B 1 55 ? 7.613 68.396 33.362 0.70 23.09 52 CYS B N 1
ATOM 1655 N N B CYS B 1 55 ? 7.616 68.458 33.363 0.30 24.01 52 CYS B N 1
ATOM 1656 C CA A CYS B 1 55 ? 6.451 68.839 34.086 0.70 25.06 52 CYS B CA 1
ATOM 1657 C CA B CYS B 1 55 ? 6.409 68.889 34.102 0.30 25.76 52 CYS B CA 1
ATOM 1658 C C A CYS B 1 55 ? 5.183 68.118 33.697 0.70 23.12 52 CYS B C 1
ATOM 1659 C C B CYS B 1 55 ? 5.178 68.114 33.695 0.30 23.36 52 CYS B C 1
ATOM 1660 O O A CYS B 1 55 ? 5.115 67.484 32.612 0.70 23.59 52 CYS B O 1
ATOM 1661 O O B CYS B 1 55 ? 5.126 67.473 32.624 0.30 23.01 52 CYS B O 1
ATOM 1666 N N . PHE B 1 56 ? 4.172 68.188 34.556 1.00 22.07 53 PHE B N 1
ATOM 1667 C CA . PHE B 1 56 ? 2.800 67.785 34.209 1.00 20.93 53 PHE B CA 1
ATOM 1668 C C . PHE B 1 56 ? 2.149 69.041 33.631 1.00 23.16 53 PHE B C 1
ATOM 1669 O O . PHE B 1 56 ? 1.872 70.007 34.369 1.00 26.86 53 PHE B O 1
ATOM 1677 N N . HIS B 1 57 ? 1.918 69.065 32.318 1.00 20.07 54 HIS B N 1
ATOM 1678 C CA . HIS B 1 57 ? 1.505 70.261 31.659 1.00 20.00 54 HIS B CA 1
ATOM 1679 C C . HIS B 1 57 ? -0.001 70.412 31.556 1.00 21.80 54 HIS B C 1
ATOM 1680 O O . HIS B 1 57 ? -0.466 71.525 31.282 1.00 24.04 54 HIS B O 1
ATOM 1687 N N . ARG B 1 58 ? -0.763 69.357 31.859 1.00 19.94 55 ARG B N 1
ATOM 1688 C CA . ARG B 1 58 ? -2.231 69.410 31.742 1.00 21.02 55 ARG B CA 1
ATOM 1689 C C . ARG B 1 58 ? -2.789 68.564 32.853 1.00 21.55 55 ARG B C 1
ATOM 1690 O O . ARG B 1 58 ? -2.595 67.374 32.868 1.00 22.73 55 ARG B O 1
ATOM 1698 N N . ILE B 1 59 ? -3.449 69.210 33.799 1.00 21.42 56 ILE B N 1
ATOM 1699 C CA . ILE B 1 59 ? -4.042 68.508 34.956 1.00 23.01 56 ILE B CA 1
ATOM 1700 C C . ILE B 1 59 ? -5.489 68.952 35.026 1.00 24.83 56 ILE B C 1
ATOM 1701 O O . ILE B 1 59 ? -5.767 70.148 35.177 1.00 27.44 56 ILE B O 1
ATOM 1706 N N . ILE B 1 60 ? -6.415 67.983 34.963 1.00 25.70 57 ILE B N 1
ATOM 1707 C CA . ILE B 1 60 ? -7.857 68.246 34.951 1.00 26.37 57 ILE B CA 1
ATOM 1708 C C . ILE B 1 60 ? -8.424 67.482 36.126 1.00 28.99 57 ILE B C 1
ATOM 1709 O O . ILE B 1 60 ? -8.509 66.269 36.100 1.00 28.83 57 ILE B O 1
ATOM 1714 N N . PRO B 1 61 ? -8.810 68.209 37.207 1.00 33.28 58 PRO B N 1
ATOM 1715 C CA . PRO B 1 61 ? -9.389 67.562 38.375 1.00 35.15 58 PRO B CA 1
ATOM 1716 C C . PRO B 1 61 ? -10.579 66.709 38.054 1.00 33.12 58 PRO B C 1
ATOM 1717 O O . PRO B 1 61 ? -11.434 67.054 37.235 1.00 33.04 58 PRO B O 1
ATOM 1721 N N . GLY B 1 62 ? -10.567 65.522 38.636 1.00 35.46 59 GLY B N 1
ATOM 1722 C CA . GLY B 1 62 ? -11.612 64.549 38.403 1.00 38.03 59 GLY B CA 1
ATOM 1723 C C . GLY B 1 62 ? -11.424 63.707 37.170 1.00 34.17 59 GLY B C 1
ATOM 1724 O O . GLY B 1 62 ? -12.234 62.841 36.901 1.00 35.03 59 GLY B O 1
ATOM 1725 N N . PHE B 1 63 ? -10.317 63.935 36.431 1.00 28.69 60 PHE B N 1
ATOM 1726 C CA . PHE B 1 63 ? -10.103 63.229 35.163 1.00 27.31 60 PHE B CA 1
ATOM 1727 C C . PHE B 1 63 ? -8.709 62.601 35.208 1.00 24.94 60 PHE B C 1
ATOM 1728 O O . PHE B 1 63 ? -8.568 61.385 35.393 1.00 25.23 60 PHE B O 1
ATOM 1736 N N . MET B 1 64 ? -7.669 63.385 34.975 1.00 23.83 61 MET B N 1
ATOM 1737 C CA . MET B 1 64 ? -6.309 62.810 34.924 1.00 21.14 61 MET B CA 1
ATOM 1738 C C . MET B 1 64 ? -5.250 63.907 35.013 1.00 21.86 61 MET B C 1
ATOM 1739 O O . MET B 1 64 ? -5.529 65.127 34.947 1.00 22.09 61 MET B O 1
ATOM 1744 N N . CYS B 1 65 ? -3.999 63.477 35.254 1.00 20.86 62 CYS B N 1
ATOM 1745 C CA . CYS B 1 65 ? -2.816 64.343 35.224 1.00 20.58 62 CYS B CA 1
ATOM 1746 C C . CYS B 1 65 ? -1.973 63.845 34.058 1.00 17.85 62 CYS B C 1
ATOM 1747 O O . CYS B 1 65 ? -1.598 62.682 34.018 1.00 17.83 62 CYS B O 1
ATOM 1750 N N . GLN B 1 66 ? -1.620 64.737 33.123 1.00 17.10 63 GLN B N 1
ATOM 1751 C CA . GLN B 1 66 ? -0.897 64.383 31.910 1.00 15.71 63 GLN B CA 1
ATOM 1752 C C . GLN B 1 66 ? 0.505 65.009 31.935 1.00 15.98 63 GLN B C 1
ATOM 1753 O O . GLN B 1 66 ? 0.684 66.193 32.229 1.00 17.26 63 GLN B O 1
ATOM 1759 N N . GLY B 1 67 ? 1.488 64.198 31.631 1.00 15.23 64 GLY B N 1
ATOM 1760 C CA . GLY B 1 67 ? 2.869 64.625 31.608 1.00 14.86 64 GLY B CA 1
ATOM 1761 C C . GLY B 1 67 ? 3.682 63.877 30.574 1.00 14.03 64 GLY B C 1
ATOM 1762 O O . GLY B 1 67 ? 3.136 63.208 29.654 1.00 14.52 64 GLY B O 1
ATOM 1763 N N . GLY B 1 68 ? 4.992 63.983 30.707 1.00 15.61 65 GLY B N 1
ATOM 1764 C CA . GLY B 1 68 ? 5.886 63.239 29.841 1.00 16.34 65 GLY B CA 1
ATOM 1765 C C . GLY B 1 68 ? 6.425 63.960 28.626 1.00 15.89 65 GLY B C 1
ATOM 1766 O O . GLY B 1 68 ? 7.207 63.344 27.852 1.00 16.30 65 GLY B O 1
ATOM 1767 N N . ASP B 1 69 ? 6.014 65.206 28.381 1.00 16.67 66 ASP B N 1
ATOM 1768 C CA . ASP B 1 69 ? 6.547 65.950 27.211 1.00 16.56 66 ASP B CA 1
ATOM 1769 C C . ASP B 1 69 ? 7.848 66.640 27.666 1.00 18.51 66 ASP B C 1
ATOM 1770 O O . ASP B 1 69 ? 7.885 67.814 28.059 1.00 21.08 66 ASP B O 1
ATOM 1775 N N . PHE B 1 70 ? 8.931 65.878 27.653 1.00 17.80 67 PHE B N 1
ATOM 1776 C CA . PHE B 1 70 ? 10.220 66.341 28.161 1.00 18.48 67 PHE B CA 1
ATOM 1777 C C . PHE B 1 70 ? 10.994 67.101 27.135 1.00 21.34 67 PHE B C 1
ATOM 1778 O O . PHE B 1 70 ? 12.120 67.576 27.427 1.00 24.62 67 PHE B O 1
ATOM 1786 N N . THR B 1 71 ? 10.492 67.218 25.877 1.00 19.17 68 THR B N 1
ATOM 1787 C CA . THR B 1 71 ? 11.189 67.959 24.891 1.00 21.09 68 THR B CA 1
ATOM 1788 C C . THR B 1 71 ? 10.630 69.359 24.664 1.00 23.58 68 THR B C 1
ATOM 1789 O O . THR B 1 71 ? 11.410 70.257 24.339 1.00 25.29 68 THR B O 1
ATOM 1793 N N . ARG B 1 72 ? 9.314 69.537 24.754 1.00 21.66 69 ARG B N 1
ATOM 1794 C CA . ARG B 1 72 ? 8.650 70.840 24.513 1.00 23.69 69 ARG B CA 1
ATOM 1795 C C . ARG B 1 72 ? 7.771 71.338 25.678 1.00 23.66 69 ARG B C 1
ATOM 1796 O O . ARG B 1 72 ? 7.328 72.480 25.632 1.00 26.12 69 ARG B O 1
ATOM 1804 N N . HIS B 1 73 ? 7.525 70.474 26.678 1.00 25.01 70 HIS B N 1
ATOM 1805 C CA . HIS B 1 73 ? 6.849 70.830 27.929 1.00 24.63 70 HIS B CA 1
ATOM 1806 C C . HIS B 1 73 ? 5.452 71.365 27.798 1.00 27.48 70 HIS B C 1
ATOM 1807 O O . HIS B 1 73 ? 4.944 72.063 28.698 1.00 28.23 70 HIS B O 1
ATOM 1814 N N . ASN B 1 74 ? 4.780 71.053 26.672 1.00 22.50 71 ASN B N 1
ATOM 1815 C CA . ASN B 1 74 ? 3.461 71.591 26.447 1.00 24.47 71 ASN B CA 1
ATOM 1816 C C . ASN B 1 74 ? 2.460 70.714 25.726 1.00 23.40 71 ASN B C 1
ATOM 1817 O O . ASN B 1 74 ? 1.369 71.202 25.331 1.00 26.20 71 ASN B O 1
ATOM 1822 N N . GLY B 1 75 ? 2.838 69.469 25.451 1.00 21.07 72 GLY B N 1
ATOM 1823 C CA . GLY B 1 75 ? 1.989 68.548 24.711 1.00 20.72 72 GLY B CA 1
ATOM 1824 C C . GLY B 1 75 ? 2.359 68.354 23.299 1.00 21.19 72 GLY B C 1
ATOM 1825 O O . GLY B 1 75 ? 1.946 67.391 22.647 1.00 19.70 72 GLY B O 1
ATOM 1826 N N . THR B 1 76 ? 3.220 69.252 22.781 1.00 21.10 73 THR B N 1
ATOM 1827 C CA . THR B 1 76 ? 3.568 69.141 21.413 1.00 20.23 73 THR B CA 1
ATOM 1828 C C . THR B 1 76 ? 4.803 68.318 21.122 1.00 20.24 73 THR B C 1
ATOM 1829 O O . THR B 1 76 ? 5.178 68.101 19.942 1.00 21.96 73 THR B O 1
ATOM 1833 N N . GLY B 1 77 ? 5.506 67.882 22.196 1.00 19.69 74 GLY B N 1
ATOM 1834 C CA . GLY B 1 77 ? 6.740 67.176 22.020 1.00 21.42 74 GLY B CA 1
ATOM 1835 C C . GLY B 1 77 ? 6.705 65.824 22.618 1.00 24.69 74 GLY B C 1
ATOM 1836 O O . GLY B 1 77 ? 5.660 65.201 22.725 1.00 26.75 74 GLY B O 1
ATOM 1837 N N . GLY B 1 78 ? 7.872 65.320 22.963 1.00 23.44 75 GLY B N 1
ATOM 1838 C CA . GLY B 1 78 ? 7.978 63.960 23.476 1.00 27.04 75 GLY B CA 1
ATOM 1839 C C . GLY B 1 78 ? 8.480 62.974 22.434 1.00 23.11 75 GLY B C 1
ATOM 1840 O O . GLY B 1 78 ? 8.413 63.260 21.246 1.00 25.47 75 GLY B O 1
ATOM 1841 N N . LYS B 1 79 ? 9.197 61.968 22.922 1.00 20.92 76 LYS B N 1
ATOM 1842 C CA . LYS B 1 79 ? 9.795 60.944 22.055 1.00 21.81 76 LYS B CA 1
ATOM 1843 C C . LYS B 1 79 ? 9.968 59.658 22.843 1.00 20.71 76 LYS B C 1
ATOM 1844 O O . LYS B 1 79 ? 10.223 59.703 24.069 1.00 21.51 76 LYS B O 1
ATOM 1850 N N . SER B 1 80 ? 9.772 58.548 22.141 1.00 19.27 77 SER B N 1
ATOM 1851 C CA . SER B 1 80 ? 9.950 57.267 22.773 1.00 19.38 77 SER B CA 1
ATOM 1852 C C . SER B 1 80 ? 11.415 56.858 22.658 1.00 20.67 77 SER B C 1
ATOM 1853 O O . SER B 1 80 ? 12.233 57.524 22.019 1.00 24.38 77 SER B O 1
ATOM 1856 N N . ILE B 1 81 ? 11.727 55.753 23.319 1.00 19.27 78 ILE B N 1
ATOM 1857 C CA . ILE B 1 81 ? 13.050 55.146 23.189 1.00 21.07 78 ILE B CA 1
ATOM 1858 C C . ILE B 1 81 ? 13.248 54.369 21.916 1.00 23.02 78 ILE B C 1
ATOM 1859 O O . ILE B 1 81 ? 14.414 53.975 21.645 1.00 25.14 78 ILE B O 1
ATOM 1864 N N . TYR B 1 82 ? 12.199 54.225 21.086 1.00 23.43 79 TYR B N 1
ATOM 1865 C CA . TYR B 1 82 ? 12.216 53.446 19.861 1.00 25.17 79 TYR B CA 1
ATOM 1866 C C . TYR B 1 82 ? 12.227 54.365 18.607 1.00 32.80 79 TYR B C 1
ATOM 1867 O O . TYR B 1 82 ? 12.202 53.864 17.445 1.00 39.91 79 TYR B O 1
ATOM 1876 N N . GLY B 1 83 ? 12.253 55.674 18.826 1.00 32.11 80 GLY B N 1
ATOM 1877 C CA . GLY B 1 83 ? 11.880 56.670 17.782 1.00 34.62 80 GLY B CA 1
ATOM 1878 C C . GLY B 1 83 ? 10.857 57.645 18.213 1.00 32.80 80 GLY B C 1
ATOM 1879 O O . GLY B 1 83 ? 10.210 57.519 19.292 1.00 29.68 80 GLY B O 1
ATOM 1880 N N . GLU B 1 84 ? 10.555 58.584 17.318 1.00 35.32 81 GLU B N 1
ATOM 1881 C CA . GLU B 1 84 ? 9.523 59.546 17.702 1.00 35.42 81 GLU B CA 1
ATOM 1882 C C . GLU B 1 84 ? 8.249 58.840 18.096 1.00 32.22 81 GLU B C 1
ATOM 1883 O O . GLU B 1 84 ? 7.700 59.204 19.132 1.00 33.88 81 GLU B O 1
ATOM 1889 N N . LYS B 1 85 ? 7.727 57.906 17.283 1.00 27.28 82 LYS B N 1
ATOM 1890 C CA . LYS B 1 85 ? 6.544 57.146 17.748 1.00 25.97 82 LYS B CA 1
ATOM 1891 C C . LYS B 1 85 ? 6.594 55.625 17.623 1.00 28.23 82 LYS B C 1
ATOM 1892 O O . LYS B 1 85 ? 7.439 55.036 16.915 1.00 31.38 82 LYS B O 1
ATOM 1898 N N . PHE B 1 86 ? 5.781 54.959 18.379 1.00 21.07 83 PHE B N 1
ATOM 1899 C CA . PHE B 1 86 ? 5.572 53.528 18.259 1.00 21.93 83 PHE B CA 1
ATOM 1900 C C . PHE B 1 86 ? 4.102 53.129 18.331 1.00 21.88 83 PHE B C 1
ATOM 1901 O O . PHE B 1 86 ? 3.187 53.860 18.709 1.00 20.29 83 PHE B O 1
ATOM 1909 N N . GLU B 1 87 ? 3.870 51.917 17.866 1.00 23.33 84 GLU B N 1
ATOM 1910 C CA . GLU B 1 87 ? 2.559 51.392 17.738 1.00 23.17 84 GLU B CA 1
ATOM 1911 C C . GLU B 1 87 ? 1.829 51.138 19.035 1.00 21.48 84 GLU B C 1
ATOM 1912 O O . GLU B 1 87 ? 2.444 50.962 20.098 1.00 21.48 84 GLU B O 1
ATOM 1918 N N . ASP B 1 88 ? 0.504 51.152 18.968 1.00 20.91 85 ASP B N 1
ATOM 1919 C CA . ASP B 1 88 ? -0.313 50.616 20.060 1.00 22.58 85 ASP B CA 1
ATOM 1920 C C . ASP B 1 88 ? -0.073 49.127 20.239 1.00 24.16 85 ASP B C 1
ATOM 1921 O O . ASP B 1 88 ? -0.422 48.342 19.356 1.00 26.92 85 ASP B O 1
ATOM 1926 N N . GLU B 1 89 ? 0.519 48.742 21.347 1.00 23.58 86 GLU B N 1
ATOM 1927 C CA . GLU B 1 89 ? 0.944 47.352 21.502 1.00 25.74 86 GLU B CA 1
ATOM 1928 C C . GLU B 1 89 ? -0.234 46.383 21.577 1.00 29.35 86 GLU B C 1
ATOM 1929 O O . GLU B 1 89 ? -0.304 45.374 20.854 1.00 31.09 86 GLU B O 1
ATOM 1935 N N . ASN B 1 90 ? -1.155 46.701 22.449 1.00 26.65 87 ASN B N 1
ATOM 1936 C CA . ASN B 1 90 ? -2.447 46.013 22.585 1.00 27.40 87 ASN B CA 1
ATOM 1937 C C . ASN B 1 90 ? -3.336 46.856 23.477 1.00 27.36 87 ASN B C 1
ATOM 1938 O O . ASN B 1 90 ? -2.905 47.872 24.069 1.00 25.40 87 ASN B O 1
ATOM 1943 N N . PHE B 1 91 ? -4.599 46.461 23.572 1.00 28.00 88 PHE B N 1
ATOM 1944 C CA . PHE B 1 91 ? -5.561 47.144 24.452 1.00 26.41 88 PHE B CA 1
ATOM 1945 C C . PHE B 1 91 ? -6.181 46.166 25.433 1.00 30.42 88 PHE B C 1
ATOM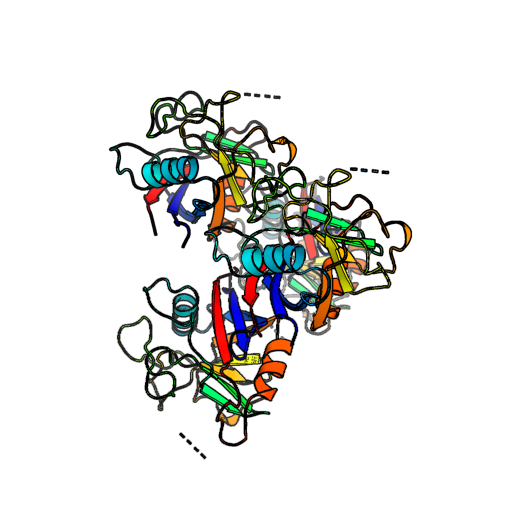 1946 O O . PHE B 1 91 ? -7.340 46.264 25.822 1.00 33.34 88 PHE B O 1
ATOM 1954 N N . ILE B 1 92 ? -5.363 45.249 25.898 1.00 30.01 89 ILE B N 1
ATOM 1955 C CA . ILE B 1 92 ? -5.805 44.259 26.878 1.00 35.19 89 ILE B CA 1
ATOM 1956 C C . ILE B 1 92 ? -6.315 44.896 28.165 1.00 34.65 89 ILE B C 1
ATOM 1957 O O . ILE B 1 92 ? -7.354 44.519 28.687 1.00 36.15 89 ILE B O 1
ATOM 1962 N N . LEU B 1 93 ? -5.522 45.797 28.747 1.00 29.93 90 LEU B N 1
ATOM 1963 C CA . LEU B 1 93 ? -5.878 46.414 30.025 1.00 30.25 90 LEU B CA 1
ATOM 1964 C C . LEU B 1 93 ? -6.738 47.656 29.833 1.00 29.29 90 LEU B C 1
ATOM 1965 O O . LEU B 1 93 ? -6.607 48.381 28.842 1.00 27.74 90 LEU B O 1
ATOM 1970 N N . LYS B 1 94 ? -7.671 47.833 30.746 1.00 30.87 91 LYS B N 1
ATOM 1971 C CA . LYS B 1 94 ? -8.686 48.858 30.620 1.00 30.62 91 LYS B CA 1
ATOM 1972 C C . LYS B 1 94 ? -8.487 49.960 31.674 1.00 28.01 91 LYS B C 1
ATOM 1973 O O . LYS B 1 94 ? -7.764 49.797 32.654 1.00 28.41 91 LYS B O 1
ATOM 1979 N N . HIS B 1 95 ? -9.159 51.089 31.446 1.00 27.38 92 HIS B N 1
ATOM 1980 C CA . HIS B 1 95 ? -9.083 52.276 32.334 1.00 25.14 92 HIS B CA 1
ATOM 1981 C C . HIS B 1 95 ? -10.166 52.102 33.402 1.00 29.82 92 HIS B C 1
ATOM 1982 O O . HIS B 1 95 ? -11.245 52.625 33.281 1.00 31.87 92 HIS B O 1
ATOM 1989 N N . THR B 1 96 ? -9.819 51.339 34.408 1.00 30.76 93 THR B N 1
ATOM 1990 C CA . THR B 1 96 ? -10.766 50.832 35.400 1.00 38.65 93 THR B CA 1
ATOM 1991 C C . THR B 1 96 ? -10.901 51.717 36.614 1.00 36.94 93 THR B C 1
ATOM 1992 O O . THR B 1 96 ? -11.860 51.495 37.397 1.00 41.58 93 THR B O 1
ATOM 1996 N N . GLY B 1 97 ? -10.073 52.731 36.772 1.00 34.97 94 GLY B N 1
ATOM 1997 C CA . GLY B 1 97 ? -10.225 53.596 37.909 1.00 35.02 94 GLY B CA 1
ATOM 1998 C C . GLY B 1 97 ? -9.064 54.450 38.246 1.00 32.76 94 GLY B C 1
ATOM 1999 O O . GLY B 1 97 ? -8.139 54.562 37.459 1.00 30.67 94 GLY B O 1
ATOM 2000 N N . PRO B 1 98 ? -9.100 55.131 39.391 1.00 32.06 95 PRO B N 1
ATOM 2001 C CA . PRO B 1 98 ? -8.024 56.038 39.773 1.00 31.96 95 PRO B CA 1
ATOM 2002 C C . PRO B 1 98 ? -6.712 55.270 39.868 1.00 29.90 95 PRO B C 1
ATOM 2003 O O . PRO B 1 98 ? -6.701 54.113 40.340 1.00 32.68 95 PRO B O 1
ATOM 2007 N N . GLY B 1 99 ? -5.612 55.892 39.443 1.00 27.45 96 GLY B N 1
ATOM 2008 C CA . GLY B 1 99 ? -4.306 55.293 39.544 1.00 26.84 96 GLY B CA 1
ATOM 2009 C C . GLY B 1 99 ? -3.789 54.594 38.298 1.00 24.63 96 GLY B C 1
ATOM 2010 O O . GLY B 1 99 ? -2.604 54.334 38.194 1.00 24.00 96 GLY B O 1
ATOM 2011 N N . ILE B 1 100 ? -4.654 54.404 37.295 1.00 24.70 97 ILE B N 1
ATOM 2012 C CA . ILE B 1 100 ? -4.259 53.793 36.055 1.00 23.63 97 ILE B CA 1
ATOM 2013 C C . ILE B 1 100 ? -3.314 54.705 35.319 1.00 21.21 97 ILE B C 1
ATOM 2014 O O . ILE B 1 100 ? -3.514 55.911 35.238 1.00 20.17 97 ILE B O 1
ATOM 2019 N N . LEU B 1 101 ? -2.247 54.107 34.810 1.00 20.27 98 LEU B N 1
ATOM 2020 C CA . LEU B 1 101 ? -1.215 54.773 34.002 1.00 17.76 98 LEU B CA 1
ATOM 2021 C C . LEU B 1 101 ? -1.368 54.321 32.580 1.00 17.12 98 LEU B C 1
ATOM 2022 O O . LEU B 1 101 ? -1.398 53.117 32.264 1.00 17.65 98 LEU B O 1
ATOM 2027 N N . SER B 1 102 ? -1.507 55.276 31.667 1.00 15.41 99 SER B N 1
ATOM 2028 C CA . SER B 1 102 ? -1.883 55.005 30.288 1.00 15.91 99 SER B CA 1
ATOM 2029 C C . SER B 1 102 ? -1.198 56.004 29.337 1.00 14.26 99 SER B C 1
ATOM 2030 O O . SER B 1 102 ? -0.729 57.083 29.782 1.00 14.55 99 SER B O 1
ATOM 2033 N N . MET B 1 103 ? -1.008 55.579 28.101 1.00 15.54 100 MET B N 1
ATOM 2034 C CA . MET B 1 103 ? -0.375 56.473 27.138 1.00 13.34 100 MET B CA 1
ATOM 2035 C C . MET B 1 103 ? -1.219 57.534 26.503 1.00 15.22 100 MET B C 1
ATOM 2036 O O . MET B 1 103 ? -2.304 57.214 25.987 1.00 15.94 100 MET B O 1
ATOM 2041 N N . ALA B 1 104 ? -0.768 58.768 26.526 1.00 13.26 101 ALA B N 1
ATOM 2042 C CA . ALA B 1 104 ? -1.355 59.817 25.687 1.00 13.43 101 ALA B CA 1
ATOM 2043 C C . ALA B 1 104 ? -0.960 59.565 24.249 1.00 14.25 101 ALA B C 1
ATOM 2044 O O . ALA B 1 104 ? 0.054 58.898 24.013 1.00 14.37 101 ALA B O 1
ATOM 2046 N N . ASN B 1 105 ? -1.708 60.079 23.273 1.00 15.11 102 ASN B N 1
ATOM 2047 C CA . ASN B 1 105 ? -1.288 59.929 21.901 1.00 14.32 102 ASN B CA 1
ATOM 2048 C C . ASN B 1 105 ? -1.887 61.012 21.029 1.00 14.40 102 ASN B C 1
ATOM 2049 O O . ASN B 1 105 ? -2.592 61.893 21.527 1.00 15.95 102 ASN B O 1
ATOM 2054 N N . ALA B 1 106 ? -1.564 60.937 19.724 1.00 15.82 103 ALA B N 1
ATOM 2055 C CA . ALA B 1 106 ? -2.149 61.819 18.744 1.00 19.22 103 ALA B CA 1
ATOM 2056 C C . ALA B 1 106 ? -2.911 61.000 17.716 1.00 19.93 103 ALA B C 1
ATOM 2057 O O . ALA B 1 106 ? -2.872 61.243 16.534 1.00 21.23 103 ALA B O 1
ATOM 2059 N N . GLY B 1 107 ? -3.644 60.006 18.201 1.00 17.60 104 GLY B N 1
ATOM 2060 C CA . GLY B 1 107 ? -4.327 59.085 17.320 1.00 18.55 104 GLY B CA 1
ATOM 2061 C C . GLY B 1 107 ? -3.663 57.738 17.309 1.00 19.46 104 GLY B C 1
ATOM 2062 O O . GLY B 1 107 ? -2.697 57.475 18.055 1.00 20.24 104 GLY B O 1
ATOM 2063 N N . PRO B 1 108 ? -4.178 56.827 16.499 1.00 21.87 105 PRO B N 1
ATOM 2064 C CA . PRO B 1 108 ? -3.630 55.470 16.532 1.00 21.10 105 PRO B CA 1
ATOM 2065 C C . PRO B 1 108 ? -2.137 55.397 16.238 1.00 19.61 105 PRO B C 1
ATOM 2066 O O . PRO B 1 108 ? -1.663 56.089 15.355 1.00 22.26 105 PRO B O 1
ATOM 2070 N N . ASN B 1 109 ? -1.441 54.537 16.967 1.00 19.33 106 ASN B N 1
ATOM 2071 C CA . ASN B 1 109 ? -0.030 54.233 16.689 1.00 20.69 106 ASN B CA 1
ATOM 2072 C C . ASN B 1 109 ? 0.871 55.458 16.656 1.00 20.36 106 ASN B C 1
ATOM 2073 O O . ASN B 1 109 ? 1.764 55.602 15.807 1.00 25.20 106 ASN B O 1
ATOM 2078 N N . THR B 1 110 ? 0.723 56.286 17.678 1.00 19.41 107 THR B N 1
ATOM 2079 C CA . THR B 1 110 ? 1.488 57.500 17.807 1.00 19.34 107 THR B CA 1
ATOM 2080 C C . THR B 1 110 ? 2.051 57.630 19.231 1.00 19.84 107 THR B C 1
ATOM 2081 O O . THR B 1 110 ? 2.143 58.762 19.760 1.00 20.82 107 THR B O 1
ATOM 2085 N N . ASN B 1 111 ? 2.313 56.536 19.923 1.00 17.79 108 ASN B N 1
ATOM 2086 C CA . ASN B 1 111 ? 2.866 56.634 21.272 1.00 16.80 108 ASN B CA 1
ATOM 2087 C C . ASN B 1 111 ? 4.251 57.198 21.261 1.00 16.76 108 ASN B C 1
ATOM 2088 O O . ASN B 1 111 ? 5.084 56.749 20.475 1.00 19.08 108 ASN B O 1
ATOM 2093 N N . GLY B 1 112 ? 4.542 58.056 22.249 1.00 14.40 109 GLY B N 1
ATOM 2094 C CA . GLY B 1 112 ? 5.841 58.679 22.325 1.00 17.05 109 GLY B CA 1
ATOM 2095 C C . GLY B 1 112 ? 6.359 58.526 23.742 1.00 14.58 109 GLY B C 1
ATOM 2096 O O . GLY B 1 112 ? 6.695 57.427 24.161 1.00 16.47 109 GLY B O 1
ATOM 2097 N N . SER B 1 113 ? 6.323 59.623 24.466 1.00 14.62 110 SER B N 1
ATOM 2098 C CA . SER B 1 113 ? 6.631 59.612 25.923 1.00 14.02 110 SER B CA 1
ATOM 2099 C C . SER B 1 113 ? 5.564 60.134 26.789 1.00 12.60 110 SER B C 1
ATOM 2100 O O . SER B 1 113 ? 5.615 59.928 28.002 1.00 13.84 110 SER B O 1
ATOM 2103 N N . GLN B 1 114 ? 4.540 60.793 26.260 1.00 12.34 111 GLN B N 1
ATOM 2104 C CA . GLN B 1 114 ? 3.504 61.390 27.109 1.00 12.15 111 GLN B CA 1
ATOM 2105 C C . GLN B 1 114 ? 2.550 60.302 27.637 1.00 12.87 111 GLN B C 1
ATOM 2106 O O . GLN B 1 114 ? 2.204 59.317 26.934 1.00 12.93 111 GLN B O 1
ATOM 2112 N N . PHE B 1 115 ? 2.125 60.516 28.879 1.00 13.85 112 PHE B N 1
ATOM 2113 C CA . PHE B 1 115 ? 1.309 59.590 29.615 1.00 12.87 112 PHE B CA 1
ATOM 2114 C C . PHE B 1 115 ? 0.323 60.342 30.441 1.00 12.75 112 PHE B C 1
ATOM 2115 O O . PHE B 1 115 ? 0.466 61.560 30.652 1.00 13.30 112 PHE B O 1
ATOM 2123 N N . PHE B 1 116 ? -0.622 59.576 31.064 1.00 14.33 113 PHE B N 1
ATOM 2124 C CA . PHE B 1 116 ? -1.480 60.164 32.080 1.00 13.52 113 PHE B CA 1
ATOM 2125 C C . PHE B 1 116 ? -1.707 59.243 33.200 1.00 15.56 113 PHE B C 1
ATOM 2126 O O . PHE B 1 116 ? -1.662 58.001 33.006 1.00 15.67 113 PHE B O 1
ATOM 2134 N N . ILE B 1 117 ? -2.007 59.838 34.347 1.00 16.40 114 ILE B N 1
ATOM 2135 C CA . ILE B 1 117 ? -2.398 59.105 35.554 1.00 17.41 114 ILE B CA 1
ATOM 2136 C C . ILE B 1 117 ? -3.856 59.464 35.744 1.00 19.05 114 ILE B C 1
ATOM 2137 O O . ILE B 1 117 ? -4.194 60.617 35.966 1.00 19.77 114 ILE B O 1
ATOM 2142 N N . CYS B 1 118 ? -4.717 58.483 35.673 1.00 20.65 115 CYS B N 1
ATOM 2143 C CA . CYS B 1 118 ? -6.165 58.678 35.841 1.00 22.32 115 CYS B CA 1
ATOM 2144 C C . CYS B 1 118 ? -6.461 58.997 37.324 1.00 23.70 115 CYS B C 1
ATOM 2145 O O . CYS B 1 118 ? -5.865 58.436 38.284 1.00 24.78 115 CYS B O 1
ATOM 2148 N N . THR B 1 119 ? -7.427 59.887 37.557 1.00 25.82 116 THR B N 1
ATOM 2149 C CA . THR B 1 119 ? -7.922 60.130 38.895 1.00 28.68 116 THR B CA 1
ATOM 2150 C C . THR B 1 119 ? -9.412 59.749 38.973 1.00 31.39 116 THR B C 1
ATOM 2151 O O . THR B 1 119 ? -10.062 59.980 39.992 1.00 34.25 116 THR B O 1
ATOM 2155 N N . ALA B 1 120 ? -9.883 59.015 37.979 1.00 31.33 117 ALA B N 1
ATOM 2156 C CA . ALA B 1 120 ? -11.241 58.480 37.880 1.00 31.37 117 ALA B CA 1
ATOM 2157 C C . ALA B 1 120 ? -11.217 57.321 36.902 1.00 29.42 117 ALA B C 1
ATOM 2158 O O . ALA B 1 120 ? -10.229 57.127 36.202 1.00 30.02 117 ALA B O 1
ATOM 2160 N N . LYS B 1 121 ? -12.303 56.597 36.743 1.00 32.48 118 LYS B N 1
ATOM 2161 C CA . LYS B 1 121 ? -12.415 55.616 35.652 1.00 31.13 118 LYS B CA 1
ATOM 2162 C C . LYS B 1 121 ? -12.631 56.419 34.381 1.00 29.41 118 LYS B C 1
ATOM 2163 O O . LYS B 1 121 ? -13.480 57.304 34.335 1.00 32.32 118 LYS B O 1
ATOM 2169 N N . THR B 1 122 ? -11.963 56.046 33.335 1.00 27.94 119 THR B N 1
ATOM 2170 C CA . THR B 1 122 ? -12.036 56.745 32.079 1.00 28.38 119 THR B CA 1
ATOM 2171 C C . THR B 1 122 ? -12.236 55.709 30.962 1.00 29.14 119 THR B C 1
ATOM 2172 O O . THR B 1 122 ? -11.448 55.662 30.024 1.00 26.75 119 THR B O 1
ATOM 2176 N N . GLU B 1 123 ? -13.349 54.940 31.060 1.00 28.23 120 GLU B N 1
ATOM 2177 C CA . GLU B 1 123 ? -13.540 53.772 30.154 1.00 31.46 120 GLU B CA 1
ATOM 2178 C C . GLU B 1 123 ? -13.665 54.162 28.696 1.00 29.14 120 GLU B C 1
ATOM 2179 O O . GLU B 1 123 ? -13.446 53.337 27.824 1.00 28.64 120 GLU B O 1
ATOM 2185 N N . TRP B 1 124 ? -14.028 55.408 28.408 1.00 26.58 121 TRP B N 1
ATOM 2186 C CA . TRP B 1 124 ? -14.148 55.861 26.994 1.00 26.83 121 TRP B CA 1
ATOM 2187 C C . TRP B 1 124 ? -12.836 55.858 26.272 1.00 24.97 121 TRP B C 1
ATOM 2188 O O . TRP B 1 124 ? -12.823 56.071 25.028 1.00 27.42 121 TRP B O 1
ATOM 2199 N N . LEU B 1 125 ? -11.739 55.810 27.034 1.00 23.90 122 LEU B N 1
ATOM 2200 C CA . LEU B 1 125 ? -10.401 55.744 26.449 1.00 22.18 122 LEU B CA 1
ATOM 2201 C C . LEU B 1 125 ? -9.959 54.329 26.147 1.00 23.20 122 LEU B C 1
ATOM 2202 O O . LEU B 1 125 ? -8.946 54.110 25.463 1.00 22.69 122 LEU B O 1
ATOM 2207 N N . ASP B 1 126 ? -10.684 53.325 26.620 1.00 25.30 123 ASP B N 1
ATOM 2208 C CA . ASP B 1 126 ? -10.431 51.910 26.281 1.00 25.66 123 ASP B CA 1
ATOM 2209 C C . ASP B 1 126 ? -10.448 51.6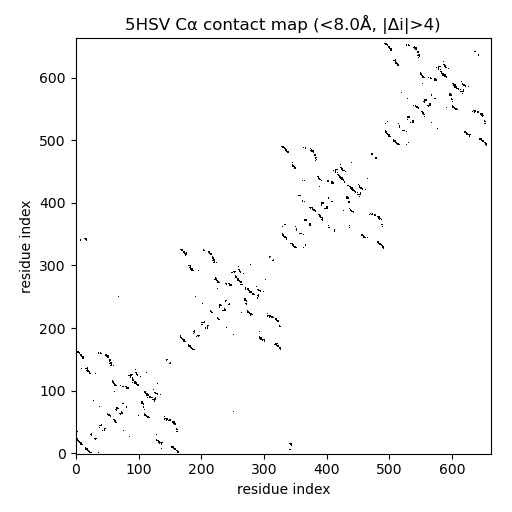68 24.761 1.00 25.62 123 ASP B C 1
ATOM 2210 O O . ASP B 1 126 ? -11.299 52.173 24.038 1.00 27.61 123 ASP B O 1
ATOM 2215 N N . GLY B 1 127 ? -9.408 50.946 24.323 1.00 25.91 124 GLY B N 1
ATOM 2216 C CA . GLY B 1 127 ? -9.225 50.673 22.934 1.00 25.34 124 GLY B CA 1
ATOM 2217 C C . GLY B 1 127 ? -8.616 51.796 22.118 1.00 23.17 124 GLY B C 1
ATOM 2218 O O . GLY B 1 127 ? -8.372 51.598 20.924 1.00 25.58 124 GLY B O 1
ATOM 2219 N N . LYS B 1 128 ? -8.339 52.940 22.755 1.00 22.24 125 LYS B N 1
ATOM 2220 C CA . LYS B 1 128 ? -7.710 54.085 22.113 1.00 22.31 125 LYS B CA 1
ATOM 2221 C C . LYS B 1 128 ? -6.391 54.540 22.772 1.00 19.60 125 LYS B C 1
ATOM 2222 O O . LYS B 1 128 ? -5.541 55.021 22.093 1.00 18.91 125 LYS B O 1
ATOM 2228 N N . HIS B 1 129 ? -6.245 54.219 24.029 1.00 19.63 126 HIS B N 1
ATOM 2229 C CA . HIS B 1 129 ? -5.000 54.481 24.847 1.00 16.25 126 HIS B CA 1
ATOM 2230 C C . HIS B 1 129 ? -4.525 53.247 25.481 1.00 17.68 126 HIS B C 1
ATOM 2231 O O . HIS B 1 129 ? -5.332 52.522 26.058 1.00 20.45 126 HIS B O 1
ATOM 2238 N N . VAL B 1 130 ? -3.241 52.941 25.362 1.00 16.23 127 VAL B N 1
ATOM 2239 C CA . VAL B 1 130 ? -2.664 51.734 25.909 1.00 17.68 127 VAL B CA 1
ATOM 2240 C C . VAL B 1 130 ? -2.385 51.935 27.403 1.00 16.96 127 VAL B C 1
ATOM 2241 O O . VAL B 1 130 ? -1.538 52.739 27.780 1.00 16.55 127 VAL B O 1
ATOM 2245 N N . VAL B 1 131 ? -3.102 51.146 28.185 1.00 19.33 128 VAL B N 1
ATOM 2246 C CA . VAL B 1 131 ? -2.876 51.054 29.620 1.00 18.71 128 VAL B CA 1
ATOM 2247 C C . VAL B 1 131 ? -1.692 50.148 29.892 1.00 19.70 128 VAL B C 1
ATOM 2248 O O . VAL B 1 131 ? -1.600 49.033 29.378 1.00 22.48 128 VAL B O 1
ATOM 2252 N N . PHE B 1 132 ? -0.778 50.630 30.726 1.00 18.26 129 PHE B N 1
ATOM 2253 C CA . PHE B 1 132 ? 0.463 49.892 30.973 1.00 19.18 129 PHE B CA 1
ATOM 2254 C C . PHE B 1 132 ? 0.968 49.855 32.416 1.00 18.85 129 PHE B C 1
ATOM 2255 O O . PHE B 1 132 ? 2.044 49.288 32.663 1.00 20.77 129 PHE B O 1
ATOM 2263 N N . GLY B 1 133 ? 0.258 50.498 33.333 1.00 18.91 130 GLY B N 1
ATOM 2264 C CA . GLY B 1 133 ? 0.646 50.421 34.713 1.00 19.14 130 GLY B CA 1
ATOM 2265 C C . GLY B 1 133 ? -0.374 50.932 35.649 1.00 20.79 130 GLY B C 1
ATOM 2266 O O . GLY B 1 133 ? -1.463 51.341 35.255 1.00 19.90 130 GLY B O 1
ATOM 2267 N N . LYS B 1 134 ? 0.021 51.021 36.924 1.00 21.49 131 LYS B N 1
ATOM 2268 C CA . LYS B 1 134 ? -0.836 51.639 37.917 1.00 24.81 131 LYS B CA 1
ATOM 2269 C C . LYS B 1 134 ? -0.025 52.180 39.058 1.00 24.73 131 LYS B C 1
ATOM 2270 O O . LYS B 1 134 ? 1.037 51.620 39.414 1.00 26.32 131 LYS B O 1
ATOM 2276 N N . VAL B 1 135 ? -0.534 53.205 39.706 1.00 24.30 132 VAL B N 1
ATOM 2277 C CA . VAL B 1 135 ? 0.026 53.701 40.953 1.00 24.62 132 VAL B CA 1
ATOM 2278 C C . VAL B 1 135 ? -0.020 52.620 42.000 1.00 28.18 132 VAL B C 1
ATOM 2279 O O . VAL B 1 135 ? -1.052 51.990 42.216 1.00 30.19 132 VAL B O 1
ATOM 2283 N N . LYS B 1 136 ? 1.156 52.427 42.612 1.00 26.78 133 LYS B N 1
ATOM 2284 C CA . LYS B 1 136 ? 1.323 51.414 43.713 1.00 31.97 133 LYS B CA 1
ATOM 2285 C C . LYS B 1 136 ? 1.305 52.114 45.031 1.00 34.91 133 LYS B C 1
ATOM 2286 O O . LYS B 1 136 ? 0.766 51.560 45.999 1.00 41.29 133 LYS B O 1
ATOM 2292 N N . GLU B 1 137 ? 2.081 53.194 45.164 1.00 32.00 134 GLU B N 1
ATOM 2293 C CA . GLU B 1 137 ? 2.153 53.970 46.394 1.00 38.20 134 GLU B CA 1
ATOM 2294 C C . GLU B 1 137 ? 2.125 55.425 46.036 1.00 35.20 134 GLU B C 1
ATOM 2295 O O . GLU B 1 137 ? 2.589 55.814 44.960 1.00 30.62 134 GLU B O 1
ATOM 2301 N N . GLY B 1 138 ? 1.565 56.241 46.899 1.00 36.44 135 GLY B N 1
ATOM 2302 C CA . GLY B 1 138 ? 1.531 57.679 46.644 1.00 35.49 135 GLY B CA 1
ATOM 2303 C C . GLY B 1 138 ? 0.326 58.216 45.903 1.00 33.70 135 GLY B C 1
ATOM 2304 O O . GLY B 1 138 ? 0.384 59.320 45.361 1.00 34.06 135 GLY B O 1
ATOM 2305 N N . MET B 1 139 ? -0.815 57.507 45.882 1.00 34.20 136 MET B N 1
ATOM 2306 C CA . MET B 1 139 ? -2.014 58.076 45.309 1.00 34.09 136 MET B CA 1
ATOM 2307 C C . MET B 1 139 ? -2.408 59.395 46.001 1.00 37.90 136 MET B C 1
ATOM 2308 O O . MET B 1 139 ? -2.922 60.301 45.360 1.00 41.18 136 MET B O 1
ATOM 2313 N N . ASN B 1 140 ? -2.123 59.528 47.292 1.00 37.21 137 ASN B N 1
ATOM 2314 C CA . ASN B 1 140 ? -2.342 60.816 47.954 1.00 40.98 137 ASN B CA 1
ATOM 2315 C C . ASN B 1 140 ? -1.565 61.984 47.335 1.00 38.50 137 ASN B C 1
ATOM 2316 O O . ASN B 1 140 ? -2.041 63.094 47.320 1.00 39.14 137 ASN B O 1
ATOM 2321 N N . ILE B 1 141 ? -0.387 61.709 46.804 1.00 38.24 138 ILE B N 1
ATOM 2322 C CA . ILE B 1 141 ? 0.425 62.713 46.105 1.00 35.06 138 ILE B CA 1
ATOM 2323 C C . ILE B 1 141 ? -0.228 63.089 44.783 1.00 34.41 138 ILE B C 1
ATOM 2324 O O . ILE B 1 141 ? -0.294 64.255 44.444 1.00 33.83 138 ILE B O 1
ATOM 2329 N N . VAL B 1 142 ? -0.749 62.096 44.065 1.00 30.00 139 VAL B N 1
ATOM 2330 C CA . VAL B 1 142 ? -1.515 62.382 42.866 1.00 29.21 139 VAL B CA 1
ATOM 2331 C C . VAL B 1 142 ? -2.733 63.242 43.150 1.00 31.99 139 VAL B C 1
ATOM 2332 O O . VAL B 1 142 ? -3.056 64.149 42.409 1.00 32.12 139 VAL B O 1
ATOM 2336 N N . GLU B 1 143 ? -3.465 62.918 44.225 1.00 32.10 140 GLU B N 1
ATOM 2337 C CA . GLU B 1 143 ? -4.615 63.697 44.566 1.00 36.92 140 GLU B CA 1
ATOM 2338 C C . GLU B 1 143 ? -4.202 65.148 44.903 1.00 37.93 140 GLU B C 1
ATOM 2339 O O . GLU B 1 143 ? -4.940 66.081 44.610 1.00 40.31 140 GLU B O 1
ATOM 2345 N N . ALA B 1 144 ? -3.053 65.317 45.533 1.00 40.18 141 ALA B N 1
ATOM 2346 C CA . ALA B 1 144 ? -2.513 66.635 45.836 1.00 41.79 141 ALA B CA 1
ATOM 2347 C C . ALA B 1 144 ? -2.160 67.401 44.588 1.00 40.85 141 ALA B C 1
ATOM 2348 O O . ALA B 1 144 ? -2.418 68.590 44.512 1.00 41.39 141 ALA B O 1
ATOM 2350 N N . MET B 1 145 ? -1.629 66.702 43.568 1.00 36.45 142 MET B N 1
ATOM 2351 C CA . MET B 1 145 ? -1.334 67.314 42.270 1.00 35.80 142 MET B CA 1
ATOM 2352 C C . MET B 1 145 ? -2.571 67.849 41.588 1.00 35.95 142 MET B C 1
ATOM 2353 O O . MET B 1 145 ? -2.541 68.912 40.955 1.00 34.67 142 MET B O 1
ATOM 2358 N N . GLU B 1 146 ? -3.631 67.065 41.619 1.00 37.57 143 GLU B N 1
ATOM 2359 C CA . GLU B 1 146 ? -4.942 67.501 41.069 1.00 44.92 143 GLU B CA 1
ATOM 2360 C C . GLU B 1 146 ? -5.382 68.876 41.548 1.00 47.56 143 GLU B C 1
ATOM 2361 O O . GLU B 1 146 ? -6.049 69.594 40.827 1.00 53.64 143 GLU B O 1
ATOM 2367 N N . ARG B 1 147 ? -5.061 69.222 42.787 1.00 48.56 144 ARG B N 1
ATOM 2368 C CA . ARG B 1 147 ? -5.413 70.535 43.356 1.00 55.85 144 ARG B CA 1
ATOM 2369 C C . ARG B 1 147 ? -4.829 71.710 42.565 1.00 51.37 144 ARG B C 1
ATOM 2370 O O . ARG B 1 147 ? -5.296 72.844 42.677 1.00 53.71 144 ARG B O 1
ATOM 2378 N N . PHE B 1 148 ? -3.777 71.457 41.798 1.00 40.67 145 PHE B N 1
ATOM 2379 C CA . PHE B 1 148 ? -3.134 72.517 41.061 1.00 40.34 145 PHE B CA 1
ATOM 2380 C C . PHE B 1 148 ? -3.587 72.556 39.593 1.00 39.08 145 PHE B C 1
ATOM 2381 O O . PHE B 1 148 ? -3.030 73.298 38.835 1.00 40.78 145 PHE B O 1
ATOM 2389 N N . GLY B 1 149 ? -4.604 71.777 39.219 1.00 39.79 146 GLY B N 1
ATOM 2390 C CA . GLY B 1 149 ? -5.149 71.810 37.877 1.00 41.00 146 GLY B CA 1
ATOM 2391 C C . GLY B 1 149 ? -6.374 72.701 37.747 1.00 42.77 146 GLY B C 1
ATOM 2392 O O . GLY B 1 149 ? -6.751 73.476 38.632 1.00 47.21 146 GLY B O 1
ATOM 2393 N N . SER B 1 150 ? -7.015 72.574 36.609 1.00 38.73 147 SER B N 1
ATOM 2394 C CA . SER B 1 150 ? -8.185 73.382 36.296 1.00 43.27 147 SER B CA 1
ATOM 2395 C C . SER B 1 150 ? -8.980 72.681 35.227 1.00 43.82 147 SER B C 1
ATOM 2396 O O . SER B 1 150 ? -8.494 71.746 34.584 1.00 37.07 147 SER B O 1
ATOM 2399 N N . ARG B 1 151 ? -10.171 73.180 34.943 1.00 46.03 148 ARG B N 1
ATOM 2400 C CA . ARG B 1 151 ? -11.003 72.527 33.952 1.00 50.50 148 ARG B CA 1
ATOM 2401 C C . ARG B 1 151 ? -10.371 72.460 32.578 1.00 44.79 148 ARG B C 1
ATOM 2402 O O . ARG B 1 151 ? -10.529 71.458 31.898 1.00 43.78 148 ARG B O 1
ATOM 2410 N N . ASN B 1 152 ? -9.673 73.510 32.144 1.00 40.54 149 ASN B N 1
ATOM 2411 C CA . ASN B 1 152 ? -8.999 73.462 30.836 1.00 43.07 149 ASN B CA 1
ATOM 2412 C C . ASN B 1 152 ? -7.612 72.838 30.884 1.00 36.64 149 ASN B C 1
ATOM 2413 O O . ASN B 1 152 ? -6.921 72.806 29.884 1.00 39.45 149 ASN B O 1
ATOM 2418 N N . GLY B 1 153 ? -7.178 72.416 32.073 1.00 33.29 150 GLY B N 1
ATOM 2419 C CA . GLY B 1 153 ? -5.931 71.728 32.235 1.00 29.97 150 GLY B CA 1
ATOM 2420 C C . GLY B 1 153 ? -4.759 72.574 32.655 1.00 31.32 150 GLY B C 1
ATOM 2421 O O . GLY B 1 153 ? -3.768 72.040 33.067 1.00 30.80 150 GLY B O 1
ATOM 2422 N N . LYS B 1 154 ? -4.835 73.907 32.546 1.00 36.10 151 LYS B N 1
ATOM 2423 C CA . LYS B 1 154 ? -3.704 74.751 32.883 1.00 40.80 151 LYS B CA 1
ATOM 2424 C C . LYS B 1 154 ? -3.441 74.604 34.386 1.00 36.51 151 LYS B C 1
ATOM 2425 O O . LYS B 1 154 ? -4.380 74.576 35.188 1.00 37.58 151 LYS B O 1
ATOM 2431 N N . THR B 1 155 ? -2.172 74.516 34.770 1.00 36.46 152 THR B N 1
ATOM 2432 C CA . THR B 1 155 ? -1.804 74.318 36.177 1.00 38.51 152 THR B CA 1
ATOM 2433 C C . THR B 1 155 ? -1.557 75.665 36.849 1.00 42.15 152 THR B C 1
ATOM 2434 O O . THR B 1 155 ? -1.113 76.590 36.193 1.00 40.19 152 THR B O 1
ATOM 2438 N N . SER B 1 156 ? -1.883 75.762 38.127 1.00 41.69 153 SER B N 1
ATOM 2439 C CA . SER B 1 156 ? -1.712 77.016 38.877 1.00 48.40 153 SER B CA 1
ATOM 2440 C C . SER B 1 156 ? -0.305 77.187 39.460 1.00 51.43 153 SER B C 1
ATOM 2441 O O . SER B 1 156 ? 0.064 78.289 39.846 1.00 49.81 153 SER B O 1
ATOM 2444 N N . LYS B 1 157 ? 0.450 76.086 39.536 1.00 48.41 154 LYS B N 1
ATOM 2445 C CA . LYS B 1 157 ? 1.862 76.073 39.934 1.00 43.96 154 LYS B CA 1
ATOM 2446 C C . LYS B 1 157 ? 2.565 75.055 39.043 1.00 39.69 154 LYS B C 1
ATOM 2447 O O . LYS B 1 157 ? 1.896 74.245 38.367 1.00 38.99 154 LYS B O 1
ATOM 2453 N N . LYS B 1 158 ? 3.878 75.146 38.958 1.00 36.96 155 LYS B N 1
ATOM 2454 C CA . LYS B 1 158 ? 4.696 74.264 38.129 1.00 35.13 155 LYS B CA 1
ATOM 2455 C C . LYS B 1 158 ? 4.874 72.894 38.836 1.00 32.71 155 LYS B C 1
ATOM 2456 O O . LYS B 1 158 ? 5.437 72.834 39.910 1.00 32.62 155 LYS B O 1
ATOM 2462 N N . ILE B 1 159 ? 4.318 71.833 38.264 1.00 30.52 156 ILE B N 1
ATOM 2463 C CA . ILE B 1 159 ? 4.328 70.526 38.861 1.00 27.63 156 ILE B CA 1
ATOM 2464 C C . ILE B 1 159 ? 5.374 69.687 38.153 1.00 26.14 156 ILE B C 1
ATOM 2465 O O . ILE B 1 159 ? 5.204 69.330 36.961 1.00 26.87 156 ILE B O 1
ATOM 2470 N N . THR B 1 160 ? 6.480 69.360 38.809 1.00 25.95 157 THR B N 1
ATOM 2471 C CA . THR B 1 160 ? 7.618 68.756 38.143 1.00 26.15 157 THR B CA 1
ATOM 2472 C C . THR B 1 160 ? 7.932 67.388 38.674 1.00 25.82 157 THR B C 1
ATOM 2473 O O . THR B 1 160 ? 7.636 67.071 39.871 1.00 24.70 157 THR B O 1
ATOM 2477 N N . ILE B 1 161 ? 8.587 66.601 37.806 1.00 23.22 158 ILE B N 1
ATOM 2478 C CA . ILE B 1 161 ? 9.223 65.329 38.199 1.00 23.94 158 ILE B CA 1
ATOM 2479 C C . ILE B 1 161 ? 10.637 65.657 38.586 1.00 26.37 158 ILE B C 1
ATOM 2480 O O . ILE B 1 161 ? 11.555 65.735 37.755 1.00 25.79 158 ILE B O 1
ATOM 2485 N N . ALA B 1 162 ? 10.864 65.934 39.859 1.00 25.87 159 ALA B N 1
ATOM 2486 C CA . ALA B 1 162 ? 12.206 66.424 40.272 1.00 28.66 159 ALA B CA 1
ATOM 2487 C C . ALA B 1 162 ? 13.248 65.317 40.170 1.00 29.94 159 ALA B C 1
ATOM 2488 O O . ALA B 1 162 ? 14.453 65.597 39.960 1.00 31.49 159 ALA B O 1
ATOM 2490 N N . ASP B 1 163 ? 12.810 64.074 40.384 1.00 26.35 160 ASP B N 1
ATOM 2491 C CA . ASP B 1 163 ? 13.663 62.935 40.210 1.00 26.16 160 ASP B CA 1
ATOM 2492 C C . ASP B 1 163 ? 12.798 61.754 39.871 1.00 24.11 160 ASP B C 1
ATOM 2493 O O . ASP B 1 163 ? 11.604 61.754 40.125 1.00 24.93 160 ASP B O 1
ATOM 2498 N N . CYS B 1 164 ? 13.406 60.785 39.262 1.00 24.31 161 CYS B N 1
ATOM 2499 C CA . CYS B 1 164 ? 12.719 59.559 38.914 1.00 23.04 161 CYS B CA 1
ATOM 2500 C C . CYS B 1 164 ? 13.673 58.458 38.685 1.00 23.85 161 CYS B C 1
ATOM 2501 O O . CYS B 1 164 ? 14.895 58.647 38.477 1.00 27.15 161 CYS B O 1
ATOM 2504 N N . GLY B 1 165 ? 13.180 57.245 38.764 1.00 25.53 162 GLY B N 1
ATOM 2505 C CA . GLY B 1 165 ? 14.045 56.085 38.600 1.00 26.11 162 GLY B CA 1
ATOM 2506 C C . GLY B 1 165 ? 13.368 54.770 38.819 1.00 25.13 162 GLY B C 1
ATOM 2507 O O . GLY B 1 165 ? 12.122 54.732 38.920 1.00 24.47 162 GLY B O 1
ATOM 2508 N N . GLN B 1 166 ? 14.138 53.712 38.910 1.00 27.64 163 GLN B N 1
ATOM 2509 C CA . GLN B 1 166 ? 13.606 52.387 39.157 1.00 33.50 163 GLN B CA 1
ATOM 2510 C C . GLN B 1 166 ? 13.848 51.853 40.532 1.00 37.77 163 GLN B C 1
ATOM 2511 O O . GLN B 1 166 ? 14.940 52.060 41.078 1.00 37.95 163 GLN B O 1
ATOM 2517 N N . LEU B 1 167 ? 12.794 51.283 41.158 1.00 40.41 164 LEU B N 1
ATOM 2518 C CA . LEU B 1 167 ? 12.953 50.654 42.512 1.00 45.39 164 LEU B CA 1
ATOM 2519 C C . LEU B 1 167 ? 13.222 49.172 42.243 1.00 45.11 164 LEU B C 1
ATOM 2524 N N . VAL C 1 5 ? -3.238 57.423 56.820 1.00 66.98 2 VAL C N 1
ATOM 2525 C CA . VAL C 1 5 ? -1.837 57.801 57.214 1.00 68.41 2 VAL C CA 1
ATOM 2526 C C . VAL C 1 5 ? -1.101 56.735 58.087 1.00 59.68 2 VAL C C 1
ATOM 2527 O O . VAL C 1 5 ? 0.087 56.480 57.827 1.00 54.22 2 VAL C O 1
ATOM 2531 N N . ASN C 1 6 ? -1.764 56.106 59.086 1.00 45.67 3 ASN C N 1
ATOM 2532 C CA . ASN C 1 6 ? -1.185 54.868 59.651 1.00 40.45 3 ASN C CA 1
ATOM 2533 C C . ASN C 1 6 ? -1.201 53.889 58.505 1.00 34.41 3 ASN C C 1
ATOM 2534 O O . ASN C 1 6 ? -2.220 53.754 57.817 1.00 39.70 3 ASN C O 1
ATOM 2539 N N . PRO C 1 7 ? -0.065 53.232 58.289 1.00 33.21 4 PRO C N 1
ATOM 2540 C CA . PRO C 1 7 ? 0.030 52.293 57.199 1.00 31.71 4 PRO C CA 1
ATOM 2541 C C . PRO C 1 7 ? -0.776 51.061 57.430 1.00 29.83 4 PRO C C 1
ATOM 2542 O O . PRO C 1 7 ? -1.014 50.685 58.592 1.00 27.28 4 PRO C O 1
ATOM 2546 N N . THR C 1 8 ? -1.144 50.419 56.342 1.00 29.69 5 THR C N 1
ATOM 2547 C CA . THR C 1 8 ? -1.829 49.153 56.331 1.00 29.61 5 THR C CA 1
ATOM 2548 C C . THR C 1 8 ? -1.032 48.124 55.574 1.00 29.80 5 THR C C 1
ATOM 2549 O O . THR C 1 8 ? -0.584 48.421 54.493 1.00 31.23 5 THR C O 1
ATOM 2553 N N . VAL C 1 9 ? -0.836 46.922 56.140 1.00 25.77 6 VAL C N 1
ATOM 2554 C CA . VAL C 1 9 ? -0.167 45.861 55.408 1.00 25.97 6 VAL C CA 1
ATOM 2555 C C . VAL C 1 9 ? -1.047 44.675 55.374 1.00 24.58 6 VAL C C 1
ATOM 2556 O O . VAL C 1 9 ? -1.974 44.545 56.188 1.00 24.36 6 VAL C O 1
ATOM 2560 N N . PHE C 1 10 ? -0.767 43.772 54.451 1.00 24.72 7 PHE C N 1
ATOM 2561 C CA . PHE C 1 10 ? -1.559 42.584 54.342 1.00 23.13 7 PHE C CA 1
ATOM 2562 C C . PHE C 1 10 ? -0.653 41.377 54.268 1.00 21.70 7 PHE C C 1
ATOM 2563 O O . PHE C 1 10 ? 0.461 41.475 53.736 1.00 21.61 7 PHE C O 1
ATOM 2571 N N . PHE C 1 11 ? -1.181 40.254 54.756 1.00 20.56 8 PHE C N 1
ATOM 2572 C CA . PHE C 1 11 ? -0.658 38.935 54.523 1.00 19.89 8 PHE C CA 1
ATOM 2573 C C . PHE C 1 11 ? -1.723 38.079 53.801 1.00 22.82 8 PHE C C 1
ATOM 2574 O O . PHE C 1 11 ? -2.859 38.009 54.251 1.00 22.02 8 PHE C O 1
ATOM 2582 N N . ASP C 1 12 ? -1.328 37.392 52.754 1.00 23.59 9 ASP C N 1
ATOM 2583 C CA . ASP C 1 12 ? -2.185 36.339 52.153 1.00 23.23 9 ASP C CA 1
ATOM 2584 C C . ASP C 1 12 ? -1.651 35.032 52.725 1.00 22.45 9 ASP C C 1
ATOM 2585 O O . ASP C 1 12 ? -0.503 34.645 52.435 1.00 26.14 9 ASP C O 1
ATOM 2590 N N . ILE C 1 13 ? -2.454 34.383 53.554 1.00 21.30 10 ILE C N 1
ATOM 2591 C CA . ILE C 1 13 ? -2.067 33.180 54.274 1.00 21.61 10 ILE C CA 1
ATOM 2592 C C . ILE C 1 13 ? -2.410 31.926 53.490 1.00 22.32 10 ILE C C 1
ATOM 2593 O O . ILE C 1 13 ? -3.472 31.868 52.803 1.00 24.71 10 ILE C O 1
ATOM 2598 N N . ALA C 1 14 ? -1.534 30.920 53.511 1.00 22.81 11 ALA C N 1
ATOM 2599 C CA . ALA C 1 14 ? -1.778 29.639 52.862 1.00 24.90 11 ALA C CA 1
ATOM 2600 C C . ALA C 1 14 ? -1.554 28.520 53.857 1.00 24.45 11 ALA C C 1
ATOM 2601 O O . ALA C 1 14 ? -0.770 28.680 54.846 1.00 22.86 11 ALA C O 1
ATOM 2603 N N . VAL C 1 15 ? -2.177 27.398 53.622 1.00 23.97 12 VAL C N 1
ATOM 2604 C CA . VAL C 1 15 ? -2.079 26.190 54.501 1.00 25.55 12 VAL C CA 1
ATOM 2605 C C . VAL C 1 15 ? -1.643 25.060 53.597 1.00 29.04 12 VAL C C 1
ATOM 2606 O O . VAL C 1 15 ? -2.416 24.679 52.675 1.00 28.76 12 VAL C O 1
ATOM 2610 N N . ASP C 1 16 ? -0.435 24.526 53.791 1.00 28.72 13 ASP C N 1
ATOM 2611 C CA . ASP C 1 16 ? 0.156 23.542 52.836 1.00 33.55 13 ASP C CA 1
ATOM 2612 C C . ASP C 1 16 ? 0.017 23.981 51.378 1.00 33.08 13 ASP C C 1
ATOM 2613 O O . ASP C 1 16 ? -0.311 23.173 50.499 1.00 35.30 13 ASP C O 1
ATOM 2618 N N . GLY C 1 17 ? 0.228 25.268 51.152 1.00 33.19 14 GLY C N 1
ATOM 2619 C CA . GLY C 1 17 ? 0.197 25.821 49.818 1.00 34.63 14 GLY C CA 1
ATOM 2620 C C . GLY C 1 17 ? -1.142 26.320 49.326 1.00 35.74 14 GLY C C 1
ATOM 2621 O O . GLY C 1 17 ? -1.188 26.949 48.260 1.00 38.02 14 GLY C O 1
ATOM 2622 N N . GLU C 1 18 ? -2.219 25.949 49.986 1.00 33.54 15 GLU C N 1
ATOM 2623 C CA . GLU C 1 18 ? -3.565 26.319 49.587 1.00 33.40 15 GLU C CA 1
ATOM 2624 C C . GLU C 1 18 ? -3.975 27.641 50.197 1.00 32.48 15 GLU C C 1
ATOM 2625 O O . GLU C 1 18 ? -3.906 27.823 51.409 1.00 28.23 15 GLU C O 1
ATOM 2631 N N . PRO C 1 19 ? -4.448 28.587 49.438 1.00 33.75 16 PRO C N 1
ATOM 2632 C CA . PRO C 1 19 ? -4.783 29.896 50.025 1.00 34.59 16 PRO C CA 1
ATOM 2633 C C . PRO C 1 19 ? -5.975 29.810 51.018 1.00 36.05 16 PRO C C 1
ATOM 2634 O O . PRO C 1 19 ? -6.972 29.091 50.759 1.00 38.50 16 PRO C O 1
ATOM 2638 N N . LEU C 1 20 ? -5.856 30.520 52.123 1.00 32.22 17 LEU C N 1
ATOM 2639 C CA . LEU C 1 20 ? -6.807 30.540 53.237 1.00 32.64 17 LEU C CA 1
ATOM 2640 C C . LEU C 1 20 ? -7.550 31.894 53.135 1.00 35.92 17 LEU C C 1
ATOM 2641 O O . LEU C 1 20 ? -8.757 31.965 53.022 1.00 41.02 17 LEU C O 1
ATOM 2646 N N . GLY C 1 21 ? -6.801 32.982 53.024 1.00 34.63 18 GLY C N 1
ATOM 2647 C CA . GLY C 1 21 ? -7.377 34.288 52.860 1.00 32.42 18 GLY C CA 1
ATOM 2648 C C . GLY C 1 21 ? -6.374 35.377 53.278 1.00 30.58 18 GLY C C 1
ATOM 2649 O O . GLY C 1 21 ? -5.274 35.046 53.741 1.00 27.78 18 GLY C O 1
ATOM 2650 N N . ARG C 1 22 ? -6.850 36.596 53.208 1.00 30.18 19 ARG C N 1
ATOM 2651 C CA . ARG C 1 22 ? -6.061 37.779 53.534 1.00 28.39 19 ARG C CA 1
ATOM 2652 C C . ARG C 1 22 ? -6.342 38.291 54.931 1.00 28.38 19 ARG C C 1
ATOM 2653 O O . ARG C 1 22 ? -7.484 38.461 55.315 1.00 30.41 19 ARG C O 1
ATOM 2661 N N . VAL C 1 23 ? -5.268 38.667 55.625 1.00 24.62 20 VAL C N 1
ATOM 2662 C CA . VAL C 1 23 ? -5.325 39.373 56.941 1.00 22.66 20 VAL C CA 1
ATOM 2663 C C . VAL C 1 23 ? -4.676 40.737 56.714 1.00 22.76 20 VAL C C 1
ATOM 2664 O O . VAL C 1 23 ? -3.601 40.775 56.154 1.00 24.45 20 VAL C O 1
ATOM 2668 N N . SER C 1 24 ? -5.339 41.810 57.080 1.00 22.41 21 SER C N 1
ATOM 2669 C CA . SER C 1 24 ? -4.755 43.132 56.970 1.00 24.17 21 SER C CA 1
ATOM 2670 C C . SER C 1 24 ? -4.563 43.731 58.354 1.00 22.95 21 SER C C 1
ATOM 2671 O O . SER C 1 24 ? -5.336 43.432 59.277 1.00 22.77 21 SER C O 1
ATOM 2674 N N . PHE C 1 25 ? -3.507 44.504 58.506 1.00 21.59 22 PHE C N 1
ATOM 2675 C CA . PHE C 1 25 ? -3.189 45.124 59.774 1.00 21.10 22 PHE C CA 1
ATOM 2676 C C . PHE C 1 25 ? -3.038 46.609 59.674 1.00 21.21 22 PHE C C 1
ATOM 2677 O O . PHE C 1 25 ? -2.461 47.130 58.674 1.00 22.72 22 PHE C O 1
ATOM 2685 N N . GLU C 1 26 ? -3.529 47.336 60.647 1.00 21.63 23 GLU C N 1
ATOM 2686 C CA . GLU C 1 26 ? -3.139 48.707 60.863 1.00 22.32 23 GLU C CA 1
ATOM 2687 C C . GLU C 1 26 ? -1.863 48.736 61.696 1.00 20.42 23 GLU C C 1
ATOM 2688 O O . GLU C 1 26 ? -1.812 48.058 62.746 1.00 19.48 23 GLU C O 1
ATOM 2694 N N . LEU C 1 27 ? -0.862 49.489 61.285 1.00 21.42 24 LEU C N 1
ATOM 2695 C CA . LEU C 1 27 ? 0.335 49.659 62.077 1.00 20.68 24 LEU C CA 1
ATOM 2696 C C . LEU C 1 27 ? 0.332 51.028 62.728 1.00 21.54 24 LEU C C 1
ATOM 2697 O O . LEU C 1 27 ? 0.134 52.049 62.053 1.00 24.13 24 LEU C O 1
ATOM 2702 N N . PHE C 1 28 ? 0.582 51.072 64.006 1.00 22.79 25 PHE C N 1
ATOM 2703 C CA . PHE C 1 28 ? 0.470 52.305 64.810 1.00 24.51 25 PHE C CA 1
ATOM 2704 C C . PHE C 1 28 ? 1.755 53.081 64.739 1.00 25.95 25 PHE C C 1
ATOM 2705 O O . PHE C 1 28 ? 2.432 53.315 65.754 1.00 25.19 25 PHE C O 1
ATOM 2713 N N . ALA C 1 29 ? 2.017 53.602 63.541 1.00 25.64 26 ALA C N 1
ATOM 2714 C CA . ALA C 1 29 ? 3.207 54.360 63.298 1.00 27.70 26 ALA C CA 1
ATOM 2715 C C . ALA C 1 29 ? 3.182 55.700 64.028 1.00 30.01 26 ALA C C 1
ATOM 2716 O O . ALA C 1 29 ? 4.235 56.245 64.348 1.00 33.93 26 ALA C O 1
ATOM 2718 N N . ASP C 1 30 ? 1.998 56.176 64.385 1.00 31.61 27 ASP C N 1
ATOM 2719 C CA . ASP C 1 30 ? 1.855 57.382 65.208 1.00 35.87 27 ASP C CA 1
ATOM 2720 C C . ASP C 1 30 ? 2.340 57.216 66.667 1.00 34.14 27 ASP C C 1
ATOM 2721 O O . ASP C 1 30 ? 2.733 58.204 67.302 1.00 37.94 27 ASP C O 1
ATOM 2726 N N . LYS C 1 31 ? 2.360 56.006 67.165 1.00 29.11 28 LYS C N 1
ATOM 2727 C CA . LYS C 1 31 ? 2.814 55.708 68.489 1.00 29.15 28 LYS C CA 1
ATOM 2728 C C . LYS C 1 31 ? 4.129 54.936 68.599 1.00 27.15 28 LYS C C 1
ATOM 2729 O O . LYS C 1 31 ? 4.911 55.194 69.551 1.00 25.31 28 LYS C O 1
ATOM 2735 N N . VAL C 1 32 ? 4.423 54.046 67.650 1.00 21.81 29 VAL C N 1
ATOM 2736 C CA . VAL C 1 32 ? 5.663 53.192 67.717 1.00 21.13 29 VAL C CA 1
ATOM 2737 C C . VAL C 1 32 ? 6.252 53.194 66.323 1.00 20.28 29 VAL C C 1
ATOM 2738 O O . VAL C 1 32 ? 6.190 52.156 65.584 1.00 19.45 29 VAL C O 1
ATOM 2742 N N . PRO C 1 33 ? 6.781 54.315 65.884 1.00 22.76 30 PRO C N 1
ATOM 2743 C CA . PRO C 1 33 ? 7.181 54.384 64.493 1.00 23.14 30 PRO C CA 1
ATOM 2744 C C . PRO C 1 33 ? 8.298 53.420 64.037 1.00 22.55 30 PRO C C 1
ATOM 2745 O O . PRO C 1 33 ? 8.229 52.892 62.955 1.00 22.54 30 PRO C O 1
ATOM 2749 N N . LYS C 1 34 ? 9.344 53.285 64.831 1.00 21.02 31 LYS C N 1
ATOM 2750 C CA . LYS C 1 34 ? 10.441 52.400 64.477 1.00 22.09 31 LYS C CA 1
ATOM 2751 C C . LYS C 1 34 ? 10.005 50.927 64.340 1.00 19.53 31 LYS C C 1
ATOM 2752 O O . LYS C 1 34 ? 10.420 50.220 63.438 1.00 19.23 31 LYS C O 1
ATOM 2758 N N . THR C 1 35 ? 9.184 50.476 65.291 1.00 18.00 32 THR C N 1
ATOM 2759 C CA . THR C 1 35 ? 8.747 49.128 65.294 1.00 17.86 32 THR C CA 1
ATOM 2760 C C . THR C 1 35 ? 7.756 48.891 64.130 1.00 17.36 32 THR C C 1
ATOM 2761 O O . THR C 1 35 ? 7.792 47.919 63.422 1.00 18.12 32 THR C O 1
ATOM 2765 N N . ALA C 1 36 ? 6.842 49.856 63.893 1.00 18.70 33 ALA C N 1
ATOM 2766 C CA . ALA C 1 36 ? 5.898 49.767 62.783 1.00 18.71 33 ALA C CA 1
ATOM 2767 C C . ALA C 1 36 ? 6.644 49.746 61.441 1.00 18.95 33 ALA C C 1
ATOM 2768 O O . ALA C 1 36 ? 6.322 48.908 60.543 1.00 19.54 33 ALA C O 1
ATOM 2770 N N . GLU C 1 37 ? 7.685 50.540 61.346 1.00 20.66 34 GLU C N 1
ATOM 2771 C CA . GLU C 1 37 ? 8.425 50.625 60.071 1.00 22.06 34 GLU C CA 1
ATOM 2772 C C . GLU C 1 37 ? 9.195 49.347 59.765 1.00 20.62 34 GLU C C 1
ATOM 2773 O O . GLU C 1 37 ? 9.222 48.885 58.608 1.00 22.30 34 GLU C O 1
ATOM 2779 N N . ASN C 1 38 ? 9.753 48.703 60.803 1.00 19.09 35 ASN C N 1
ATOM 2780 C CA . ASN C 1 38 ? 10.427 47.406 60.605 1.00 19.52 35 ASN C CA 1
ATOM 2781 C C . ASN C 1 38 ? 9.449 46.398 59.999 1.00 18.76 35 ASN C C 1
ATOM 2782 O O . ASN C 1 38 ? 9.729 45.747 59.022 1.00 19.00 35 ASN C O 1
ATOM 2787 N N . PHE C 1 39 ? 8.272 46.251 60.641 1.00 17.25 36 PHE C N 1
ATOM 2788 C CA . PHE C 1 39 ? 7.276 45.281 60.169 1.00 17.67 36 PHE C CA 1
ATOM 2789 C C . PHE C 1 39 ? 6.838 45.647 58.738 1.00 17.38 36 PHE C C 1
ATOM 2790 O O . PHE C 1 39 ? 6.603 44.752 57.926 1.00 17.84 36 PHE C O 1
ATOM 2798 N N . ARG C 1 40 ? 6.546 46.919 58.515 1.00 17.60 37 ARG C N 1
ATOM 2799 C CA . ARG C 1 40 ? 6.074 47.373 57.173 1.00 20.55 37 ARG C CA 1
ATOM 2800 C C . ARG C 1 40 ? 7.088 47.019 56.075 1.00 21.27 37 ARG C C 1
ATOM 2801 O O . ARG C 1 40 ? 6.744 46.423 55.068 1.00 21.58 37 ARG C O 1
ATOM 2809 N N . ALA C 1 41 ? 8.354 47.324 56.353 1.00 22.23 38 ALA C N 1
ATOM 2810 C CA . ALA C 1 41 ? 9.412 47.018 55.330 1.00 23.84 38 ALA C CA 1
ATOM 2811 C C . ALA C 1 41 ? 9.638 45.554 55.135 1.00 24.18 38 ALA C C 1
ATOM 2812 O O . ALA C 1 41 ? 9.887 45.107 54.043 1.00 24.89 38 ALA C O 1
ATOM 2814 N N . LEU C 1 42 ? 9.511 44.764 56.216 1.00 20.88 39 LEU C N 1
ATOM 2815 C CA . LEU C 1 42 ? 9.652 43.303 56.034 1.00 20.14 39 LEU C CA 1
ATOM 2816 C C . LEU C 1 42 ? 8.481 42.746 55.253 1.00 19.26 39 LEU C C 1
ATOM 2817 O O . LEU C 1 42 ? 8.606 41.740 54.580 1.00 20.84 39 LEU C O 1
ATOM 2822 N N . SER C 1 43 ? 7.333 43.399 55.360 1.00 19.36 40 SER C N 1
ATOM 2823 C CA . SER C 1 43 ? 6.112 42.953 54.636 1.00 20.85 40 SER C CA 1
ATOM 2824 C C . SER C 1 43 ? 6.203 43.351 53.159 1.00 22.43 40 SER C C 1
ATOM 2825 O O . SER C 1 43 ? 5.647 42.619 52.333 1.00 25.13 40 SER C O 1
ATOM 2828 N N . THR C 1 44 ? 6.892 44.433 52.832 1.00 24.14 41 THR C N 1
ATOM 2829 C CA . THR C 1 44 ? 6.978 44.772 51.390 1.00 26.82 41 THR C CA 1
ATOM 2830 C C . THR C 1 44 ? 8.154 44.073 50.729 1.00 30.63 41 THR C C 1
ATOM 2831 O O . THR C 1 44 ? 8.202 44.006 49.515 1.00 32.08 41 THR C O 1
ATOM 2835 N N . GLY C 1 45 ? 9.123 43.619 51.520 1.00 28.06 42 GLY C N 1
ATOM 2836 C CA . GLY C 1 45 ? 10.326 43.009 50.928 1.00 31.76 42 GLY C CA 1
ATOM 2837 C C . GLY C 1 45 ? 11.288 44.012 50.354 1.00 33.49 42 GLY C C 1
ATOM 2838 O O . GLY C 1 45 ? 12.290 43.613 49.735 1.00 37.84 42 GLY C O 1
ATOM 2839 N N . GLU C 1 46 ? 11.108 45.292 50.687 1.00 33.90 43 GLU C N 1
ATOM 2840 C CA . GLU C 1 46 ? 11.914 46.340 50.035 1.00 38.48 43 GLU C CA 1
ATOM 2841 C C . GLU C 1 46 ? 13.407 46.351 50.378 1.00 42.05 43 GLU C C 1
ATOM 2842 O O . GLU C 1 46 ? 14.173 46.990 49.635 1.00 39.79 43 GLU C O 1
ATOM 2848 N N . LYS C 1 47 ? 13.850 45.670 51.424 1.00 38.52 44 LYS C N 1
ATOM 2849 C CA . LYS C 1 47 ? 15.258 45.580 51.726 1.00 40.22 44 LYS C CA 1
ATOM 2850 C C . LYS C 1 47 ? 15.902 44.360 51.043 1.00 41.99 44 LYS C C 1
ATOM 2851 O O . LYS C 1 47 ? 17.093 44.112 51.247 1.00 41.74 44 LYS C O 1
ATOM 2857 N N . GLY C 1 48 ? 15.114 43.582 50.307 1.00 39.83 45 GLY C N 1
ATOM 2858 C CA . GLY C 1 48 ? 15.577 42.352 49.693 1.00 42.23 45 GLY C CA 1
ATOM 2859 C C . GLY C 1 48 ? 15.449 41.090 50.518 1.00 41.03 45 GLY C C 1
ATOM 2860 O O . GLY C 1 48 ? 15.983 40.034 50.155 1.00 41.57 45 GLY C O 1
ATOM 2861 N N . PHE C 1 49 ? 14.684 41.195 51.611 1.00 33.07 46 PHE C N 1
ATOM 2862 C CA . PHE C 1 49 ? 14.385 40.059 52.470 1.00 33.01 46 PHE C CA 1
ATOM 2863 C C . PHE C 1 49 ? 13.105 40.432 53.205 1.00 30.40 46 PHE C C 1
ATOM 2864 O O . PHE C 1 49 ? 12.718 41.604 53.257 1.00 28.72 46 PHE C O 1
ATOM 2872 N N . GLY C 1 50 ? 12.507 39.447 53.847 1.00 26.75 47 GLY C N 1
ATOM 2873 C CA . GLY C 1 50 ? 11.322 39.704 54.671 1.00 25.15 47 GLY C CA 1
ATOM 2874 C C . GLY C 1 50 ? 10.421 38.559 54.761 1.00 22.42 47 GLY C C 1
ATOM 2875 O O . GLY C 1 50 ? 10.819 37.401 54.562 1.00 23.97 47 GLY C O 1
ATOM 2876 N N . TYR C 1 51 ? 9.153 38.865 55.010 1.00 21.07 48 TYR C N 1
ATOM 2877 C CA . TYR C 1 51 ? 8.19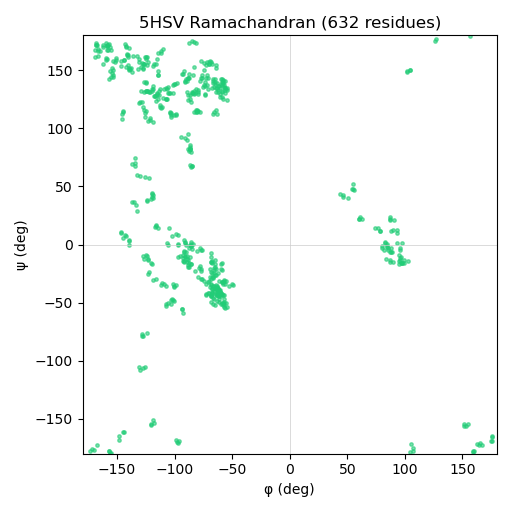7 37.855 55.400 1.00 19.70 48 TYR C CA 1
ATOM 2878 C C . TYR C 1 51 ? 7.639 36.987 54.305 1.00 20.93 48 TYR C C 1
ATOM 2879 O O . TYR C 1 51 ? 7.142 35.899 54.581 1.00 21.59 48 TYR C O 1
ATOM 2888 N N . LYS C 1 52 ? 7.705 37.417 53.054 1.00 21.91 49 LYS C N 1
ATOM 2889 C CA . LYS C 1 52 ? 7.116 36.580 51.993 1.00 24.58 49 LYS C CA 1
ATOM 2890 C C . LYS C 1 52 ? 7.738 35.201 51.950 1.00 24.38 49 LYS C C 1
ATOM 2891 O O . LYS C 1 52 ? 8.954 35.071 51.911 1.00 26.57 49 LYS C O 1
ATOM 2897 N N . GLY C 1 53 ? 6.853 34.180 52.000 1.00 25.68 50 GLY C N 1
ATOM 2898 C CA . GLY C 1 53 ? 7.281 32.798 51.999 1.00 25.48 50 GLY C CA 1
ATOM 2899 C C . GLY C 1 53 ? 7.612 32.166 53.321 1.00 25.95 50 GLY C C 1
ATOM 2900 O O . GLY C 1 53 ? 7.832 30.948 53.397 1.00 30.40 50 GLY C O 1
ATOM 2901 N N . SER C 1 54 ? 7.615 32.963 54.361 1.00 23.13 51 SER C N 1
ATOM 2902 C CA . SER C 1 54 ? 7.920 32.495 55.714 1.00 22.36 51 SER C CA 1
ATOM 2903 C C . SER C 1 54 ? 6.711 31.837 56.333 1.00 24.60 51 SER C C 1
ATOM 2904 O O . SER C 1 54 ? 5.603 31.963 55.818 1.00 23.22 51 SER C O 1
ATOM 2907 N N A CYS C 1 55 ? 6.920 31.171 57.462 0.70 21.87 52 CYS C N 1
ATOM 2908 N N B CYS C 1 55 ? 6.924 31.136 57.450 0.30 22.92 52 CYS C N 1
ATOM 2909 C CA A CYS C 1 55 ? 5.855 30.454 58.108 0.70 24.50 52 CYS C CA 1
ATOM 2910 C CA B CYS C 1 55 ? 5.846 30.426 58.129 0.30 24.15 52 CYS C CA 1
ATOM 2911 C C A CYS C 1 55 ? 5.568 30.936 59.538 0.70 20.06 52 CYS C C 1
ATOM 2912 C C B CYS C 1 55 ? 5.562 30.961 59.526 0.30 20.52 52 CYS C C 1
ATOM 2913 O O A CYS C 1 55 ? 6.379 31.678 60.155 0.70 19.41 52 CYS C O 1
ATOM 2914 O O B CYS C 1 55 ? 6.380 31.687 60.132 0.30 19.74 52 CYS C O 1
ATOM 2919 N N . PHE C 1 56 ? 4.372 30.629 60.006 1.00 18.78 53 PHE C N 1
ATOM 2920 C CA . PHE C 1 56 ? 4.014 30.789 61.421 1.00 17.22 53 PHE C CA 1
ATOM 2921 C C . PHE C 1 56 ? 4.485 29.491 62.081 1.00 18.17 53 PHE C C 1
ATOM 2922 O O . PHE C 1 56 ? 3.919 28.417 61.877 1.00 20.79 53 PHE C O 1
ATOM 2930 N N . HIS C 1 57 ? 5.538 29.574 62.876 1.00 15.76 54 HIS C N 1
ATOM 2931 C CA . HIS C 1 57 ? 6.174 28.377 63.439 1.00 17.15 54 HIS C CA 1
ATOM 2932 C C . HIS C 1 57 ? 5.609 27.897 64.772 1.00 17.36 54 HIS C C 1
ATOM 2933 O O . HIS C 1 57 ? 5.899 26.794 65.184 1.00 19.77 54 HIS C O 1
ATOM 2940 N N . ARG C 1 58 ? 4.824 28.753 65.445 1.00 15.97 55 ARG C N 1
ATOM 2941 C CA . ARG C 1 58 ? 4.315 28.405 66.778 1.00 16.61 55 ARG C CA 1
ATOM 2942 C C . ARG C 1 58 ? 2.949 29.006 66.868 1.00 15.95 55 ARG C C 1
ATOM 2943 O O . ARG C 1 58 ? 2.767 30.200 66.823 1.00 16.28 55 ARG C O 1
ATOM 2951 N N . ILE C 1 59 ? 1.949 28.145 66.971 1.00 15.33 56 ILE C N 1
ATOM 2952 C CA . ILE C 1 59 ? 0.582 28.589 67.081 1.00 16.16 56 ILE C CA 1
ATOM 2953 C C . ILE C 1 59 ? -0.046 27.846 68.268 1.00 16.36 56 ILE C C 1
ATOM 2954 O O . ILE C 1 59 ? -0.095 26.606 68.281 1.00 18.30 56 ILE C O 1
ATOM 2959 N N . ILE C 1 60 ? -0.552 28.606 69.229 1.00 16.55 57 ILE C N 1
ATOM 2960 C CA . ILE C 1 60 ? -1.170 28.059 70.444 1.00 17.23 57 ILE C CA 1
ATOM 2961 C C . ILE C 1 60 ? -2.606 28.530 70.561 1.00 18.06 57 ILE C C 1
ATOM 2962 O O . ILE C 1 60 ? -2.851 29.712 70.708 1.00 19.24 57 ILE C O 1
ATOM 2967 N N . PRO C 1 61 ? -3.567 27.623 70.319 1.00 20.98 58 PRO C N 1
ATOM 2968 C CA . PRO C 1 61 ? -4.974 28.030 70.316 1.00 23.27 58 PRO C CA 1
ATOM 2969 C C . PRO C 1 61 ? -5.408 28.674 71.636 1.00 22.24 58 PRO C C 1
ATOM 2970 O O . PRO C 1 61 ? -4.984 28.266 72.690 1.00 24.77 58 PRO C O 1
ATOM 2974 N N . GLY C 1 62 ? -6.130 29.759 71.477 1.00 22.63 59 GLY C N 1
ATOM 2975 C CA . GLY C 1 62 ? -6.563 30.547 72.588 1.00 23.65 59 GLY C CA 1
ATOM 2976 C C . GLY C 1 62 ? -5.565 31.539 73.067 1.00 20.46 59 GLY C C 1
ATOM 2977 O O . GLY C 1 62 ? -5.863 32.285 73.983 1.00 22.79 59 GLY C O 1
ATOM 2978 N N . PHE C 1 63 ? -4.379 31.579 72.439 1.00 17.26 60 PHE C N 1
ATOM 2979 C CA . PHE C 1 63 ? -3.293 32.476 72.862 1.00 15.93 60 PHE C CA 1
ATOM 2980 C C . PHE C 1 63 ? -2.855 33.348 71.700 1.00 15.82 60 PHE C C 1
ATOM 2981 O O . PHE C 1 63 ? -3.199 34.550 71.697 1.00 16.26 60 PHE C O 1
ATOM 2989 N N . MET C 1 64 ? -2.109 32.799 70.779 1.00 14.62 61 MET C N 1
ATOM 2990 C CA . MET C 1 64 ? -1.566 33.621 69.696 1.00 14.40 61 MET C CA 1
ATOM 2991 C C . MET C 1 64 ? -0.967 32.754 68.600 1.00 14.61 61 MET C C 1
ATOM 2992 O O . MET C 1 64 ? -0.780 31.540 68.733 1.00 15.32 61 MET C O 1
ATOM 2997 N N . CYS C 1 65 ? -0.703 33.432 67.464 1.00 13.59 62 CYS C N 1
ATOM 2998 C CA . CYS C 1 65 ? 0.045 32.860 66.386 1.00 13.93 62 CYS C CA 1
ATOM 2999 C C . CYS C 1 65 ? 1.353 33.632 66.198 1.00 13.07 62 CYS C C 1
ATOM 3000 O O . CYS C 1 65 ? 1.296 34.841 66.070 1.00 14.96 62 CYS C O 1
ATOM 3003 N N . GLN C 1 66 ? 2.471 32.925 66.154 1.00 12.35 63 GLN C N 1
ATOM 3004 C CA . GLN C 1 66 ? 3.804 33.540 66.136 1.00 11.83 63 GLN C CA 1
ATOM 3005 C C . GLN C 1 66 ? 4.514 33.243 64.802 1.00 13.80 63 GLN C C 1
ATOM 3006 O O . GLN C 1 66 ? 4.554 32.086 64.413 1.00 14.29 63 GLN C O 1
ATOM 3012 N N . GLY C 1 67 ? 5.045 34.288 64.182 1.00 12.14 64 GLY C N 1
ATOM 3013 C CA . GLY C 1 67 ? 5.806 34.156 62.961 1.00 14.01 64 GLY C CA 1
ATOM 3014 C C . GLY C 1 67 ? 6.930 35.102 62.859 1.00 13.72 64 GLY C C 1
ATOM 3015 O O . GLY C 1 67 ? 7.340 35.735 63.839 1.00 13.87 64 GLY C O 1
ATOM 3016 N N . GLY C 1 68 ? 7.396 35.281 61.635 1.00 14.74 65 GLY C N 1
ATOM 3017 C CA . GLY C 1 68 ? 8.408 36.249 61.366 1.00 14.18 65 GLY C CA 1
ATOM 3018 C C . GLY C 1 68 ? 9.846 35.767 61.331 1.00 15.38 65 GLY C C 1
ATOM 3019 O O . GLY C 1 68 ? 10.717 36.560 61.074 1.00 18.75 65 GLY C O 1
ATOM 3020 N N . ASP C 1 69 ? 10.104 34.503 61.639 1.00 16.04 66 ASP C N 1
ATOM 3021 C CA . ASP C 1 69 ? 11.476 33.965 61.569 1.00 18.12 66 ASP C CA 1
ATOM 3022 C C . ASP C 1 69 ? 11.711 33.483 60.147 1.00 20.20 66 ASP C C 1
ATOM 3023 O O . ASP C 1 69 ? 11.591 32.316 59.792 1.00 21.69 66 ASP C O 1
ATOM 3028 N N . PHE C 1 70 ? 12.050 34.438 59.292 1.00 19.60 67 PHE C N 1
ATOM 3029 C CA . PHE C 1 70 ? 12.237 34.160 57.894 1.00 22.30 67 PHE C CA 1
ATOM 3030 C C . PHE C 1 70 ? 13.644 33.695 57.556 1.00 25.92 67 PHE C C 1
ATOM 3031 O O . PHE C 1 70 ? 13.922 33.390 56.391 1.00 27.01 67 PHE C O 1
ATOM 3039 N N . THR C 1 71 ? 14.534 33.601 58.540 1.00 24.20 68 THR C N 1
ATOM 3040 C CA . THR C 1 71 ? 15.881 33.096 58.291 1.00 28.81 68 THR C CA 1
ATOM 3041 C C . THR C 1 71 ? 16.085 31.669 58.703 1.00 33.14 68 THR C C 1
ATOM 3042 O O . THR C 1 71 ? 16.861 30.975 58.055 1.00 36.59 68 THR C O 1
ATOM 3046 N N . ARG C 1 72 ? 15.426 31.218 59.789 1.00 30.20 69 ARG C N 1
ATOM 3047 C CA . ARG C 1 72 ? 15.584 29.848 60.292 1.00 33.10 69 ARG C CA 1
ATOM 3048 C C . ARG C 1 72 ? 14.305 29.084 60.500 1.00 32.12 69 ARG C C 1
ATOM 3049 O O . ARG C 1 72 ? 14.344 27.866 60.771 1.00 33.34 69 ARG C O 1
ATOM 3057 N N . HIS C 1 73 ? 13.150 29.760 60.412 1.00 30.73 70 HIS C N 1
ATOM 3058 C CA . HIS C 1 73 ? 11.812 29.166 60.390 1.00 26.93 70 HIS C CA 1
ATOM 3059 C C . HIS C 1 73 ? 11.420 28.402 61.630 1.00 29.07 70 HIS C C 1
ATOM 3060 O O . HIS C 1 73 ? 10.543 27.545 61.562 1.00 30.75 70 HIS C O 1
ATOM 3067 N N . ASN C 1 74 ? 12.071 28.696 62.761 1.00 27.86 71 ASN C N 1
ATOM 3068 C CA . ASN C 1 74 ? 11.809 27.953 63.979 1.00 26.50 71 ASN C CA 1
ATOM 3069 C C . ASN C 1 74 ? 11.903 28.667 65.292 1.00 25.95 71 ASN C C 1
ATOM 3070 O O . ASN C 1 74 ? 11.875 28.016 66.369 1.00 26.51 71 ASN C O 1
ATOM 3075 N N . GLY C 1 75 ? 12.009 29.998 65.246 1.00 22.18 72 GLY C N 1
ATOM 3076 C CA . GLY C 1 75 ? 12.199 30.801 66.434 1.00 21.77 72 GLY C CA 1
ATOM 3077 C C . GLY C 1 75 ? 13.604 31.165 66.759 1.00 22.96 72 GLY C C 1
ATOM 3078 O O . GLY C 1 75 ? 13.831 32.110 67.539 1.00 21.69 72 GLY C O 1
ATOM 3079 N N . THR C 1 76 ? 14.580 30.511 66.120 1.00 22.09 73 THR C N 1
ATOM 3080 C CA . THR C 1 76 ? 15.985 30.808 66.478 1.00 26.16 73 THR C CA 1
ATOM 3081 C C . THR C 1 76 ? 16.561 31.906 65.599 1.00 27.57 73 THR C C 1
ATOM 3082 O O . THR C 1 76 ? 17.717 32.339 65.817 1.00 29.79 73 THR C O 1
ATOM 3086 N N . GLY C 1 77 ? 15.813 32.345 64.585 1.00 26.38 74 GLY C N 1
ATOM 3087 C CA . GLY C 1 77 ? 16.360 33.292 63.634 1.00 27.98 74 GLY C CA 1
ATOM 3088 C C . GLY C 1 77 ? 15.609 34.601 63.613 1.00 29.94 74 GLY C C 1
ATOM 3089 O O . GLY C 1 77 ? 14.924 34.965 64.536 1.00 36.92 74 GLY C O 1
ATOM 3090 N N . GLY C 1 78 ? 15.627 35.237 62.478 1.00 29.20 75 GLY C N 1
ATOM 3091 C CA . GLY C 1 78 ? 14.978 36.527 62.353 1.00 31.97 75 GLY C CA 1
ATOM 3092 C C . GLY C 1 78 ? 15.991 37.664 62.396 1.00 27.96 75 GLY C C 1
ATOM 3093 O O . GLY C 1 78 ? 17.054 37.570 62.992 1.00 29.48 75 GLY C O 1
ATOM 3094 N N . LYS C 1 79 ? 15.610 38.713 61.683 1.00 25.23 76 LYS C N 1
ATOM 3095 C CA . LYS C 1 79 ? 16.476 39.917 61.639 1.00 26.93 76 LYS C CA 1
ATOM 3096 C C . LYS C 1 79 ? 15.652 41.116 61.287 1.00 22.66 76 LYS C C 1
ATOM 3097 O O . LYS C 1 79 ? 14.690 41.046 60.488 1.00 23.36 76 LYS C O 1
ATOM 3103 N N . SER C 1 80 ? 15.986 42.233 61.912 1.00 23.02 77 SER C N 1
ATOM 3104 C CA . SER C 1 80 ? 15.305 43.488 61.641 1.00 21.65 77 SER C CA 1
ATOM 3105 C C . SER C 1 80 ? 15.884 44.148 60.427 1.00 25.17 77 SER C C 1
ATOM 3106 O O . SER C 1 80 ? 16.931 43.747 59.913 1.00 26.14 77 SER C O 1
ATOM 3109 N N . ILE C 1 81 ? 15.245 45.233 60.028 1.00 23.81 78 ILE C N 1
ATOM 3110 C CA . ILE C 1 81 ? 15.826 46.092 58.961 1.00 25.16 78 ILE C CA 1
ATOM 3111 C C . ILE C 1 81 ? 16.938 46.991 59.419 1.00 25.70 78 ILE C C 1
ATOM 3112 O O . ILE C 1 81 ? 17.544 47.688 58.563 1.00 29.89 78 ILE C O 1
ATOM 3117 N N . TYR C 1 82 ? 17.272 47.009 60.702 1.00 26.91 79 TYR C N 1
ATOM 3118 C CA . TYR C 1 82 ? 18.207 47.939 61.301 1.00 29.89 79 TYR C CA 1
ATOM 3119 C C . TYR C 1 82 ? 19.615 47.402 61.466 1.00 33.07 79 TYR C C 1
ATOM 3120 O O . TYR C 1 82 ? 20.456 48.152 61.948 1.00 34.06 79 TYR C O 1
ATOM 3129 N N . GLY C 1 83 ? 19.874 46.162 61.047 1.00 32.97 80 GLY C N 1
ATOM 3130 C CA . GLY C 1 83 ? 21.261 45.636 61.064 1.00 36.53 80 GLY C CA 1
ATOM 3131 C C . GLY C 1 83 ? 21.630 44.985 62.400 1.00 37.51 80 GLY C C 1
ATOM 3132 O O . GLY C 1 83 ? 22.759 44.493 62.585 1.00 39.72 80 GLY C O 1
ATOM 3133 N N . GLU C 1 84 ? 20.690 45.030 63.368 1.00 33.18 81 GLU C N 1
ATOM 3134 C CA . GLU C 1 84 ? 20.904 44.494 64.729 1.00 34.36 81 GLU C CA 1
ATOM 3135 C C . GLU C 1 84 ? 19.546 44.474 65.425 1.00 29.64 81 GLU C C 1
ATOM 3136 O O . GLU C 1 84 ? 18.587 45.097 64.948 1.00 27.97 81 GLU C O 1
ATOM 3142 N N . LYS C 1 85 ? 19.441 43.697 66.497 1.00 28.37 82 LYS C N 1
ATOM 3143 C CA . LYS C 1 85 ? 18.196 43.642 67.294 1.00 26.69 82 LYS C CA 1
ATOM 3144 C C . LYS C 1 85 ? 18.049 44.984 67.917 1.00 27.28 82 LYS C C 1
ATOM 3145 O O . LYS C 1 85 ? 19.057 45.524 68.393 1.00 33.49 82 LYS C O 1
ATOM 3151 N N . PHE C 1 86 ? 16.819 45.494 68.013 1.00 21.45 83 PHE C N 1
ATOM 3152 C CA . PHE C 1 86 ? 16.586 46.827 68.439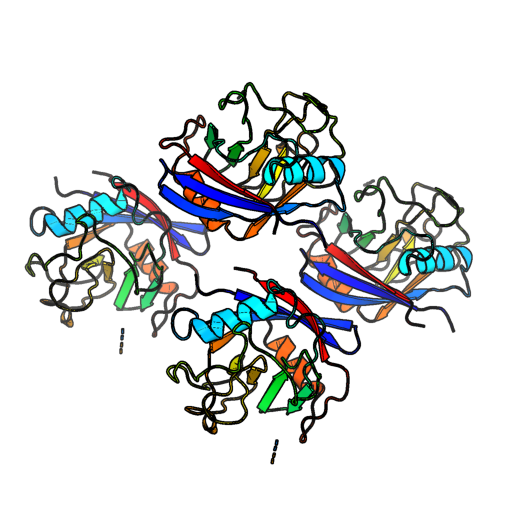 1.00 22.34 83 PHE C CA 1
ATOM 3153 C C . PHE C 1 86 ? 15.843 46.950 69.730 1.00 21.73 83 PHE C C 1
ATOM 3154 O O . PHE C 1 86 ? 15.233 46.007 70.192 1.00 21.09 83 PHE C O 1
ATOM 3162 N N . GLU C 1 87 ? 15.980 48.134 70.352 1.00 22.74 84 GLU C N 1
ATOM 3163 C CA . GLU C 1 87 ? 15.357 48.433 71.598 1.00 22.73 84 GLU C CA 1
ATOM 3164 C C . GLU C 1 87 ? 13.836 48.448 71.578 1.00 20.10 84 GLU C C 1
ATOM 3165 O O . GLU C 1 87 ? 13.171 48.546 70.557 1.00 21.75 84 GLU C O 1
ATOM 3171 N N . ASP C 1 88 ? 13.286 48.132 72.772 1.00 19.04 85 ASP C N 1
ATOM 3172 C CA . ASP C 1 88 ? 11.868 48.329 73.008 1.00 18.12 85 ASP C CA 1
ATOM 3173 C C . ASP C 1 88 ? 11.557 49.782 72.925 1.00 19.98 85 ASP C C 1
ATOM 3174 O O . ASP C 1 88 ? 12.046 50.591 73.749 1.00 21.20 85 ASP C O 1
ATOM 3179 N N . GLU C 1 89 ? 10.747 50.150 71.934 1.00 19.55 86 GLU C N 1
ATOM 3180 C CA . GLU C 1 89 ? 10.537 51.565 71.671 1.00 20.56 86 GLU C CA 1
ATOM 3181 C C . GLU C 1 89 ? 9.765 52.283 72.751 1.00 22.31 86 GLU C C 1
ATOM 3182 O O . GLU C 1 89 ? 10.201 53.305 73.295 1.00 23.79 86 GLU C O 1
ATOM 3188 N N . ASN C 1 90 ? 8.634 51.685 73.122 1.00 20.20 87 ASN C N 1
ATOM 3189 C CA . ASN C 1 90 ? 7.826 52.055 74.256 1.00 21.24 87 ASN C CA 1
ATOM 3190 C C . ASN C 1 90 ? 6.804 50.988 74.520 1.00 18.63 87 ASN C C 1
ATOM 3191 O O . ASN C 1 90 ? 6.697 50.024 73.740 1.00 18.77 87 ASN C O 1
ATOM 3196 N N . PHE C 1 91 ? 6.108 51.140 75.649 1.00 19.49 88 PHE C N 1
ATOM 3197 C CA . PHE C 1 91 ? 5.002 50.229 76.011 1.00 17.76 88 PHE C CA 1
ATOM 3198 C C . PHE C 1 91 ? 3.704 50.952 76.182 1.00 19.49 88 PHE C C 1
ATOM 3199 O O . PHE C 1 91 ? 2.908 50.569 77.022 1.00 20.37 88 PHE C O 1
ATOM 3207 N N . ILE C 1 92 ? 3.472 51.925 75.310 1.00 19.23 89 ILE C N 1
ATOM 3208 C CA . ILE C 1 92 ? 2.273 52.723 75.356 1.00 22.28 89 ILE C CA 1
ATOM 3209 C C . ILE C 1 92 ? 1.044 51.846 75.116 1.00 21.13 89 ILE C C 1
ATOM 3210 O O . ILE C 1 92 ? 0.079 51.907 75.890 1.00 23.80 89 ILE C O 1
ATOM 3215 N N . LEU C 1 93 ? 1.085 51.021 74.079 1.00 20.30 90 LEU C N 1
ATOM 3216 C CA . LEU C 1 93 ? -0.068 50.170 73.751 1.00 20.48 90 LEU C CA 1
ATOM 3217 C C . LEU C 1 93 ? -0.017 48.835 74.486 1.00 19.37 90 LEU C C 1
ATOM 3218 O O . LEU C 1 93 ? 1.030 48.268 74.700 1.00 18.19 90 LEU C O 1
ATOM 3223 N N . LYS C 1 94 ? -1.189 48.381 74.873 1.00 18.67 91 LYS C N 1
ATOM 3224 C CA . LYS C 1 94 ? -1.309 47.163 75.671 1.00 19.94 91 LYS C CA 1
ATOM 3225 C C . LYS C 1 94 ? -1.926 46.039 74.865 1.00 18.18 91 LYS C C 1
ATOM 3226 O O . LYS C 1 94 ? -2.533 46.252 73.830 1.00 18.12 91 LYS C O 1
ATOM 3232 N N . HIS C 1 95 ? -1.841 44.840 75.444 1.00 16.82 92 HIS C N 1
ATOM 3233 C CA . HIS C 1 95 ? -2.398 43.599 74.870 1.00 16.13 92 HIS C CA 1
ATOM 3234 C C . HIS C 1 95 ? -3.842 43.481 75.307 1.00 20.02 92 HIS C C 1
ATOM 3235 O O . HIS C 1 95 ? -4.123 42.789 76.298 1.00 24.04 92 HIS C O 1
ATOM 3242 N N . THR C 1 96 ? -4.732 44.161 74.601 1.00 19.07 93 THR C N 1
ATOM 3243 C CA . THR C 1 96 ? -6.064 44.419 75.074 1.00 21.61 93 THR C CA 1
ATOM 3244 C C . THR C 1 96 ? -7.043 43.387 74.548 1.00 21.75 93 THR C C 1
ATOM 3245 O O . THR C 1 96 ? -8.185 43.350 75.054 1.00 24.51 93 THR C O 1
ATOM 3249 N N . GLY C 1 97 ? -6.644 42.536 73.601 1.00 20.20 94 GLY C N 1
ATOM 3250 C CA . GLY C 1 97 ? -7.595 41.564 73.099 1.00 22.12 94 GLY C CA 1
ATOM 3251 C C . GLY C 1 97 ? -7.198 40.914 71.823 1.00 20.21 94 GLY C C 1
ATOM 3252 O O . GLY C 1 97 ? -6.105 41.093 71.331 1.00 18.60 94 GLY C O 1
ATOM 3253 N N . PRO C 1 98 ? -8.117 40.118 71.247 1.00 20.81 95 PRO C N 1
ATOM 3254 C CA . PRO C 1 98 ? -7.825 39.468 69.976 1.00 19.84 95 PRO C CA 1
ATOM 3255 C C . PRO C 1 98 ? -7.479 40.462 68.856 1.00 18.98 95 PRO C C 1
ATOM 3256 O O . PRO C 1 98 ? -8.068 41.548 68.796 1.00 23.25 95 PRO C O 1
ATOM 3260 N N . GLY C 1 99 ? -6.537 40.076 68.057 1.00 17.64 96 GLY C N 1
ATOM 3261 C CA . GLY C 1 99 ? -6.098 40.903 66.904 1.00 16.75 96 GLY C CA 1
ATOM 3262 C C . GLY C 1 99 ? -4.910 41.792 67.126 1.00 15.47 96 GLY C C 1
ATOM 3263 O O . GLY C 1 99 ? -4.369 42.362 66.190 1.00 16.04 96 GLY C O 1
ATOM 3264 N N . ILE C 1 100 ? -4.477 41.958 68.365 1.00 15.68 97 ILE C N 1
ATOM 3265 C CA . ILE C 1 100 ? -3.306 42.764 68.656 1.00 15.08 97 ILE C CA 1
ATOM 3266 C C . ILE C 1 100 ? -2.071 42.134 68.029 1.00 13.95 97 ILE C C 1
ATOM 3267 O O . ILE C 1 100 ? -1.862 40.905 68.100 1.00 13.99 97 ILE C O 1
ATOM 3272 N N . LEU C 1 101 ? -1.260 42.960 67.386 1.00 12.52 98 LEU C N 1
ATOM 3273 C CA . LEU C 1 101 ? 0.010 42.578 66.792 1.00 12.47 98 LEU C CA 1
ATOM 3274 C C . LEU C 1 101 ? 1.157 43.144 67.642 1.00 11.93 98 LEU C C 1
ATOM 3275 O O . LEU C 1 101 ? 1.169 44.342 67.967 1.00 13.97 98 LEU C O 1
ATOM 3280 N N . SER C 1 102 ? 2.062 42.271 68.077 1.00 11.48 99 SER C N 1
ATOM 3281 C CA . SER C 1 102 ? 3.071 42.619 69.041 1.00 10.57 99 SER C CA 1
ATOM 3282 C C . SER C 1 102 ? 4.370 41.899 68.730 1.00 10.53 99 SER C C 1
ATOM 3283 O O . SER C 1 102 ? 4.396 40.894 67.988 1.00 11.51 99 SER C O 1
ATOM 3286 N N . MET C 1 103 ? 5.464 42.444 69.240 1.00 10.46 100 MET C N 1
ATOM 3287 C CA . MET C 1 103 ? 6.759 41.846 68.960 1.00 10.85 100 MET C CA 1
ATOM 3288 C C . MET C 1 103 ? 7.128 40.712 69.872 1.00 12.27 100 MET C C 1
ATOM 3289 O O . MET C 1 103 ? 7.044 40.851 71.110 1.00 12.53 100 MET C O 1
ATOM 3294 N N . ALA C 1 104 ? 7.552 39.573 69.324 1.00 11.65 101 ALA C N 1
ATOM 3295 C CA . ALA C 1 104 ? 8.241 38.521 70.052 1.00 11.84 101 ALA C CA 1
ATOM 3296 C C . ALA C 1 104 ? 9.632 39.001 70.419 1.00 12.01 101 ALA C C 1
ATOM 3297 O O . ALA C 1 104 ? 10.176 39.867 69.742 1.00 12.83 101 ALA C O 1
ATOM 3299 N N . ASN C 1 105 ? 10.243 38.459 71.470 1.00 12.17 102 ASN C N 1
ATOM 3300 C CA . ASN C 1 105 ? 11.627 38.870 71.775 1.00 12.60 102 ASN C CA 1
ATOM 3301 C C . ASN C 1 105 ? 12.302 37.810 72.580 1.00 14.00 102 ASN C C 1
ATOM 3302 O O . ASN C 1 105 ? 11.739 36.745 72.847 1.00 13.99 102 ASN C O 1
ATOM 3307 N N . ALA C 1 106 ? 13.546 38.088 72.964 1.00 15.26 103 ALA C N 1
ATOM 3308 C CA . ALA C 1 106 ? 14.345 37.202 73.858 1.00 17.55 103 ALA C CA 1
ATOM 3309 C C . ALA C 1 106 ? 14.696 37.982 75.127 1.00 16.73 103 ALA C C 1
ATOM 3310 O O . ALA C 1 106 ? 15.819 37.940 75.596 1.00 20.28 103 ALA C O 1
ATOM 3312 N N . GLY C 1 107 ? 13.760 38.765 75.640 1.00 16.43 104 GLY C N 1
ATOM 3313 C CA . GLY C 1 107 ? 14.022 39.640 76.774 1.00 17.64 104 GLY C CA 1
ATOM 3314 C C . GLY C 1 107 ? 14.086 41.086 76.359 1.00 18.02 104 GLY C C 1
ATOM 3315 O O . GLY C 1 107 ? 13.838 41.429 75.185 1.00 17.63 104 GLY C O 1
ATOM 3316 N N . PRO C 1 108 ? 14.415 41.971 77.304 1.00 18.92 105 PRO C N 1
ATOM 3317 C CA . PRO C 1 108 ? 14.389 43.390 76.972 1.00 18.88 105 PRO C CA 1
ATOM 3318 C C . PRO C 1 108 ? 15.313 43.742 75.822 1.00 19.65 105 PRO C C 1
ATOM 3319 O O . PRO C 1 108 ? 16.437 43.231 75.721 1.00 21.17 105 PRO C O 1
ATOM 3323 N N . ASN C 1 109 ? 14.868 44.675 74.972 1.00 19.35 106 ASN C N 1
ATOM 3324 C CA . ASN C 1 109 ? 15.692 45.240 73.891 1.00 19.17 106 ASN C CA 1
ATOM 3325 C C . ASN C 1 109 ? 16.324 44.246 72.948 1.00 18.85 106 ASN C C 1
ATOM 3326 O O . ASN C 1 109 ? 17.471 44.315 72.543 1.00 20.52 106 ASN C O 1
ATOM 3331 N N . THR C 1 110 ? 15.492 43.304 72.481 1.00 18.46 107 THR C N 1
ATOM 3332 C CA . THR C 1 110 ? 15.903 42.237 71.601 1.00 17.73 107 THR C CA 1
ATOM 3333 C C . THR C 1 110 ? 14.904 42.039 70.455 1.00 17.99 107 THR C C 1
ATOM 3334 O O . THR C 1 110 ? 14.743 40.923 69.923 1.00 19.03 107 THR C O 1
ATOM 3338 N N . ASN C 1 111 ? 14.353 43.124 69.961 1.00 17.08 108 ASN C N 1
ATOM 3339 C CA . ASN C 1 111 ? 13.411 42.999 68.832 1.00 16.34 108 ASN C CA 1
ATOM 3340 C C . ASN C 1 111 ? 14.129 42.730 67.528 1.00 15.75 108 ASN C C 1
ATOM 3341 O O . ASN C 1 111 ? 15.100 43.401 67.181 1.00 18.73 108 ASN C O 1
ATOM 3346 N N . GLY C 1 112 ? 13.595 41.781 66.744 1.00 16.10 109 GLY C N 1
ATOM 3347 C CA . GLY C 1 112 ? 14.175 41.458 65.426 1.00 18.12 109 GLY C CA 1
ATOM 3348 C C . GLY C 1 112 ? 13.057 41.535 64.425 1.00 18.23 109 GLY C C 1
ATOM 3349 O O . GLY C 1 112 ? 12.714 42.615 63.959 1.00 20.25 109 GLY C O 1
ATOM 3350 N N . SER C 1 113 ? 12.608 40.389 63.960 1.00 15.51 110 SER C N 1
ATOM 3351 C CA . SER C 1 113 ? 11.509 40.307 62.992 1.00 16.27 110 SER C CA 1
ATOM 3352 C C . SER C 1 113 ? 10.342 39.526 63.478 1.00 14.19 110 SER C C 1
ATOM 3353 O O . SER C 1 113 ? 9.295 39.554 62.849 1.00 14.83 110 SER C O 1
ATOM 3356 N N . GLN C 1 114 ? 10.483 38.732 64.534 1.00 13.36 111 GLN C N 1
ATOM 3357 C CA . GLN C 1 114 ? 9.400 37.855 64.972 1.00 12.53 111 GLN C CA 1
ATOM 3358 C C . GLN C 1 114 ? 8.344 38.622 65.727 1.00 10.95 111 GLN C C 1
ATOM 3359 O O . GLN C 1 114 ? 8.602 39.598 66.446 1.00 12.76 111 GLN C O 1
ATOM 3365 N N . PHE C 1 115 ? 7.111 38.238 65.465 1.00 11.51 112 PHE C N 1
ATOM 3366 C CA . PHE C 1 115 ? 5.923 38.914 65.943 1.00 10.28 112 PHE C CA 1
ATOM 3367 C C . PHE C 1 115 ? 4.866 37.854 66.296 1.00 11.06 112 PHE C C 1
ATOM 3368 O O . PHE C 1 115 ? 4.962 36.687 65.934 1.00 11.54 112 PHE C O 1
ATOM 3376 N N . PHE C 1 116 ? 3.787 38.345 66.944 1.00 10.61 113 PHE C N 1
ATOM 3377 C CA . PHE C 1 116 ? 2.649 37.547 67.223 1.00 10.97 113 PHE C CA 1
ATOM 3378 C C . PHE C 1 116 ? 1.359 38.278 67.029 1.00 10.95 113 PHE C C 1
ATOM 3379 O O . PHE C 1 116 ? 1.307 39.496 67.195 1.00 11.99 113 PHE C O 1
ATOM 3387 N N . ILE C 1 117 ? 0.301 37.504 66.673 1.00 11.77 114 ILE C N 1
ATOM 3388 C CA . ILE C 1 117 ? -1.029 38.015 66.537 1.00 12.33 114 ILE C CA 1
ATOM 3389 C C . ILE C 1 117 ? -1.801 37.357 67.672 1.00 13.76 114 ILE C C 1
ATOM 3390 O O . ILE C 1 117 ? -1.950 36.129 67.699 1.00 14.41 114 ILE C O 1
ATOM 3395 N N . CYS C 1 118 ? -2.360 38.156 68.561 1.00 14.92 115 CYS C N 1
ATOM 3396 C CA . CYS C 1 118 ? -3.101 37.602 69.721 1.00 14.26 115 CYS C CA 1
ATOM 3397 C C . CYS C 1 118 ? -4.469 37.092 69.308 1.00 17.27 115 CYS C C 1
ATOM 3398 O O . CYS C 1 118 ? -5.113 37.681 68.441 1.00 17.37 115 CYS C O 1
ATOM 3401 N N . THR C 1 119 ? -4.953 36.017 69.942 1.00 16.47 116 THR C N 1
ATOM 3402 C CA . THR C 1 119 ? -6.285 35.582 69.780 1.00 19.37 116 THR C CA 1
ATOM 3403 C C . THR C 1 119 ? -7.085 35.671 71.084 1.00 20.45 116 THR C C 1
ATOM 3404 O O . THR C 1 119 ? -8.199 35.183 71.137 1.00 23.84 116 THR C O 1
ATOM 3408 N N . ALA C 1 120 ? -6.556 36.432 72.033 1.00 19.14 117 ALA C N 1
ATOM 3409 C CA . ALA C 1 120 ? -7.124 36.634 73.358 1.00 21.58 117 ALA C CA 1
ATOM 3410 C C . ALA C 1 120 ? -6.480 37.847 73.929 1.00 18.59 117 ALA C C 1
ATOM 3411 O O . ALA C 1 120 ? -5.482 38.320 73.392 1.00 17.26 117 ALA C O 1
ATOM 3413 N N . LYS C 1 121 ? -6.984 38.345 75.054 1.00 19.72 118 LYS C N 1
ATOM 3414 C CA . LYS C 1 121 ? -6.260 39.389 75.814 1.00 19.10 118 LYS C CA 1
ATOM 3415 C C . LYS C 1 121 ? -5.097 38.707 76.493 1.00 19.14 118 LYS C C 1
ATOM 3416 O O . LYS C 1 121 ? -5.312 37.706 77.206 1.00 20.61 118 LYS C O 1
ATOM 3422 N N . THR C 1 122 ? -3.906 39.242 76.358 1.00 17.98 119 THR C N 1
ATOM 3423 C CA . THR C 1 122 ? -2.693 38.635 76.883 1.00 16.63 119 THR C CA 1
ATOM 3424 C C . THR C 1 122 ? -1.977 39.676 77.782 1.00 16.25 119 THR C C 1
ATOM 3425 O O . THR C 1 122 ? -0.808 40.015 77.511 1.00 16.03 119 THR C O 1
ATOM 3429 N N . GLU C 1 123 ? -2.673 40.137 78.790 1.00 17.89 120 GLU C N 1
ATOM 3430 C CA . GLU C 1 123 ? -2.149 41.281 79.585 1.00 19.11 120 GLU C CA 1
ATOM 3431 C C . GLU C 1 123 ? -0.889 41.029 80.349 1.00 18.53 120 GLU C C 1
ATOM 3432 O O . GLU C 1 123 ? -0.194 42.019 80.696 1.00 18.89 120 GLU C O 1
ATOM 3438 N N . TRP C 1 124 ? -0.545 39.756 80.588 1.00 17.08 121 TRP C N 1
ATOM 3439 C CA . TRP C 1 124 ? 0.720 39.381 81.266 1.00 18.35 121 TRP C CA 1
ATOM 3440 C C . TRP C 1 124 ? 1.947 39.667 80.430 1.00 16.97 121 TRP C C 1
ATOM 3441 O O . TRP C 1 124 ? 3.063 39.725 80.952 1.00 18.19 121 TRP C O 1
ATOM 3452 N N . LEU C 1 125 ? 1.725 40.055 79.173 1.00 13.84 122 LEU C N 1
ATOM 3453 C CA . LEU C 1 125 ? 2.786 40.496 78.252 1.00 14.16 122 LEU C CA 1
ATOM 3454 C C . LEU C 1 125 ? 3.016 42.017 78.252 1.00 14.18 122 LEU C C 1
ATOM 3455 O O . LEU C 1 125 ? 3.977 42.540 77.629 1.00 15.08 122 LEU C O 1
ATOM 3460 N N . ASP C 1 126 ? 2.077 42.771 78.823 1.00 15.31 123 ASP C N 1
ATOM 3461 C CA . ASP C 1 126 ? 2.193 44.209 78.891 1.00 17.07 123 ASP C CA 1
ATOM 3462 C C . ASP C 1 126 ? 3.475 44.644 79.572 1.00 16.83 123 ASP C C 1
ATOM 3463 O O . ASP C 1 126 ? 3.851 44.089 80.613 1.00 17.87 123 ASP C O 1
ATOM 3468 N N . GLY C 1 127 ? 4.142 45.624 78.964 1.00 15.88 124 GLY C N 1
ATOM 3469 C CA . GLY C 1 127 ? 5.385 46.109 79.498 1.00 16.79 124 GLY C CA 1
ATOM 3470 C C . GLY C 1 127 ? 6.592 45.257 79.175 1.00 16.26 124 GLY C C 1
ATOM 3471 O O . GLY C 1 127 ? 7.713 45.600 79.560 1.00 17.24 124 GLY C O 1
ATOM 3472 N N . LYS C 1 128 ? 6.373 44.135 78.491 1.00 14.45 125 LYS C N 1
ATOM 3473 C CA . LYS C 1 128 ? 7.430 43.208 78.081 1.00 16.62 125 LYS C CA 1
ATOM 3474 C C . LYS C 1 128 ? 7.557 43.025 76.554 1.00 14.89 125 LYS C C 1
ATOM 3475 O O . LYS C 1 128 ? 8.620 42.738 76.087 1.00 16.19 125 LYS C O 1
ATOM 3481 N N . HIS C 1 129 ? 6.459 43.155 75.832 1.00 12.94 126 HIS C N 1
ATOM 3482 C CA . HIS C 1 129 ? 6.372 43.023 74.394 1.00 12.16 126 HIS C CA 1
ATOM 3483 C C . HIS C 1 129 ? 5.775 44.275 73.873 1.00 11.55 126 HIS C C 1
ATOM 3484 O O . HIS C 1 129 ? 4.772 44.766 74.367 1.00 13.77 126 HIS C O 1
ATOM 3491 N N . VAL C 1 130 ? 6.402 44.839 72.845 1.00 12.01 127 VAL C N 1
ATOM 3492 C CA . VAL C 1 130 ? 5.980 46.085 72.207 1.00 12.97 127 VAL C CA 1
ATOM 3493 C C . VAL C 1 130 ? 4.820 45.801 71.212 1.00 11.52 127 VAL C C 1
ATOM 3494 O O . VAL C 1 130 ? 5.001 45.132 70.210 1.00 12.59 127 VAL C O 1
ATOM 3498 N N . VAL C 1 131 ? 3.672 46.347 71.539 1.00 12.75 128 VAL C N 1
ATOM 3499 C CA . VAL C 1 131 ? 2.469 46.314 70.711 1.00 13.98 128 VAL C CA 1
ATOM 3500 C C . VAL C 1 131 ? 2.606 47.421 69.707 1.00 14.26 128 VAL C C 1
ATOM 3501 O O . VAL C 1 131 ? 2.895 48.589 70.005 1.00 16.10 128 VAL C O 1
ATOM 3505 N N . PHE C 1 132 ? 2.373 47.059 68.449 1.00 13.45 129 PHE C N 1
ATOM 3506 C CA . PHE C 1 132 ? 2.566 47.999 67.333 1.00 14.62 129 PHE C CA 1
ATOM 3507 C C . PHE C 1 132 ? 1.522 47.970 66.238 1.00 15.10 129 PHE C C 1
ATOM 3508 O O . PHE C 1 132 ? 1.638 48.738 65.243 1.00 16.47 129 PHE C O 1
ATOM 3516 N N . GLY C 1 133 ? 0.491 47.182 66.357 1.00 14.89 130 GLY C N 1
ATOM 3517 C CA . GLY C 1 133 ? -0.548 47.133 65.349 1.00 17.23 130 GLY C CA 1
ATOM 3518 C C . GLY C 1 133 ? -1.734 46.360 65.783 1.00 17.05 130 GLY C C 1
ATOM 3519 O O . GLY C 1 133 ? -1.795 45.781 66.912 1.00 15.78 130 GLY C O 1
ATOM 3520 N N . LYS C 1 134 ? -2.686 46.228 64.870 1.00 18.21 131 LYS C N 1
ATOM 3521 C CA . LYS C 1 134 ? -3.842 45.407 65.135 1.00 18.91 131 LYS C CA 1
ATOM 3522 C C . LYS C 1 134 ? -4.472 44.933 63.811 1.00 19.74 131 LYS C C 1
ATOM 3523 O O . LYS C 1 134 ? -4.385 45.607 62.785 1.00 20.76 131 LYS C O 1
ATOM 3529 N N . VAL C 1 135 ? -5.063 43.780 63.853 1.00 18.40 132 VAL C N 1
ATOM 3530 C CA . VAL C 1 135 ? -5.818 43.275 62.679 1.00 19.89 132 VAL C CA 1
ATOM 3531 C C . VAL C 1 135 ? -6.964 44.224 62.395 1.00 22.60 132 VAL C C 1
ATOM 3532 O O . VAL C 1 135 ? -7.713 44.592 63.284 1.00 23.51 132 VAL C O 1
ATOM 3536 N N . LYS C 1 136 ? -7.072 44.597 61.130 1.00 23.59 133 LYS C N 1
ATOM 3537 C CA . LYS C 1 136 ? -8.099 45.519 60.586 1.00 29.05 133 LYS C CA 1
ATOM 3538 C C . LYS C 1 136 ? -9.189 44.698 59.887 1.00 29.83 133 LYS C C 1
ATOM 3539 O O . LYS C 1 136 ? -10.352 44.971 60.056 1.00 38.03 133 LYS C O 1
ATOM 3545 N N . GLU C 1 137 ? -8.777 43.771 59.048 1.00 29.83 134 GLU C N 1
ATOM 3546 C CA . GLU C 1 137 ? -9.698 42.854 58.331 1.00 29.71 134 GLU C CA 1
ATOM 3547 C C . GLU C 1 137 ? -9.103 41.451 58.349 1.00 26.31 134 GLU C C 1
ATOM 3548 O O . GLU C 1 137 ? -7.896 41.271 58.358 1.00 25.47 134 GLU C O 1
ATOM 3554 N N . GLY C 1 138 ? -9.949 40.433 58.299 1.00 29.27 135 GLY C N 1
ATOM 3555 C CA . GLY C 1 138 ? -9.478 39.047 58.268 1.00 28.85 135 GLY C CA 1
ATOM 3556 C C . GLY C 1 138 ? -9.229 38.368 59.596 1.00 27.24 135 GLY C C 1
ATOM 3557 O O . GLY C 1 138 ? -8.528 37.361 59.664 1.00 26.32 135 GLY C O 1
ATOM 3558 N N . MET C 1 139 ? -9.836 38.850 60.683 1.00 27.90 136 MET C N 1
ATOM 3559 C CA . MET C 1 139 ? -9.722 38.105 61.937 1.00 29.21 136 MET C CA 1
ATOM 3560 C C . MET C 1 139 ? -10.248 36.676 61.791 1.00 28.32 136 MET C C 1
ATOM 3561 O O . MET C 1 139 ? -9.742 35.738 62.452 1.00 27.81 136 MET C O 1
ATOM 3566 N N . ASN C 1 140 ? -11.280 36.459 60.961 1.00 28.73 137 ASN C N 1
ATOM 3567 C CA . ASN C 1 140 ? -11.698 35.080 60.703 1.00 31.22 137 ASN C CA 1
ATOM 3568 C C . ASN C 1 140 ? -10.598 34.172 60.149 1.00 27.46 137 ASN C C 1
ATOM 3569 O O . ASN C 1 140 ? -10.588 32.999 60.425 1.00 28.57 137 ASN C O 1
ATOM 3574 N N . ILE C 1 141 ? -9.668 34.747 59.395 1.00 24.89 138 ILE C N 1
ATOM 3575 C CA . ILE C 1 141 ? -8.532 34.016 58.891 1.00 23.87 138 ILE C CA 1
ATOM 3576 C C . ILE C 1 141 ? -7.590 33.615 60.038 1.00 23.20 138 ILE C C 1
ATOM 3577 O O . ILE C 1 141 ? -7.048 32.513 60.069 1.00 21.60 138 ILE C O 1
ATOM 3582 N N . VAL C 1 142 ? -7.344 34.584 60.934 1.00 20.45 139 VAL C N 1
ATOM 3583 C CA . VAL C 1 142 ? -6.525 34.282 62.104 1.00 19.59 139 VAL C CA 1
ATOM 3584 C C . VAL C 1 142 ? -7.174 33.186 62.946 1.00 21.28 139 VAL C C 1
ATOM 3585 O O . VAL C 1 142 ? -6.464 32.272 63.419 1.00 20.52 139 VAL C O 1
ATOM 3589 N N . GLU C 1 143 ? -8.475 33.246 63.111 1.00 23.16 140 GLU C N 1
ATOM 3590 C CA . GLU C 1 143 ? -9.163 32.144 63.857 1.00 25.41 140 GLU C CA 1
ATOM 3591 C C . GLU C 1 143 ? -9.031 30.805 63.162 1.00 25.94 140 GLU C C 1
ATOM 3592 O O . GLU C 1 143 ? -8.853 29.755 63.802 1.00 27.29 140 GLU C O 1
ATOM 3598 N N . ALA C 1 144 ? -9.056 30.810 61.855 1.00 25.21 141 ALA C N 1
ATOM 3599 C CA . ALA C 1 144 ? -8.793 29.614 61.087 1.00 25.86 141 ALA C CA 1
ATOM 3600 C C . ALA C 1 144 ? -7.361 29.060 61.239 1.00 25.99 141 ALA C C 1
ATOM 3601 O O . ALA C 1 144 ? -7.168 27.845 61.304 1.00 27.58 141 ALA C O 1
ATOM 3603 N N . MET C 1 145 ? -6.381 29.945 61.381 1.00 22.94 142 MET C N 1
ATOM 3604 C CA . MET C 1 145 ? -4.994 29.536 61.548 1.00 21.72 142 MET C CA 1
ATOM 3605 C C . MET C 1 145 ? -4.851 28.805 62.856 1.00 22.69 142 MET C C 1
ATOM 3606 O O . MET C 1 145 ? -4.008 27.885 62.970 1.00 22.61 142 MET C O 1
ATOM 3611 N N . GLU C 1 146 ? -5.559 29.278 63.862 1.00 24.28 143 GLU C N 1
ATOM 3612 C CA . GLU C 1 146 ? -5.507 28.662 65.214 1.00 27.69 143 GLU C CA 1
ATOM 3613 C C . GLU C 1 146 ? -5.843 27.199 65.143 1.00 29.91 143 GLU C C 1
ATOM 3614 O O . GLU C 1 146 ? -5.319 26.446 65.985 1.00 33.66 143 GLU C O 1
ATOM 3620 N N . ARG C 1 147 ? -6.692 26.791 64.214 1.00 28.75 144 ARG C N 1
ATOM 3621 C CA . ARG C 1 147 ? -7.096 25.394 64.048 1.00 31.95 144 ARG C CA 1
ATOM 3622 C C . ARG C 1 147 ? -5.900 24.468 63.747 1.00 30.88 144 ARG C C 1
ATOM 3623 O O . ARG C 1 147 ? -5.993 23.248 63.925 1.00 31.03 144 ARG C O 1
ATOM 3631 N N . PHE C 1 148 ? -4.774 25.030 63.337 1.00 25.53 145 PHE C N 1
ATOM 3632 C CA . PHE C 1 148 ? -3.589 24.240 62.998 1.00 24.96 145 PHE C CA 1
ATOM 3633 C C . PHE C 1 148 ? -2.529 24.255 64.066 1.00 25.39 145 PHE C C 1
ATOM 3634 O O . PHE C 1 148 ? -1.421 23.843 63.770 1.00 29.21 145 PHE C O 1
ATOM 3642 N N . GLY C 1 149 ? -2.833 24.821 65.215 1.00 22.57 146 GLY C N 1
ATOM 3643 C CA . GLY C 1 149 ? -1.867 24.834 66.295 1.00 22.25 146 GLY C CA 1
ATOM 3644 C C . GLY C 1 149 ? -2.103 23.744 67.284 1.00 21.98 146 GLY C C 1
ATOM 3645 O O . GLY C 1 149 ? -2.888 22.797 67.072 1.00 25.79 146 GLY C O 1
ATOM 3646 N N . SER C 1 150 ? -1.373 23.838 68.390 1.00 21.34 147 SER C N 1
ATOM 3647 C CA . SER C 1 150 ? -1.449 22.836 69.441 1.00 24.70 147 SER C CA 1
ATOM 3648 C C . SER C 1 150 ? -0.957 23.436 70.745 1.00 25.77 147 SER C C 1
ATOM 3649 O O . SER C 1 150 ? -0.463 24.537 70.750 1.00 26.85 147 SER C O 1
ATOM 3652 N N . ARG C 1 151 ? -1.147 22.679 71.848 1.00 26.88 148 ARG C N 1
ATOM 3653 C CA . ARG C 1 151 ? -0.846 23.265 73.163 1.00 30.82 148 ARG C CA 1
ATOM 3654 C C . ARG C 1 151 ? 0.587 23.609 73.256 1.00 27.75 148 ARG C C 1
ATOM 3655 O O . ARG C 1 151 ? 0.942 24.697 73.800 1.00 31.46 148 ARG C O 1
ATOM 3663 N N . ASN C 1 152 ? 1.454 22.766 72.710 1.00 29.03 149 ASN C N 1
ATOM 3664 C CA . ASN C 1 152 ? 2.889 23.122 72.735 1.00 31.96 149 ASN C CA 1
ATOM 3665 C C . ASN C 1 152 ? 3.360 24.003 71.595 1.00 28.97 149 ASN C C 1
ATOM 3666 O O . ASN C 1 152 ? 4.514 24.364 71.515 1.00 30.93 149 ASN C O 1
ATOM 3671 N N . GLY C 1 153 ? 2.449 24.421 70.705 1.00 24.93 150 GLY C N 1
ATOM 3672 C CA . GLY C 1 153 ? 2.744 25.333 69.656 1.00 22.84 150 GLY C CA 1
ATOM 3673 C C . GLY C 1 153 ? 3.092 24.771 68.302 1.00 22.41 150 GLY C C 1
ATOM 3674 O O . GLY C 1 153 ? 3.027 25.462 67.275 1.00 20.76 150 GLY C O 1
ATOM 3675 N N . LYS C 1 154 ? 3.437 23.496 68.243 1.00 25.08 151 LYS C N 1
ATOM 3676 C CA . LYS C 1 154 ? 3.809 22.905 66.952 1.00 25.52 151 LYS C CA 1
ATOM 3677 C C . LYS C 1 154 ? 2.566 22.966 66.024 1.00 23.51 151 LYS C C 1
ATOM 3678 O O . LYS C 1 154 ? 1.433 22.646 66.475 1.00 25.12 151 LYS C O 1
ATOM 3684 N N . THR C 1 155 ? 2.785 23.303 64.770 1.00 22.95 152 THR C N 1
ATOM 3685 C CA . THR C 1 155 ? 1.677 23.435 63.821 1.00 23.13 152 THR C CA 1
ATOM 3686 C C . THR C 1 155 ? 1.476 22.091 63.128 1.00 24.92 152 THR C C 1
ATOM 3687 O O . THR C 1 155 ? 2.413 21.313 62.905 1.00 26.39 152 THR C O 1
ATOM 3691 N N . SER C 1 156 ? 0.230 21.826 62.758 1.00 24.75 153 SER C N 1
ATOM 3692 C CA . SER C 1 156 ? -0.102 20.529 62.184 1.00 27.02 153 SER C CA 1
ATOM 3693 C C . SER C 1 156 ? -0.005 20.516 60.634 1.00 27.45 153 SER C C 1
ATOM 3694 O O . SER C 1 156 ? 0.029 19.475 60.005 1.00 30.32 153 SER C O 1
ATOM 3697 N N . LYS C 1 157 ? 0.041 21.701 60.036 1.00 26.77 154 LYS C N 1
ATOM 3698 C CA . LYS C 1 157 ? 0.242 21.921 58.623 1.00 27.12 154 LYS C CA 1
ATOM 3699 C C . LYS C 1 157 ? 1.144 23.115 58.529 1.00 25.56 154 LYS C C 1
ATOM 3700 O O . LYS C 1 157 ? 1.268 23.896 59.495 1.00 24.03 154 LYS C O 1
ATOM 3706 N N . LYS C 1 158 ? 1.741 23.295 57.357 1.00 25.79 155 LYS C N 1
ATOM 3707 C CA . LYS C 1 158 ? 2.602 24.438 57.134 1.00 25.75 155 LYS C CA 1
ATOM 3708 C C . LYS C 1 158 ? 1.792 25.727 56.832 1.00 24.32 155 LYS C C 1
ATOM 3709 O O . LYS C 1 158 ? 1.057 25.783 55.864 1.00 24.25 155 LYS C O 1
ATOM 3715 N N . ILE C 1 159 ? 1.872 26.716 57.724 1.00 21.54 156 ILE C N 1
ATOM 3716 C CA . ILE C 1 159 ? 1.085 27.913 57.614 1.00 21.65 156 ILE C CA 1
ATOM 3717 C C . ILE C 1 159 ? 1.998 28.986 57.122 1.00 20.32 156 ILE C C 1
ATOM 3718 O O . ILE C 1 159 ? 2.885 29.435 57.862 1.00 19.70 156 ILE C O 1
ATOM 3723 N N . THR C 1 160 ? 1.775 29.499 55.921 1.00 19.74 157 THR C N 1
ATOM 3724 C CA . THR C 1 160 ? 2.759 30.373 55.289 1.00 20.63 157 THR C CA 1
ATOM 3725 C C . THR C 1 160 ? 2.126 31.691 54.937 1.00 21.27 157 THR C C 1
ATOM 3726 O O . THR C 1 160 ? 0.881 31.821 54.749 1.00 21.54 157 THR C O 1
ATOM 3730 N N . ILE C 1 161 ? 3.015 32.685 54.879 1.00 21.04 158 ILE C N 1
ATOM 3731 C CA . ILE C 1 161 ? 2.701 33.979 54.319 1.00 20.21 158 ILE C CA 1
ATOM 3732 C C . ILE C 1 161 ? 3.010 33.858 52.810 1.00 23.14 158 ILE C C 1
ATOM 3733 O O . ILE C 1 161 ? 4.128 34.111 52.376 1.00 24.48 158 ILE C O 1
ATOM 3738 N N . ALA C 1 162 ? 2.009 33.556 52.016 1.00 23.77 159 ALA C N 1
ATOM 3739 C CA . ALA C 1 162 ? 2.271 33.333 50.583 1.00 25.87 159 ALA C CA 1
ATOM 3740 C C . ALA C 1 162 ? 2.533 34.602 49.820 1.00 28.09 159 ALA C C 1
ATOM 3741 O O . ALA C 1 162 ? 3.345 34.613 48.868 1.00 30.97 159 ALA C O 1
ATOM 3743 N N . ASP C 1 163 ? 1.906 35.687 50.256 1.00 27.49 160 ASP C N 1
ATOM 3744 C CA . ASP C 1 163 ? 2.236 37.008 49.756 1.00 29.34 160 ASP C CA 1
ATOM 3745 C C . ASP C 1 163 ? 1.966 38.028 50.824 1.00 25.78 160 ASP C C 1
ATOM 3746 O O . ASP C 1 163 ? 1.265 37.748 51.790 1.00 24.33 160 ASP C O 1
ATOM 3751 N N . CYS C 1 164 ? 2.606 39.169 50.695 1.00 26.69 161 CYS C N 1
ATOM 3752 C CA . CYS C 1 164 ? 2.432 40.252 51.653 1.00 24.56 161 CYS C CA 1
ATOM 3753 C C . CYS C 1 164 ? 2.843 41.525 51.045 1.00 25.62 161 CYS C C 1
ATOM 3754 O O . CYS C 1 164 ? 3.584 41.582 50.029 1.00 27.26 161 CYS C O 1
ATOM 3757 N N . GLY C 1 165 ? 2.355 42.600 51.602 1.00 25.85 162 GLY C N 1
ATOM 3758 C CA . GLY C 1 165 ? 2.662 43.885 51.076 1.00 28.01 162 GLY C CA 1
ATOM 3759 C C . GLY C 1 165 ? 1.940 44.993 51.740 1.00 27.40 162 GLY C C 1
ATOM 3760 O O . GLY C 1 165 ? 1.342 44.779 52.823 1.00 26.44 162 GLY C O 1
ATOM 3761 N N . GLN C 1 166 ? 2.011 46.183 51.164 1.00 30.94 163 GLN C N 1
ATOM 3762 C CA . GLN C 1 166 ? 1.366 47.324 51.741 1.00 32.52 163 GLN C CA 1
ATOM 3763 C C . GLN C 1 166 ? 0.116 47.695 50.934 1.00 37.53 163 GLN C C 1
ATOM 3764 O O . GLN C 1 166 ? 0.171 47.699 49.695 1.00 42.36 163 GLN C O 1
ATOM 3770 N N . LEU C 1 167 ? -1.006 47.986 51.618 1.00 37.76 164 LEU C N 1
ATOM 3771 C CA . LEU C 1 167 ? -2.264 48.463 50.934 1.00 44.36 164 LEU C CA 1
ATOM 3772 C C . LEU C 1 167 ? -2.339 49.978 50.895 1.00 48.96 164 LEU C C 1
ATOM 3773 O O . LEU C 1 167 ? -2.483 50.593 49.817 1.00 46.01 164 LEU C O 1
ATOM 3778 N N . GLU C 1 168 ? -2.242 50.583 52.065 1.00 49.64 165 GLU C N 1
ATOM 3779 C CA . GLU C 1 168 ? -2.336 52.057 52.235 1.00 75.63 165 GLU C CA 1
ATOM 3780 C C . GLU C 1 168 ? -1.273 52.583 53.245 1.00 70.18 165 GLU C C 1
ATOM 3781 O O . GLU C 1 168 ? -1.124 53.809 53.477 1.00 64.66 165 GLU C O 1
ATOM 3788 N N . VAL D 1 5 ? -25.315 91.121 56.408 1.00 65.67 2 VAL D N 1
ATOM 3789 C CA . VAL D 1 5 ? -23.939 91.553 56.837 1.00 66.71 2 VAL D CA 1
ATOM 3790 C C . VAL D 1 5 ? -23.166 90.526 57.728 1.00 60.63 2 VAL D C 1
ATOM 3791 O O . VAL D 1 5 ? -21.975 90.302 57.453 1.00 59.38 2 VAL D O 1
ATOM 3795 N N . ASN D 1 6 ? -23.812 89.859 58.721 1.00 46.84 3 ASN D N 1
ATOM 3796 C CA . ASN D 1 6 ? -23.208 88.638 59.223 1.00 41.07 3 ASN D CA 1
ATOM 3797 C C . ASN D 1 6 ? -23.164 87.654 58.077 1.00 38.52 3 ASN D C 1
ATOM 3798 O O . ASN D 1 6 ? -24.175 87.479 57.380 1.00 39.77 3 ASN D O 1
ATOM 3803 N N . PRO D 1 7 ? -22.019 87.009 57.891 1.00 35.99 4 PRO D N 1
ATOM 3804 C CA . PRO D 1 7 ? -21.877 86.081 56.784 1.00 35.44 4 PRO D CA 1
ATOM 3805 C C . PRO D 1 7 ? -22.603 84.807 57.021 1.00 33.61 4 PRO D C 1
ATOM 3806 O O . PRO D 1 7 ? -22.847 84.437 58.188 1.00 28.75 4 PRO D O 1
ATOM 3810 N N . THR D 1 8 ? -22.948 84.128 55.933 1.00 32.30 5 THR D N 1
ATOM 3811 C CA . THR D 1 8 ? -23.590 82.834 55.941 1.00 32.11 5 THR D CA 1
ATOM 3812 C C . THR D 1 8 ? -22.743 81.832 55.169 1.00 31.31 5 THR D C 1
ATOM 3813 O O . THR D 1 8 ? -22.321 82.125 54.069 1.00 31.93 5 THR D O 1
ATOM 3817 N N . VAL D 1 9 ? -22.486 80.657 55.730 1.00 26.07 6 VAL D N 1
ATOM 3818 C CA . VAL D 1 9 ? -21.764 79.635 55.004 1.00 27.29 6 VAL D CA 1
ATOM 3819 C C . VAL D 1 9 ? -22.577 78.394 55.004 1.00 27.03 6 VAL D C 1
ATOM 3820 O O . VAL D 1 9 ? -23.506 78.238 55.810 1.00 25.48 6 VAL D O 1
ATOM 3824 N N . PHE D 1 10 ? -22.268 77.495 54.078 1.00 27.17 7 PHE D N 1
ATOM 3825 C CA . PHE D 1 10 ? -22.988 76.229 54.002 1.00 26.09 7 PHE D CA 1
ATOM 3826 C C . PHE D 1 10 ? -22.003 75.048 53.966 1.00 23.77 7 PHE D C 1
ATOM 3827 O O . PHE D 1 10 ? -20.900 75.221 53.426 1.00 23.68 7 PHE D O 1
ATOM 3835 N N . PHE D 1 11 ? -22.477 73.896 54.466 1.00 22.31 8 PHE D N 1
ATOM 3836 C CA . PHE D 1 11 ? -21.876 72.610 54.235 1.00 20.05 8 PHE D CA 1
ATOM 3837 C C . PHE D 1 11 ? -22.918 71.719 53.501 1.00 23.59 8 PHE D C 1
ATOM 3838 O O . PHE D 1 11 ? -24.042 71.631 53.938 1.00 23.31 8 PHE D O 1
ATOM 3846 N N . ASP D 1 12 ? -22.475 70.977 52.475 1.00 23.73 9 ASP D N 1
ATOM 3847 C CA . ASP D 1 12 ? -23.271 69.916 51.898 1.00 24.53 9 ASP D CA 1
ATOM 3848 C C . ASP D 1 12 ? -22.696 68.602 52.430 1.00 24.03 9 ASP D C 1
ATOM 3849 O O . ASP D 1 12 ? -21.538 68.311 52.160 1.00 29.08 9 ASP D O 1
ATOM 3854 N N . ILE D 1 13 ? -23.465 67.939 53.274 1.00 23.12 10 ILE D N 1
ATOM 3855 C CA . ILE D 1 13 ? -23.029 66.794 54.004 1.00 22.64 10 ILE D CA 1
ATOM 3856 C C . ILE D 1 13 ? -23.308 65.533 53.216 1.00 24.91 10 ILE D C 1
ATOM 3857 O O . ILE D 1 13 ? -24.387 65.427 52.572 1.00 27.77 10 ILE D O 1
ATOM 3862 N N . ALA D 1 14 ? -22.403 64.559 53.271 1.00 24.86 11 ALA D N 1
ATOM 3863 C CA . ALA D 1 14 ? -22.623 63.224 52.698 1.00 27.08 11 ALA D CA 1
ATOM 3864 C C . ALA D 1 14 ? -22.348 62.116 53.685 1.00 26.25 11 ALA D C 1
ATOM 3865 O O . ALA D 1 14 ? -21.606 62.366 54.687 1.00 23.93 11 ALA D O 1
ATOM 3867 N N . VAL D 1 15 ? -22.943 60.964 53.474 1.00 25.52 12 VAL D N 1
ATOM 3868 C CA . VAL D 1 15 ? -22.847 59.830 54.406 1.00 27.25 12 VAL D CA 1
ATOM 3869 C C . VAL D 1 15 ? -22.367 58.675 53.561 1.00 30.84 12 VAL D C 1
ATOM 3870 O O . VAL D 1 15 ? -23.100 58.276 52.613 1.00 30.98 12 VAL D O 1
ATOM 3874 N N . ASP D 1 16 ? -21.129 58.236 53.767 1.00 30.51 13 ASP D N 1
ATOM 3875 C CA . ASP D 1 16 ? -20.510 57.218 52.868 1.00 34.84 13 ASP D CA 1
ATOM 3876 C C . ASP D 1 16 ? -20.643 57.618 51.402 1.00 35.46 13 ASP D C 1
ATOM 3877 O O . ASP D 1 16 ? -20.904 56.782 50.536 1.00 39.29 13 ASP D O 1
ATOM 3882 N N . GLY D 1 17 ? -20.462 58.893 51.155 1.00 34.56 14 GLY D N 1
ATOM 3883 C CA . GLY D 1 17 ? -20.515 59.416 49.794 1.00 34.98 14 GLY D CA 1
ATOM 3884 C C . GLY D 1 17 ? -21.866 59.816 49.248 1.00 36.72 14 GLY D C 1
ATOM 3885 O O . GLY D 1 17 ? -21.900 60.474 48.182 1.00 42.09 14 GLY D O 1
ATOM 3886 N N . GLU D 1 18 ? -22.942 59.414 49.884 1.00 35.68 15 GLU D N 1
ATOM 3887 C CA . GLU D 1 18 ? -24.298 59.740 49.478 1.00 35.57 15 GLU D CA 1
ATOM 3888 C C . GLU D 1 18 ? -24.734 61.086 50.036 1.00 34.26 15 GLU D C 1
ATOM 3889 O O . GLU D 1 18 ? -24.676 61.317 51.265 1.00 32.93 15 GLU D O 1
ATOM 3895 N N . PRO D 1 19 ? -25.127 62.047 49.253 1.00 35.54 16 PRO D N 1
ATOM 3896 C CA . PRO D 1 19 ? -25.558 63.358 49.792 1.00 35.31 16 PRO D CA 1
ATOM 3897 C C . PRO D 1 19 ? -26.778 63.259 50.751 1.00 41.31 16 PRO D C 1
ATOM 3898 O O . PRO D 1 19 ? -27.738 62.527 50.518 1.00 44.81 16 PRO D O 1
ATOM 3902 N N . LEU D 1 20 ? -26.670 63.966 51.873 1.00 36.34 17 LEU D N 1
ATOM 3903 C CA . LEU D 1 20 ? -27.647 63.973 52.961 1.00 35.80 17 LEU D CA 1
ATOM 3904 C C . LEU D 1 20 ? -28.434 65.305 52.809 1.00 38.83 17 LEU D C 1
ATOM 3905 O O . LEU D 1 20 ? -29.666 65.328 52.735 1.00 47.58 17 LEU D O 1
ATOM 3910 N N . GLY D 1 21 ? -27.732 66.429 52.693 1.00 36.23 18 GLY D N 1
ATOM 3911 C CA . GLY D 1 21 ? -28.376 67.697 52.562 1.00 33.57 18 GLY D CA 1
ATOM 3912 C C . GLY D 1 21 ? -27.461 68.824 53.011 1.00 30.19 18 GLY D C 1
ATOM 3913 O O . GLY D 1 21 ? -26.327 68.555 53.442 1.00 31.55 18 GLY D O 1
ATOM 3914 N N . ARG D 1 22 ? -27.975 70.032 52.905 1.00 29.50 19 ARG D N 1
ATOM 3915 C CA . ARG D 1 22 ? -27.227 71.234 53.188 1.00 28.03 19 ARG D CA 1
ATOM 3916 C C . ARG D 1 22 ? -27.560 71.769 54.582 1.00 28.29 19 ARG D C 1
ATOM 3917 O O . ARG D 1 22 ? -28.705 71.905 54.955 1.00 30.13 19 ARG D O 1
ATOM 3925 N N . VAL D 1 23 ? -26.502 72.208 55.282 1.00 24.62 20 VAL D N 1
ATOM 3926 C CA . VAL D 1 23 ? -26.605 72.924 56.594 1.00 23.91 20 VAL D CA 1
ATOM 3927 C C . VAL D 1 23 ? -26.028 74.296 56.350 1.00 24.36 20 VAL D C 1
ATOM 3928 O O . VAL D 1 23 ? -24.937 74.391 55.801 1.00 23.19 20 VAL D O 1
ATOM 3932 N N . SER D 1 24 ? -26.746 75.346 56.692 1.00 24.83 21 SER D N 1
ATOM 3933 C CA . SER D 1 24 ? -26.217 76.707 56.577 1.00 26.82 21 SER D CA 1
ATOM 3934 C C . SER D 1 24 ? -26.076 77.337 57.957 1.00 24.21 21 SER D C 1
ATOM 3935 O O . SER D 1 24 ? -26.827 77.001 58.886 1.00 25.28 21 SER D O 1
ATOM 3938 N N . PHE D 1 25 ? -25.057 78.158 58.093 1.00 23.50 22 PHE D N 1
ATOM 3939 C CA . PHE D 1 25 ? -24.744 78.795 59.379 1.00 22.10 22 PHE D CA 1
ATOM 3940 C C . PHE D 1 25 ? -24.678 80.258 59.274 1.00 25.43 22 PHE D C 1
ATOM 3941 O O . PHE D 1 25 ? -24.122 80.809 58.274 1.00 26.15 22 PHE D O 1
ATOM 3949 N N . GLU D 1 26 ? -25.212 80.972 60.264 1.00 23.55 23 GLU D N 1
ATOM 3950 C CA . GLU D 1 26 ? -24.904 82.358 60.459 1.00 25.24 23 GLU D CA 1
ATOM 3951 C C . GLU D 1 26 ? -23.644 82.459 61.307 1.00 22.97 23 GLU D C 1
ATOM 3952 O O . GLU D 1 26 ? -23.540 81.791 62.344 1.00 21.70 23 GLU D O 1
ATOM 3958 N N . LEU D 1 27 ? -22.651 83.222 60.862 1.00 21.77 24 LEU D N 1
ATOM 3959 C CA . LEU D 1 27 ? -21.471 83.462 61.671 1.00 21.15 24 LEU D CA 1
ATOM 3960 C C . LEU D 1 27 ? -21.546 84.831 62.314 1.00 23.54 24 LEU D C 1
ATOM 3961 O O . LEU D 1 27 ? -21.775 85.868 61.641 1.00 25.59 24 LEU D O 1
ATOM 3966 N N . PHE D 1 28 ? -21.312 84.887 63.607 1.00 22.59 25 PHE D N 1
ATOM 3967 C CA . PHE D 1 28 ? -21.452 86.130 64.404 1.00 25.39 25 PHE D CA 1
ATOM 3968 C C . PHE D 1 28 ? -20.185 86.966 64.336 1.00 27.23 25 PHE D C 1
ATOM 3969 O O . PHE D 1 28 ? -19.556 87.259 65.360 1.00 26.34 25 PHE D O 1
ATOM 3977 N N . ALA D 1 29 ? -19.938 87.485 63.143 1.00 27.79 26 ALA D N 1
ATOM 3978 C CA . ALA D 1 29 ? -18.797 88.329 62.896 1.00 31.23 26 ALA D CA 1
ATOM 3979 C C . ALA D 1 29 ? -18.870 89.652 63.672 1.00 30.84 26 ALA D C 1
ATOM 3980 O O . ALA D 1 29 ? -17.877 90.261 63.933 1.00 35.31 26 ALA D O 1
ATOM 3982 N N . ASP D 1 30 ? -20.079 90.093 63.990 1.00 32.77 27 ASP D N 1
ATOM 3983 C CA . ASP D 1 30 ? -20.291 91.302 64.799 1.00 38.24 27 ASP D CA 1
ATOM 3984 C C . ASP D 1 30 ? -19.799 91.184 66.230 1.00 37.04 27 ASP D C 1
ATOM 3985 O O . ASP D 1 30 ? -19.470 92.183 66.862 1.00 38.49 27 ASP D O 1
ATOM 3990 N N . LYS D 1 31 ? -19.720 89.977 66.739 1.00 32.12 28 LYS D N 1
ATOM 3991 C CA . LYS D 1 31 ? -19.279 89.713 68.099 1.00 30.77 28 LYS D CA 1
ATOM 3992 C C . LYS D 1 31 ? -17.936 89.008 68.201 1.00 27.08 28 LYS D C 1
ATOM 3993 O O . LYS D 1 31 ? -17.181 89.307 69.150 1.00 26.28 28 LYS D O 1
ATOM 3999 N N . VAL D 1 32 ? -17.608 88.091 67.262 1.00 23.41 29 VAL D N 1
ATOM 4000 C CA . VAL D 1 32 ? -16.312 87.342 67.304 1.00 23.16 29 VAL D CA 1
ATOM 4001 C C . VAL D 1 32 ? -15.719 87.344 65.921 1.00 24.16 29 VAL D C 1
ATOM 4002 O O . VAL D 1 32 ? -15.756 86.333 65.192 1.00 20.86 29 VAL D O 1
ATOM 4006 N N . PRO D 1 33 ? -15.181 88.509 65.535 1.00 25.13 30 PRO D N 1
ATOM 4007 C CA . PRO D 1 33 ? -14.860 88.606 64.107 1.00 25.42 30 PRO D CA 1
ATOM 4008 C C . PRO D 1 33 ? -13.729 87.690 63.653 1.00 25.11 30 PRO D C 1
ATOM 4009 O O . PRO D 1 33 ? -13.773 87.140 62.557 1.00 24.62 30 PRO D O 1
ATOM 4013 N N . LYS D 1 34 ? -12.700 87.577 64.461 1.00 22.83 31 LYS D N 1
ATOM 4014 C CA . LYS D 1 34 ? -11.556 86.723 64.085 1.00 24.20 31 LYS D CA 1
ATOM 4015 C C . LYS D 1 34 ? -11.945 85.240 63.937 1.00 20.92 31 LYS D C 1
ATOM 4016 O O . LYS D 1 34 ? -11.470 84.560 63.034 1.00 21.55 31 LYS D O 1
ATOM 4022 N N . THR D 1 35 ? -12.725 84.759 64.894 1.00 20.32 32 THR D N 1
ATOM 4023 C CA . THR D 1 35 ? -13.162 83.366 64.898 1.00 18.92 32 THR D CA 1
ATOM 4024 C C . THR D 1 35 ? -14.135 83.101 63.755 1.00 19.00 32 THR D C 1
ATOM 4025 O O . THR D 1 35 ? -14.008 82.126 63.035 1.00 19.78 32 THR D O 1
ATOM 4029 N N . ALA D 1 36 ? -15.083 84.015 63.532 1.00 20.13 33 ALA D N 1
ATOM 4030 C CA . ALA D 1 36 ? -15.955 83.911 62.372 1.00 20.72 33 ALA D CA 1
ATOM 4031 C C . ALA D 1 36 ? -15.196 83.891 61.061 1.00 21.07 33 ALA D C 1
ATOM 4032 O O . ALA D 1 36 ? -15.481 83.055 60.143 1.00 21.36 33 ALA D O 1
ATOM 4034 N N . GLU D 1 37 ? -14.205 84.758 60.929 1.00 21.74 34 GLU D N 1
ATOM 4035 C CA . GLU D 1 37 ? -13.465 84.873 59.659 1.00 22.92 34 GLU D CA 1
ATOM 4036 C C . GLU D 1 37 ? -12.642 83.618 59.358 1.00 22.16 34 GLU D C 1
ATOM 4037 O O . GLU D 1 37 ? -12.577 83.149 58.213 1.00 23.48 34 GLU D O 1
ATOM 4043 N N . ASN D 1 38 ? -12.062 83.038 60.422 1.00 19.85 35 ASN D N 1
ATOM 4044 C CA . ASN D 1 38 ? -11.353 81.766 60.227 1.00 20.70 35 ASN D CA 1
ATOM 4045 C C . ASN D 1 38 ? -12.259 80.708 59.616 1.00 19.78 35 ASN D C 1
ATOM 4046 O O . ASN D 1 38 ? -11.921 80.033 58.674 1.00 20.32 35 ASN D O 1
ATOM 4051 N N . PHE D 1 39 ? -13.399 80.487 60.281 1.00 18.41 36 PHE D N 1
ATOM 4052 C CA . PHE D 1 39 ? -14.340 79.464 59.782 1.00 18.20 36 PHE D CA 1
ATOM 4053 C C . PHE D 1 39 ? -14.813 79.805 58.366 1.00 18.59 36 PHE D C 1
ATOM 4054 O O . PHE D 1 39 ? -14.992 78.869 57.559 1.00 19.97 36 PHE D O 1
ATOM 4062 N N . ARG D 1 40 ? -15.107 81.060 58.130 1.00 18.80 37 ARG D N 1
ATOM 4063 C CA . ARG D 1 40 ? -15.618 81.482 56.797 1.00 21.90 37 ARG D CA 1
ATOM 4064 C C . ARG D 1 40 ? -14.594 81.126 55.701 1.00 23.12 37 ARG D C 1
ATOM 4065 O O . ARG D 1 40 ? -14.922 80.524 54.700 1.00 23.93 37 ARG D O 1
ATOM 4073 N N . ALA D 1 41 ? -13.342 81.530 55.963 1.00 23.32 38 ALA D N 1
ATOM 4074 C CA . ALA D 1 41 ? -12.256 81.267 54.952 1.00 24.95 38 ALA D CA 1
ATOM 4075 C C . ALA D 1 41 ? -11.956 79.780 54.778 1.00 25.17 38 ALA D C 1
ATOM 4076 O O . ALA D 1 41 ? -11.717 79.333 53.701 1.00 27.87 38 ALA D O 1
ATOM 4078 N N . LEU D 1 42 ? -12.039 79.021 55.868 1.00 21.83 39 LEU D N 1
ATOM 4079 C CA . LEU D 1 42 ? -11.856 77.579 55.727 1.00 21.52 39 LEU D CA 1
ATOM 4080 C C . LEU D 1 42 ? -13.002 76.920 54.959 1.00 21.36 39 LEU D C 1
ATOM 4081 O O . LEU D 1 42 ? -12.830 75.897 54.313 1.00 22.76 39 LEU D O 1
ATOM 4086 N N . SER D 1 43 ? -14.205 77.488 55.054 1.00 20.69 40 SER D N 1
ATOM 4087 C CA . SER D 1 43 ? -15.361 77.014 54.300 1.00 21.44 40 SER D CA 1
ATOM 4088 C C . SER D 1 43 ? -15.282 77.366 52.827 1.00 24.22 40 SER D C 1
ATOM 4089 O O . SER D 1 43 ? -15.799 76.598 52.029 1.00 26.88 40 SER D O 1
ATOM 4092 N N . THR D 1 44 ? -14.713 78.484 52.483 1.00 25.45 41 THR D N 1
ATOM 4093 C CA . THR D 1 44 ? -14.587 78.836 51.064 1.00 29.78 41 THR D CA 1
ATOM 4094 C C . THR D 1 44 ? -13.376 78.173 50.412 1.00 32.91 41 THR D C 1
ATOM 4095 O O . THR D 1 44 ? -13.315 78.097 49.173 1.00 34.92 41 THR D O 1
ATOM 4099 N N . GLY D 1 45 ? -12.387 77.786 51.194 1.00 30.70 42 GLY D N 1
ATOM 4100 C CA . GLY D 1 45 ? -11.171 77.210 50.628 1.00 32.46 42 GLY D CA 1
ATOM 4101 C C . GLY D 1 45 ? -10.229 78.278 50.063 1.00 35.31 42 GLY D C 1
ATOM 4102 O O . GLY D 1 45 ? -9.208 77.915 49.471 1.00 39.82 42 GLY D O 1
ATOM 4103 N N . GLU D 1 46 ? -10.484 79.542 50.351 1.00 37.21 43 GLU D N 1
ATOM 4104 C CA . GLU D 1 46 ? -9.712 80.608 49.697 1.00 41.95 43 GLU D CA 1
ATOM 4105 C C . GLU D 1 46 ? -8.221 80.710 50.066 1.00 45.72 43 GLU D C 1
ATOM 4106 O O . GLU D 1 46 ? -7.479 81.360 49.319 1.00 45.91 43 GLU D O 1
ATOM 4112 N N . LYS D 1 47 ? -7.756 80.066 51.124 1.00 41.17 44 LYS D N 1
ATOM 4113 C CA . LYS D 1 47 ? -6.333 80.034 51.439 1.00 43.78 44 LYS D CA 1
ATOM 4114 C C . LYS D 1 47 ? -5.640 78.832 50.803 1.00 44.97 44 LYS D C 1
ATOM 4115 O O . LYS D 1 47 ? -4.443 78.653 51.001 1.00 47.54 44 LYS D O 1
ATOM 4121 N N . GLY D 1 48 ? -6.378 78.025 50.050 1.00 41.37 45 GLY D N 1
ATOM 4122 C CA . GLY D 1 48 ? -5.854 76.828 49.439 1.00 44.78 45 GLY D CA 1
ATOM 4123 C C . GLY D 1 48 ? -5.917 75.575 50.291 1.00 41.38 45 GLY D C 1
ATOM 4124 O O . GLY D 1 48 ? -5.330 74.535 49.929 1.00 44.03 45 GLY D O 1
ATOM 4125 N N . PHE D 1 49 ? -6.670 75.671 51.396 1.00 35.91 46 PHE D N 1
ATOM 4126 C CA . PHE D 1 49 ? -6.948 74.517 52.240 1.00 33.99 46 PHE D CA 1
ATOM 4127 C C . PHE D 1 49 ? -8.262 74.825 52.971 1.00 30.41 46 PHE D C 1
ATOM 4128 O O . PHE D 1 49 ? -8.705 75.961 53.001 1.00 29.20 46 PHE D O 1
ATOM 4136 N N . GLY D 1 50 ? -8.827 73.810 53.593 1.00 26.99 47 GLY D N 1
ATOM 4137 C CA . GLY D 1 50 ? -10.003 74.022 54.384 1.00 24.59 47 GLY D CA 1
ATOM 4138 C C . GLY D 1 50 ? -10.858 72.822 54.474 1.00 23.11 47 GLY D C 1
ATOM 4139 O O . GLY D 1 50 ? -10.395 71.685 54.330 1.00 25.36 47 GLY D O 1
ATOM 4140 N N . TYR D 1 51 ? -12.155 73.066 54.744 1.00 21.89 48 TYR D N 1
ATOM 4141 C CA . TYR D 1 51 ? -13.070 71.989 55.166 1.00 19.97 48 TYR D CA 1
ATOM 4142 C C . TYR D 1 51 ? -13.566 71.088 54.070 1.00 21.97 48 TYR D C 1
ATOM 4143 O O . TYR D 1 51 ? -13.988 69.984 54.358 1.00 22.63 48 TYR D O 1
ATOM 4152 N N . LYS D 1 52 ? -13.476 71.516 52.798 1.00 21.79 49 LYS D N 1
ATOM 4153 C CA . LYS D 1 52 ? -14.020 70.612 51.743 1.00 24.18 49 LYS D CA 1
ATOM 4154 C C . LYS D 1 52 ? -13.346 69.290 51.710 1.00 25.56 49 LYS D C 1
ATOM 4155 O O . LYS D 1 52 ? -12.117 69.226 51.708 1.00 27.20 49 LYS D O 1
ATOM 4161 N N . GLY D 1 53 ? -14.165 68.226 51.768 1.00 26.84 50 GLY D N 1
ATOM 4162 C CA . GLY D 1 53 ? -13.671 66.856 51.813 1.00 26.95 50 GLY D CA 1
ATOM 4163 C C . GLY D 1 53 ? -13.292 66.266 53.145 1.00 28.68 50 GLY D C 1
ATOM 4164 O O . GLY D 1 53 ? -13.073 65.050 53.245 1.00 32.54 50 GLY D O 1
ATOM 4165 N N . SER D 1 54 ? -13.344 67.090 54.164 1.00 22.98 51 SER D N 1
ATOM 4166 C CA . SER D 1 54 ? -13.059 66.622 55.531 1.00 23.00 51 SER D CA 1
ATOM 4167 C C . SER D 1 54 ? -14.238 65.912 56.138 1.00 24.74 51 SER D C 1
ATOM 4168 O O . SER D 1 54 ? -15.343 65.981 55.635 1.00 24.46 51 SER D O 1
ATOM 4171 N N A CYS D 1 55 ? -14.015 65.262 57.295 0.80 22.71 52 CYS D N 1
ATOM 4172 N N B CYS D 1 55 ? -13.970 65.238 57.268 0.20 23.54 52 CYS D N 1
ATOM 4173 C CA A CYS D 1 55 ? -15.031 64.493 57.949 0.80 24.19 52 CYS D CA 1
ATOM 4174 C CA B CYS D 1 55 ? -14.937 64.403 57.986 0.20 23.65 52 CYS D CA 1
ATOM 4175 C C A CYS D 1 55 ? -15.349 64.982 59.367 0.80 19.76 52 CYS D C 1
ATOM 4176 C C B CYS D 1 55 ? -15.338 65.004 59.346 0.20 20.68 52 CYS D C 1
ATOM 4177 O O A CYS D 1 55 ? -14.599 65.783 59.985 0.80 19.49 52 CYS D O 1
ATOM 4178 O O B CYS D 1 55 ? -14.593 65.810 59.914 0.20 20.21 52 CYS D O 1
ATOM 4183 N N . PHE D 1 56 ? -16.524 64.642 59.837 1.00 19.42 53 PHE D N 1
ATOM 4184 C CA . PHE D 1 56 ? -16.905 64.768 61.264 1.00 18.01 53 PHE D CA 1
ATOM 4185 C C . PHE D 1 56 ? -16.404 63.511 61.963 1.00 19.64 53 PHE D C 1
ATOM 4186 O O . PHE D 1 56 ? -16.950 62.421 61.756 1.00 21.73 53 PHE D O 1
ATOM 4194 N N . HIS D 1 57 ? -15.349 63.631 62.755 1.00 17.57 54 HIS D N 1
ATOM 4195 C CA . HIS D 1 57 ? -14.654 62.477 63.309 1.00 19.27 54 HIS D CA 1
ATOM 4196 C C . HIS D 1 57 ? -15.229 61.993 64.618 1.00 18.22 54 HIS D C 1
ATOM 4197 O O . HIS D 1 57 ? -14.922 60.911 65.057 1.00 20.86 54 HIS D O 1
ATOM 4204 N N . ARG D 1 58 ? -16.046 62.829 65.255 1.00 17.40 55 ARG D N 1
ATOM 4205 C CA . ARG D 1 58 ? -16.565 62.485 66.607 1.00 17.34 55 ARG D CA 1
ATOM 4206 C C . ARG D 1 58 ? -17.958 63.018 66.703 1.00 16.86 55 ARG D C 1
ATOM 4207 O O . ARG D 1 58 ? -18.167 64.224 66.654 1.00 17.68 55 ARG D O 1
ATOM 4215 N N . ILE D 1 59 ? -18.946 62.138 66.815 1.00 17.37 56 ILE D N 1
ATOM 4216 C CA . ILE D 1 59 ? -20.326 62.531 66.937 1.00 17.43 56 ILE D CA 1
ATOM 4217 C C . ILE D 1 59 ? -20.961 61.785 68.111 1.00 18.01 56 ILE D C 1
ATOM 4218 O O . ILE D 1 59 ? -20.923 60.539 68.144 1.00 19.88 56 ILE D O 1
ATOM 4223 N N . ILE D 1 60 ? -21.483 62.526 69.078 1.00 17.50 57 ILE D N 1
ATOM 4224 C CA . ILE D 1 60 ? -22.023 61.949 70.324 1.00 18.85 57 ILE D CA 1
ATOM 4225 C C . ILE D 1 60 ? -23.498 62.392 70.410 1.00 21.44 57 ILE D C 1
ATOM 4226 O O . ILE D 1 60 ? -23.785 63.560 70.541 1.00 19.84 57 ILE D O 1
ATOM 4231 N N . PRO D 1 61 ? -24.426 61.454 70.213 1.00 23.73 58 PRO D N 1
ATOM 4232 C CA . PRO D 1 61 ? -25.858 61.799 70.149 1.00 26.19 58 PRO D CA 1
ATOM 4233 C C . PRO D 1 61 ? -26.295 62.439 71.448 1.00 25.29 58 PRO D C 1
ATOM 4234 O O . PRO D 1 61 ? -25.865 62.038 72.518 1.00 28.38 58 PRO D O 1
ATOM 4238 N N . GLY D 1 62 ? -27.085 63.475 71.287 1.00 25.20 59 GLY D N 1
ATOM 4239 C CA . GLY D 1 62 ? -27.555 64.230 72.424 1.00 26.44 59 GLY D CA 1
ATOM 4240 C C . GLY D 1 62 ? -26.557 65.252 72.907 1.00 23.38 59 GLY D C 1
ATOM 4241 O O . GLY D 1 62 ? -26.869 65.986 73.817 1.00 25.80 59 GLY D O 1
ATOM 4242 N N . PHE D 1 63 ? -25.407 65.369 72.231 1.00 19.05 60 PHE D N 1
ATOM 4243 C CA . PHE D 1 63 ? -24.363 66.279 72.666 1.00 18.20 60 PHE D CA 1
ATOM 4244 C C . PHE D 1 63 ? -23.929 67.169 71.495 1.00 18.31 60 PHE D C 1
ATOM 4245 O O . PHE D 1 63 ? -24.330 68.366 71.452 1.00 17.16 60 PHE D O 1
ATOM 4253 N N . MET D 1 64 ? -23.143 66.635 70.596 1.00 16.29 61 MET D N 1
ATOM 4254 C CA . MET D 1 64 ? -22.656 67.484 69.492 1.00 15.84 61 MET D CA 1
ATOM 4255 C C . MET D 1 64 ? -22.031 66.634 68.369 1.00 15.68 61 MET D C 1
ATOM 4256 O O . MET D 1 64 ? -21.778 65.426 68.551 1.00 17.04 61 MET D O 1
ATOM 4261 N N . CYS D 1 65 ? -21.790 67.316 67.222 1.00 15.08 62 CYS D N 1
ATOM 4262 C CA . CYS D 1 65 ? -20.983 66.773 66.141 1.00 16.35 62 CYS D CA 1
ATOM 4263 C C . CYS D 1 65 ? -19.717 67.568 65.980 1.00 13.85 62 CYS D C 1
ATOM 4264 O O . CYS D 1 65 ? -19.826 68.802 65.842 1.00 14.90 62 CYS D O 1
ATOM 4267 N N . GLN D 1 66 ? -18.557 66.925 65.961 1.00 12.03 63 GLN D N 1
ATOM 4268 C CA . GLN D 1 66 ? -17.266 67.613 65.970 1.00 13.61 63 GLN D CA 1
ATOM 4269 C C . GLN D 1 66 ? -16.555 67.328 64.644 1.00 14.58 63 GLN D C 1
ATOM 4270 O O . GLN D 1 66 ? -16.443 66.151 64.224 1.00 15.48 63 GLN D O 1
ATOM 4276 N N . GLY D 1 67 ? -16.095 68.387 64.005 1.00 12.98 64 GLY D N 1
ATOM 4277 C CA . GLY D 1 67 ? -15.313 68.263 62.816 1.00 16.12 64 GLY D CA 1
ATOM 4278 C C . GLY D 1 67 ? -14.231 69.281 62.671 1.00 16.26 64 GLY D C 1
ATOM 4279 O O . GLY D 1 67 ? -13.821 69.928 63.644 1.00 14.61 64 GLY D O 1
ATOM 4280 N N . GLY D 1 68 ? -13.755 69.449 61.443 1.00 15.39 65 GLY D N 1
ATOM 4281 C CA . GLY D 1 68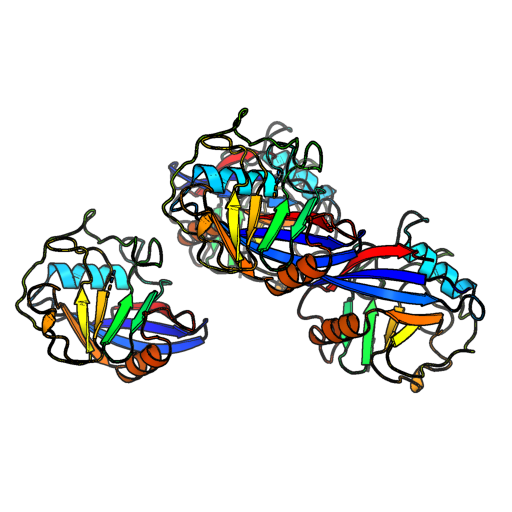 ? -12.795 70.460 61.104 1.00 15.75 65 GLY D CA 1
ATOM 4282 C C . GLY D 1 68 ? -11.343 70.062 61.133 1.00 17.15 65 GLY D C 1
ATOM 4283 O O . GLY D 1 68 ? -10.475 70.898 60.866 1.00 18.84 65 GLY D O 1
ATOM 4284 N N . ASP D 1 69 ? -11.037 68.801 61.437 1.00 17.29 66 ASP D N 1
ATOM 4285 C CA . ASP D 1 69 ? -9.631 68.327 61.337 1.00 19.71 66 ASP D CA 1
ATOM 4286 C C . ASP D 1 69 ? -9.360 67.860 59.924 1.00 22.37 66 ASP D C 1
ATOM 4287 O O . ASP D 1 69 ? -9.429 66.672 59.630 1.00 22.77 66 ASP D O 1
ATOM 4292 N N . PHE D 1 70 ? -9.033 68.815 59.099 1.00 22.60 67 PHE D N 1
ATOM 4293 C CA . PHE D 1 70 ? -8.839 68.544 57.680 1.00 24.12 67 PHE D CA 1
ATOM 4294 C C . PHE D 1 70 ? -7.420 68.123 57.374 1.00 28.17 67 PHE D C 1
ATOM 4295 O O . PHE D 1 70 ? -7.114 67.849 56.207 1.00 29.29 67 PHE D O 1
ATOM 4303 N N . THR D 1 71 ? -6.528 68.110 58.352 1.00 26.42 68 THR D N 1
ATOM 4304 C CA . THR D 1 71 ? -5.171 67.668 58.143 1.00 31.06 68 THR D CA 1
ATOM 4305 C C . THR D 1 71 ? -4.896 66.232 58.577 1.00 33.17 68 THR D C 1
ATOM 4306 O O . THR D 1 71 ? -4.110 65.560 57.924 1.00 35.24 68 THR D O 1
ATOM 4310 N N . ARG D 1 72 ? -5.540 65.766 59.649 1.00 31.63 69 ARG D N 1
ATOM 4311 C CA . ARG D 1 72 ? -5.310 64.421 60.179 1.00 32.25 69 ARG D CA 1
ATOM 4312 C C . ARG D 1 72 ? -6.568 63.564 60.365 1.00 31.40 69 ARG D C 1
ATOM 4313 O O . ARG D 1 72 ? -6.456 62.371 60.660 1.00 34.63 69 ARG D O 1
ATOM 4321 N N . HIS D 1 73 ? -7.737 64.187 60.270 1.00 30.66 70 HIS D N 1
ATOM 4322 C CA . HIS D 1 73 ? -9.055 63.527 60.258 1.00 28.59 70 HIS D CA 1
ATOM 4323 C C . HIS D 1 73 ? -9.381 62.735 61.508 1.00 29.35 70 HIS D C 1
ATOM 4324 O O . HIS D 1 73 ? -10.252 61.868 61.469 1.00 32.12 70 HIS D O 1
ATOM 4331 N N . ASN D 1 74 ? -8.751 63.078 62.635 1.00 28.93 71 ASN D N 1
ATOM 4332 C CA . ASN D 1 74 ? -8.967 62.329 63.857 1.00 27.74 71 ASN D CA 1
ATOM 4333 C C . ASN D 1 74 ? -8.916 63.088 65.155 1.00 28.72 71 ASN D C 1
ATOM 4334 O O . ASN D 1 74 ? -8.947 62.465 66.252 1.00 28.98 71 ASN D O 1
ATOM 4339 N N . GLY D 1 75 ? -8.879 64.412 65.089 1.00 24.68 72 GLY D N 1
ATOM 4340 C CA . GLY D 1 75 ? -8.759 65.245 66.259 1.00 23.05 72 GLY D CA 1
ATOM 4341 C C . GLY D 1 75 ? -7.373 65.717 66.575 1.00 25.57 72 GLY D C 1
ATOM 4342 O O . GLY D 1 75 ? -7.194 66.668 67.360 1.00 25.69 72 GLY D O 1
ATOM 4343 N N . THR D 1 76 ? -6.373 65.072 65.970 1.00 25.78 73 THR D N 1
ATOM 4344 C CA . THR D 1 76 ? -4.989 65.432 66.325 1.00 28.77 73 THR D CA 1
ATOM 4345 C C . THR D 1 76 ? -4.450 66.546 65.423 1.00 33.59 73 THR D C 1
ATOM 4346 O O . THR D 1 76 ? -3.337 67.051 65.669 1.00 35.37 73 THR D O 1
ATOM 4350 N N . GLY D 1 77 ? -5.217 66.939 64.396 1.00 30.12 74 GLY D N 1
ATOM 4351 C CA . GLY D 1 77 ? -4.722 67.933 63.445 1.00 31.90 74 GLY D CA 1
ATOM 4352 C C . GLY D 1 77 ? -5.529 69.195 63.402 1.00 31.51 74 GLY D C 1
ATOM 4353 O O . GLY D 1 77 ? -6.232 69.538 64.339 1.00 41.42 74 GLY D O 1
ATOM 4354 N N . GLY D 1 78 ? -5.495 69.866 62.277 1.00 32.83 75 GLY D N 1
ATOM 4355 C CA . GLY D 1 78 ? -6.209 71.112 62.090 1.00 32.04 75 GLY D CA 1
ATOM 4356 C C . GLY D 1 78 ? -5.281 72.285 62.142 1.00 30.16 75 GLY D C 1
ATOM 4357 O O . GLY D 1 78 ? -4.218 72.230 62.792 1.00 31.06 75 GLY D O 1
ATOM 4358 N N . LYS D 1 79 ? -5.674 73.321 61.392 1.00 28.15 76 LYS D N 1
ATOM 4359 C CA . LYS D 1 79 ? -4.906 74.564 61.384 1.00 27.34 76 LYS D CA 1
ATOM 4360 C C . LYS D 1 79 ? -5.789 75.720 61.012 1.00 26.08 76 LYS D C 1
ATOM 4361 O O . LYS D 1 79 ? -6.737 75.578 60.222 1.00 25.03 76 LYS D O 1
ATOM 4367 N N . SER D 1 80 ? -5.527 76.859 61.632 1.00 26.12 77 SER D N 1
ATOM 4368 C CA . SER D 1 80 ? -6.263 78.081 61.350 1.00 24.70 77 SER D CA 1
ATOM 4369 C C . SER D 1 80 ? -5.724 78.740 60.132 1.00 26.30 77 SER D C 1
ATOM 4370 O O . SER D 1 80 ? -4.650 78.364 59.617 1.00 28.30 77 SER D O 1
ATOM 4373 N N . ILE D 1 81 ? -6.408 79.783 59.708 1.00 26.73 78 ILE D N 1
ATOM 4374 C CA . ILE D 1 81 ? -5.886 80.649 58.607 1.00 28.58 78 ILE D CA 1
ATOM 4375 C C . ILE D 1 81 ? -4.781 81.588 59.047 1.00 30.97 78 ILE D C 1
ATOM 4376 O O . ILE D 1 81 ? -4.229 82.340 58.191 1.00 35.85 78 ILE D O 1
ATOM 4381 N N . TYR D 1 82 ? -4.476 81.602 60.323 1.00 29.22 79 TYR D N 1
ATOM 4382 C CA . TYR D 1 82 ? -3.592 82.629 60.910 1.00 32.13 79 TYR D CA 1
ATOM 4383 C C . TYR D 1 82 ? -2.162 82.181 61.044 1.00 37.22 79 TYR D C 1
ATOM 4384 O O . TYR D 1 82 ? -1.360 82.959 61.550 1.00 41.39 79 TYR D O 1
ATOM 4393 N N . GLY D 1 83 ? -1.843 80.950 60.648 1.00 39.45 80 GLY D N 1
ATOM 4394 C CA . GLY D 1 83 ? -0.449 80.461 60.727 1.00 42.70 80 GLY D CA 1
ATOM 4395 C C . GLY D 1 83 ? -0.038 79.878 62.075 1.00 44.02 80 GLY D C 1
ATOM 4396 O O . GLY D 1 83 ? 1.111 79.428 62.271 1.00 46.03 80 GLY D O 1
ATOM 4397 N N . GLU D 1 84 ? -0.952 79.927 63.055 1.00 38.02 81 GLU D N 1
ATOM 4398 C CA . GLU D 1 84 ? -0.692 79.430 64.396 1.00 39.75 81 GLU D CA 1
ATOM 4399 C C . GLU D 1 84 ? -2.067 79.361 65.083 1.00 34.06 81 GLU D C 1
ATOM 4400 O O . GLU D 1 84 ? -3.045 79.941 64.597 1.00 33.30 81 GLU D O 1
ATOM 4406 N N . LYS D 1 85 ? -2.130 78.607 66.173 1.00 33.10 82 LYS D N 1
ATOM 4407 C CA . LYS D 1 85 ? -3.360 78.486 66.976 1.00 31.31 82 LYS D CA 1
ATOM 4408 C C . LYS D 1 85 ? -3.599 79.839 67.541 1.00 32.89 82 LYS D C 1
ATOM 4409 O O . LYS D 1 85 ? -2.629 80.414 68.011 1.00 36.59 82 LYS D O 1
ATOM 4415 N N . PHE D 1 86 ? -4.849 80.281 67.631 1.00 26.74 83 PHE D N 1
ATOM 4416 C CA . PHE D 1 86 ? -5.217 81.607 68.000 1.00 26.54 83 PHE D CA 1
ATOM 4417 C C . PHE D 1 86 ? -6.009 81.709 69.299 1.00 25.35 83 PHE D C 1
ATOM 4418 O O . PHE D 1 86 ? -6.478 80.694 69.821 1.00 24.51 83 PHE D O 1
ATOM 4426 N N . GLU D 1 87 ? -5.902 82.906 69.916 1.00 26.18 84 GLU D N 1
ATOM 4427 C CA . GLU D 1 87 ? -6.479 83.162 71.224 1.00 26.62 84 GLU D CA 1
ATOM 4428 C C . GLU D 1 87 ? -7.992 83.061 71.231 1.00 22.98 84 GLU D C 1
ATOM 4429 O O . GLU D 1 87 ? -8.667 83.098 70.174 1.00 23.72 84 GLU D O 1
ATOM 4435 N N . ASP D 1 88 ? -8.532 82.755 72.419 1.00 21.90 85 ASP D N 1
ATOM 4436 C CA . ASP D 1 88 ? -9.962 82.843 72.665 1.00 21.14 85 ASP D CA 1
ATOM 4437 C C . ASP D 1 88 ? -10.349 84.293 72.595 1.00 22.75 85 ASP D C 1
ATOM 4438 O O . ASP D 1 88 ? -9.889 85.097 73.396 1.00 25.33 85 ASP D O 1
ATOM 4443 N N . GLU D 1 89 ? -11.123 84.620 71.559 1.00 22.46 86 GLU D N 1
ATOM 4444 C CA . GLU D 1 89 ? -11.404 85.995 71.330 1.00 24.42 86 GLU D CA 1
ATOM 4445 C C . GLU D 1 89 ? -12.243 86.671 72.380 1.00 25.33 86 GLU D C 1
ATOM 4446 O O . GLU D 1 89 ? -11.855 87.707 72.911 1.00 29.16 86 GLU D O 1
ATOM 4452 N N . ASN D 1 90 ? -13.322 86.011 72.782 1.00 23.94 87 ASN D N 1
ATOM 4453 C CA . ASN D 1 90 ? -14.139 86.352 73.912 1.00 23.95 87 ASN D CA 1
ATOM 4454 C C . ASN D 1 90 ? -15.084 85.194 74.192 1.00 21.34 87 ASN D C 1
ATOM 4455 O O . ASN D 1 90 ? -15.149 84.246 73.385 1.00 20.77 87 ASN D O 1
ATOM 4460 N N . PHE D 1 91 ? -15.794 85.294 75.315 1.00 21.97 88 PHE D N 1
ATOM 4461 C CA . PHE D 1 91 ? -16.842 84.336 75.663 1.00 20.49 88 PHE D CA 1
ATOM 4462 C C . PHE D 1 91 ? -18.189 85.001 75.814 1.00 21.47 88 PHE D C 1
ATOM 4463 O O . PHE D 1 91 ? -18.986 84.616 76.625 1.00 22.65 88 PHE D O 1
ATOM 4471 N N . ILE D 1 92 ? -18.484 85.929 74.928 1.00 22.41 89 ILE D N 1
ATOM 4472 C CA . ILE D 1 92 ? -19.732 86.654 74.992 1.00 24.18 89 ILE D CA 1
ATOM 4473 C C . ILE D 1 92 ? -20.923 85.753 74.749 1.00 25.02 89 ILE D C 1
ATOM 4474 O O . ILE D 1 92 ? -21.893 85.812 75.470 1.00 27.97 89 ILE D O 1
ATOM 4479 N N . LEU D 1 93 ? -20.844 84.928 73.716 1.00 21.49 90 LEU D N 1
ATOM 4480 C CA . LEU D 1 93 ? -21.965 84.067 73.342 1.00 22.88 90 LEU D CA 1
ATOM 4481 C C . LEU D 1 93 ? -21.863 82.758 74.109 1.00 20.16 90 LEU D C 1
ATOM 4482 O O . LEU D 1 93 ? -20.765 82.228 74.314 1.00 19.34 90 LEU D O 1
ATOM 4487 N N . LYS D 1 94 ? -23.007 82.220 74.509 1.00 21.82 91 LYS D N 1
ATOM 4488 C CA . LYS D 1 94 ? -23.057 81.041 75.315 1.00 22.17 91 LYS D CA 1
ATOM 4489 C C . LYS D 1 94 ? -23.643 79.859 74.512 1.00 21.51 91 LYS D C 1
ATOM 4490 O O . LYS D 1 94 ? -24.232 80.053 73.451 1.00 19.90 91 LYS D O 1
ATOM 4496 N N . HIS D 1 95 ? -23.472 78.670 75.066 1.00 19.21 92 HIS D N 1
ATOM 4497 C CA . HIS D 1 95 ? -23.950 77.430 74.483 1.00 18.44 92 HIS D CA 1
ATOM 4498 C C . HIS D 1 95 ? -25.418 77.232 74.943 1.00 21.79 92 HIS D C 1
ATOM 4499 O O . HIS D 1 95 ? -25.675 76.553 75.911 1.00 24.93 92 HIS D O 1
ATOM 4506 N N . THR D 1 96 ? -26.336 77.828 74.221 1.00 21.58 93 THR D N 1
ATOM 4507 C CA . THR D 1 96 ? -27.700 78.040 74.668 1.00 23.77 93 THR D CA 1
ATOM 4508 C C . THR D 1 96 ? -28.654 76.969 74.144 1.00 24.47 93 THR D C 1
ATOM 4509 O O . THR D 1 96 ? -29.773 76.911 74.623 1.00 27.08 93 THR D O 1
ATOM 4513 N N . GLY D 1 97 ? -28.196 76.138 73.207 1.00 22.79 94 GLY D N 1
ATOM 4514 C CA . GLY D 1 97 ? -29.059 75.114 72.688 1.00 24.49 94 GLY D CA 1
ATOM 4515 C C . GLY D 1 97 ? -28.609 74.467 71.433 1.00 24.27 94 GLY D C 1
ATOM 4516 O O . GLY D 1 97 ? -27.529 74.727 70.961 1.00 21.36 94 GLY D O 1
ATOM 4517 N N . PRO D 1 98 ? -29.478 73.654 70.844 1.00 23.66 95 PRO D N 1
ATOM 4518 C CA . PRO D 1 98 ? -29.163 73.005 69.581 1.00 22.62 95 PRO D CA 1
ATOM 4519 C C . PRO D 1 98 ? -28.865 74.015 68.489 1.00 20.66 95 PRO D C 1
ATOM 4520 O O . PRO D 1 98 ? -29.515 75.044 68.422 1.00 26.10 95 PRO D O 1
ATOM 4524 N N . GLY D 1 99 ? -27.876 73.700 67.684 1.00 18.43 96 GLY D N 1
ATOM 4525 C CA . GLY D 1 99 ? -27.499 74.518 66.527 1.00 18.40 96 GLY D CA 1
ATOM 4526 C C . GLY D 1 99 ? -26.336 75.433 66.740 1.00 16.81 96 GLY D C 1
ATOM 4527 O O . GLY D 1 99 ? -25.817 76.021 65.808 1.00 17.89 96 GLY D O 1
ATOM 4528 N N . ILE D 1 100 ? -25.942 75.627 67.976 1.00 16.87 97 ILE D N 1
ATOM 4529 C CA . ILE D 1 100 ? -24.799 76.462 68.279 1.00 16.77 97 ILE D CA 1
ATOM 4530 C C . ILE D 1 100 ? -23.533 75.888 67.661 1.00 14.79 97 ILE D C 1
ATOM 4531 O O . ILE D 1 100 ? -23.245 74.725 67.767 1.00 16.21 97 ILE D O 1
ATOM 4536 N N . LEU D 1 101 ? -22.740 76.781 67.074 1.00 14.03 98 LEU D N 1
ATOM 4537 C CA . LEU D 1 101 ? -21.480 76.466 66.446 1.00 13.72 98 LEU D CA 1
ATOM 4538 C C . LEU D 1 101 ? -20.401 77.074 67.337 1.00 13.50 98 LEU D C 1
ATOM 4539 O O . LEU D 1 101 ? -20.393 78.269 67.614 1.00 14.55 98 LEU D O 1
ATOM 4544 N N . SER D 1 102 ? -19.443 76.248 67.739 1.00 12.69 99 SER D N 1
ATOM 4545 C CA . SER D 1 102 ? -18.431 76.641 68.718 1.00 11.45 99 SER D CA 1
ATOM 4546 C C . SER D 1 102 ? -17.071 75.979 68.440 1.00 11.47 99 SER D C 1
ATOM 4547 O O . SER D 1 102 ? -17.011 74.972 67.706 1.00 12.53 99 SER D O 1
ATOM 4550 N N . MET D 1 103 ? -16.011 76.570 68.935 1.00 11.12 100 MET D N 1
ATOM 4551 C CA . MET D 1 103 ? -14.681 76.057 68.687 1.00 11.93 100 MET D CA 1
ATOM 4552 C C . MET D 1 103 ? -14.274 74.933 69.618 1.00 13.31 100 MET D C 1
ATOM 4553 O O . MET D 1 103 ? -14.372 75.085 70.840 1.00 13.66 100 MET D O 1
ATOM 4558 N N . ALA D 1 104 ? -13.791 73.838 69.063 1.00 12.87 101 ALA D N 1
ATOM 4559 C CA . ALA D 1 104 ? -13.049 72.805 69.830 1.00 13.97 101 ALA D CA 1
ATOM 4560 C C . ALA D 1 104 ? -11.671 73.375 70.167 1.00 15.10 101 ALA D C 1
ATOM 4561 O O . ALA D 1 104 ? -11.198 74.277 69.473 1.00 15.06 101 ALA D O 1
ATOM 4563 N N . ASN D 1 105 ? -11.015 72.921 71.222 1.00 15.57 102 ASN D N 1
ATOM 4564 C CA . ASN D 1 105 ? -9.693 73.408 71.522 1.00 16.11 102 ASN D CA 1
ATOM 4565 C C . ASN D 1 105 ? -8.937 72.378 72.346 1.00 16.75 102 ASN D C 1
ATOM 4566 O O . ASN D 1 105 ? -9.469 71.294 72.624 1.00 16.38 102 ASN D O 1
ATOM 4571 N N . ALA D 1 106 ? -7.725 72.726 72.691 1.00 18.32 103 ALA D N 1
ATOM 4572 C CA . ALA D 1 106 ? -6.880 71.904 73.593 1.00 20.41 103 ALA D CA 1
ATOM 4573 C C . ALA D 1 106 ? -6.529 72.732 74.825 1.00 20.50 103 ALA D C 1
ATOM 4574 O O . ALA D 1 106 ? -5.440 72.714 75.325 1.00 23.20 103 ALA D O 1
ATOM 4576 N N . GLY D 1 107 ? -7.514 73.442 75.369 1.00 20.42 104 GLY D N 1
ATOM 4577 C CA . GLY D 1 107 ? -7.310 74.330 76.513 1.00 21.39 104 GLY D CA 1
ATOM 4578 C C . GLY D 1 107 ? -7.329 75.790 76.074 1.00 21.75 104 GLY D C 1
ATOM 4579 O O . GLY D 1 107 ? -7.581 76.103 74.884 1.00 22.09 104 GLY D O 1
ATOM 4580 N N . PRO D 1 108 ? -6.995 76.711 76.971 1.00 22.90 105 PRO D N 1
ATOM 4581 C CA . PRO D 1 108 ? -7.092 78.107 76.664 1.00 22.81 105 PRO D CA 1
ATOM 4582 C C . PRO D 1 108 ? -6.199 78.563 75.503 1.00 23.34 105 PRO D C 1
ATOM 4583 O O . PRO D 1 108 ? -5.068 78.062 75.384 1.00 25.10 105 PRO D O 1
ATOM 4587 N N . ASN D 1 109 ? -6.756 79.390 74.618 1.00 22.46 106 ASN D N 1
ATOM 4588 C CA . ASN D 1 109 ? -5.997 79.982 73.486 1.00 22.45 106 ASN D CA 1
ATOM 4589 C C . ASN D 1 109 ? -5.301 79.003 72.585 1.00 22.74 106 ASN D C 1
ATOM 4590 O O . ASN D 1 109 ? -4.127 79.168 72.195 1.00 25.88 106 ASN D O 1
ATOM 4595 N N . THR D 1 110 ? -6.066 78.031 72.117 1.00 20.90 107 THR D N 1
ATOM 4596 C CA . THR D 1 110 ? -5.562 76.988 71.257 1.00 22.00 107 THR D CA 1
ATOM 4597 C C . THR D 1 110 ? -6.555 76.729 70.128 1.00 19.87 107 THR D C 1
ATOM 4598 O O . THR D 1 110 ? -6.678 75.579 69.639 1.00 21.70 107 THR D O 1
ATOM 4602 N N . ASN D 1 111 ? -7.191 77.793 69.648 1.00 19.20 108 ASN D N 1
ATOM 4603 C CA . ASN D 1 111 ? -8.146 77.618 68.532 1.00 17.52 108 ASN D CA 1
ATOM 4604 C C . ASN D 1 111 ? -7.411 77.354 67.233 1.00 19.24 108 ASN D C 1
ATOM 4605 O O . ASN D 1 111 ? -6.479 78.030 66.869 1.00 20.17 108 ASN D O 1
ATOM 4610 N N . GLY D 1 112 ? -7.925 76.376 66.466 1.00 17.57 109 GLY D N 1
ATOM 4611 C CA . GLY D 1 112 ? -7.291 76.038 65.182 1.00 19.33 109 GLY D CA 1
ATOM 4612 C C . GLY D 1 112 ? -8.404 76.021 64.146 1.00 19.12 109 GLY D C 1
ATOM 4613 O O . GLY D 1 112 ? -8.804 77.080 63.662 1.00 21.46 109 GLY D O 1
ATOM 4614 N N . SER D 1 113 ? -8.761 74.840 63.691 1.00 17.33 110 SER D N 1
ATOM 4615 C CA . SER D 1 113 ? -9.863 74.727 62.722 1.00 17.79 110 SER D CA 1
ATOM 4616 C C . SER D 1 113 ? -10.987 73.890 63.225 1.00 16.59 110 SER D C 1
ATOM 4617 O O . SER D 1 113 ? -12.052 73.835 62.582 1.00 16.35 110 SER D O 1
ATOM 4620 N N . GLN D 1 114 ? -10.794 73.081 64.268 1.00 14.34 111 GLN D N 1
ATOM 4621 C CA . GLN D 1 114 ? -11.838 72.190 64.749 1.00 13.84 111 GLN D CA 1
ATOM 4622 C C . GLN D 1 114 ? -12.958 72.895 65.501 1.00 12.35 111 GLN D C 1
ATOM 4623 O O . GLN D 1 114 ? -12.724 73.870 66.198 1.00 13.33 111 GLN D O 1
ATOM 4629 N N . PHE D 1 115 ? -14.176 72.443 65.233 1.00 11.52 112 PHE D N 1
ATOM 4630 C CA . PHE D 1 115 ? -15.401 73.062 65.659 1.00 11.58 112 PHE D CA 1
ATOM 4631 C C . PHE D 1 115 ? -16.368 71.946 66.094 1.00 10.88 112 PHE D C 1
ATOM 4632 O O . PHE D 1 115 ? -16.235 70.790 65.699 1.00 12.37 112 PHE D O 1
ATOM 4640 N N . PHE D 1 116 ? -17.479 72.375 66.729 1.00 11.23 113 PHE D N 1
ATOM 4641 C CA . PHE D 1 116 ? -18.600 71.543 66.938 1.00 11.86 113 PHE D CA 1
ATOM 4642 C C . PHE D 1 116 ? -19.936 72.235 66.790 1.00 12.35 113 PHE D C 1
ATOM 4643 O O . PHE D 1 116 ? -20.039 73.434 66.915 1.00 13.17 113 PHE D O 1
ATOM 4651 N N . ILE D 1 117 ? -20.949 71.409 66.403 1.00 13.17 114 ILE D N 1
ATOM 4652 C CA . ILE D 1 117 ? -22.306 71.846 66.278 1.00 13.78 114 ILE D CA 1
ATOM 4653 C C . ILE D 1 117 ? -23.059 71.170 67.397 1.00 15.04 114 ILE D C 1
ATOM 4654 O O . ILE D 1 117 ? -23.136 69.957 67.448 1.00 15.60 114 ILE D O 1
ATOM 4659 N N . CYS D 1 118 ? -23.611 71.965 68.282 1.00 16.15 115 CYS D N 1
ATOM 4660 C CA . CYS D 1 118 ? -24.357 71.397 69.430 1.00 16.71 115 CYS D CA 1
ATOM 4661 C C . CYS D 1 118 ? -25.682 70.812 68.979 1.00 19.34 115 CYS D C 1
ATOM 4662 O O . CYS D 1 118 ? -26.388 71.366 68.127 1.00 19.68 115 CYS D O 1
ATOM 4665 N N . THR D 1 119 ? -26.099 69.730 69.632 1.00 18.33 116 THR D N 1
ATOM 4666 C CA . THR D 1 119 ? -27.440 69.228 69.476 1.00 22.97 116 THR D CA 1
ATOM 4667 C C . THR D 1 119 ? -28.262 69.299 70.792 1.00 23.06 116 THR D C 1
ATOM 4668 O O . THR D 1 119 ? -29.343 68.736 70.868 1.00 27.72 116 THR D O 1
ATOM 4672 N N . ALA D 1 120 ? -27.760 70.075 71.732 1.00 23.48 117 ALA D N 1
ATOM 4673 C CA . ALA D 1 120 ? -28.362 70.271 73.030 1.00 24.93 117 ALA D CA 1
ATOM 4674 C C . ALA D 1 120 ? -27.763 71.537 73.621 1.00 21.37 117 ALA D C 1
ATOM 4675 O O . ALA D 1 120 ? -26.767 72.022 73.079 1.00 21.00 117 ALA D O 1
ATOM 4677 N N . LYS D 1 121 ? -28.288 72.015 74.740 1.00 22.88 118 LYS D N 1
ATOM 4678 C CA . LYS D 1 121 ? -27.655 73.081 75.480 1.00 22.10 118 LYS D CA 1
ATOM 4679 C C . LYS D 1 121 ? -26.453 72.444 76.150 1.00 21.67 118 LYS D C 1
ATOM 4680 O O . LYS D 1 121 ? -26.618 71.458 76.880 1.00 24.62 118 LYS D O 1
ATOM 4686 N N . THR D 1 122 ? -25.286 73.040 75.983 1.00 19.33 119 THR D N 1
ATOM 4687 C CA . THR D 1 122 ? -24.031 72.519 76.570 1.00 19.23 119 THR D CA 1
ATOM 4688 C C . THR D 1 122 ? -23.353 73.583 77.494 1.00 20.05 119 THR D C 1
ATOM 4689 O O . THR D 1 122 ? -22.213 73.982 77.205 1.00 19.33 119 THR D O 1
ATOM 4693 N N . GLU D 1 123 ? -24.069 74.051 78.503 1.00 21.79 120 GLU D N 1
ATOM 4694 C CA . GLU D 1 123 ? -23.613 75.223 79.254 1.00 24.13 120 GLU D CA 1
ATOM 4695 C C . GLU D 1 123 ? -22.364 75.046 80.029 1.00 22.13 120 GLU D C 1
ATOM 4696 O O . GLU D 1 123 ? -21.696 76.054 80.334 1.00 22.89 120 GLU D O 1
ATOM 4702 N N . TRP D 1 124 ? -21.985 73.784 80.319 1.00 21.42 121 TRP D N 1
ATOM 4703 C CA . TRP D 1 124 ? -20.709 73.475 80.997 1.00 22.04 121 TRP D CA 1
ATOM 4704 C C . TRP D 1 124 ? -19.486 73.850 80.155 1.00 19.18 121 TRP D C 1
ATOM 4705 O O . TRP D 1 124 ? -18.356 73.925 80.641 1.00 22.15 121 TRP D O 1
ATOM 4716 N N . LEU D 1 125 ? -19.695 74.134 78.867 1.00 18.43 122 LEU D N 1
ATOM 4717 C CA . LEU D 1 125 ? -18.617 74.635 77.981 1.00 18.16 122 LEU D CA 1
ATOM 4718 C C . LEU D 1 125 ? -18.455 76.150 77.930 1.00 17.65 122 LEU D C 1
ATOM 4719 O O . LEU D 1 125 ? -17.525 76.691 77.327 1.00 18.54 122 LEU D O 1
ATOM 4724 N N . ASP D 1 126 ? -19.449 76.869 78.465 1.00 18.29 123 ASP D N 1
ATOM 4725 C CA . ASP D 1 126 ? -19.438 78.308 78.535 1.00 18.67 123 ASP D CA 1
ATOM 4726 C C . ASP D 1 126 ? -18.157 78.780 79.247 1.00 19.32 123 ASP D C 1
ATOM 4727 O O . ASP D 1 126 ? -17.755 78.262 80.289 1.00 20.98 123 ASP D O 1
ATOM 4732 N N . GLY D 1 127 ? -17.503 79.769 78.632 1.00 18.49 124 GLY D N 1
ATOM 4733 C CA . GLY D 1 127 ? -16.271 80.321 79.153 1.00 19.08 124 GLY D CA 1
ATOM 4734 C C . GLY D 1 127 ? -15.026 79.521 78.812 1.00 19.16 124 GLY D C 1
ATOM 4735 O O . GLY D 1 127 ? -13.918 79.926 79.210 1.00 21.10 124 GLY D O 1
ATOM 4736 N N . LYS D 1 128 ? -15.196 78.354 78.169 1.00 17.25 125 LYS D N 1
ATOM 4737 C CA . LYS D 1 128 ? -14.105 77.502 77.767 1.00 18.50 125 LYS D CA 1
ATOM 4738 C C . LYS D 1 128 ? -13.959 77.324 76.257 1.00 16.28 125 LYS D C 1
ATOM 4739 O O . LYS D 1 128 ? -12.901 77.078 75.786 1.00 18.11 125 LYS D O 1
ATOM 4745 N N . HIS D 1 129 ? -15.069 77.398 75.536 1.00 14.68 126 HIS D N 1
ATOM 4746 C CA . HIS D 1 129 ? -15.166 77.258 74.092 1.00 13.22 126 HIS D CA 1
ATOM 4747 C C . HIS D 1 129 ? -15.809 78.496 73.555 1.00 13.61 126 HIS D C 1
ATOM 4748 O O . HIS D 1 129 ? -16.836 78.926 74.044 1.00 14.91 126 HIS D O 1
ATOM 4755 N N . VAL D 1 130 ? -15.233 79.083 72.518 1.00 12.95 127 VAL D N 1
ATOM 4756 C CA . VAL D 1 130 ? -15.735 80.291 71.862 1.00 14.81 127 VAL D CA 1
ATOM 4757 C C . VAL D 1 130 ? -16.841 79.911 70.890 1.00 13.28 127 VAL D C 1
ATOM 4758 O O . VAL D 1 130 ? -16.618 79.273 69.887 1.00 13.97 127 VAL D O 1
ATOM 4762 N N . VAL D 1 131 ? -18.020 80.382 71.230 1.00 13.96 128 VAL D N 1
ATOM 4763 C CA . VAL D 1 131 ? -19.207 80.274 70.381 1.00 14.30 128 VAL D CA 1
ATOM 4764 C C . VAL D 1 131 ? -19.111 81.376 69.336 1.00 14.70 128 VAL D C 1
ATOM 4765 O O . VAL D 1 131 ? -18.900 82.593 69.637 1.00 17.68 128 VAL D O 1
ATOM 4769 N N . PHE D 1 132 ? -19.356 80.997 68.046 1.00 14.93 129 PHE D N 1
ATOM 4770 C CA . PHE D 1 132 ? -19.202 81.970 66.948 1.00 15.58 129 PHE D CA 1
ATOM 4771 C C . PHE D 1 132 ? -20.221 81.870 65.831 1.00 16.95 129 PHE D C 1
ATOM 4772 O O . PHE D 1 132 ? -20.133 82.661 64.847 1.00 18.29 129 PHE D O 1
ATOM 4780 N N . GLY D 1 133 ? -21.217 81.053 65.988 1.00 16.31 130 GLY D N 1
ATOM 4781 C CA . GLY D 1 133 ? -22.239 80.964 64.983 1.00 18.08 130 GLY D CA 1
ATOM 4782 C C . GLY D 1 133 ? -23.379 80.095 65.403 1.00 17.70 130 GLY D C 1
ATOM 4783 O O . GLY D 1 133 ? -23.427 79.551 66.525 1.00 16.36 130 GLY D O 1
ATOM 4784 N N . LYS D 1 134 ? -24.337 79.938 64.490 1.00 17.91 131 LYS D N 1
ATOM 4785 C CA . LYS D 1 134 ? -25.448 79.043 64.726 1.00 20.00 131 LYS D CA 1
ATOM 4786 C C . LYS D 1 134 ? -26.020 78.534 63.397 1.00 21.06 131 LYS D C 1
ATOM 4787 O O . LYS D 1 134 ? -25.982 79.240 62.380 1.00 22.27 131 LYS D O 1
ATOM 4793 N N . VAL D 1 135 ? -26.546 77.359 63.429 1.00 19.76 132 VAL D N 1
ATOM 4794 C CA . VAL D 1 135 ? -27.309 76.829 62.294 1.00 21.58 132 VAL D CA 1
ATOM 4795 C C . VAL D 1 135 ? -28.471 77.729 62.008 1.00 25.28 132 VAL D C 1
ATOM 4796 O O . VAL D 1 135 ? -29.254 78.093 62.879 1.00 24.63 132 VAL D O 1
ATOM 4800 N N . LYS D 1 136 ? -28.595 78.050 60.722 1.00 26.70 133 LYS D N 1
ATOM 4801 C CA . LYS D 1 136 ? -29.680 78.924 60.164 1.00 31.77 133 LYS D CA 1
ATOM 4802 C C . LYS D 1 136 ? -30.714 78.058 59.482 1.00 33.32 133 LYS D C 1
ATOM 4803 O O . LYS D 1 136 ? -31.903 78.295 59.651 1.00 40.89 133 LYS D O 1
ATOM 4809 N N . GLU D 1 137 ? -30.269 77.126 58.647 1.00 32.99 134 GLU D N 1
ATOM 4810 C CA . GLU D 1 137 ? -31.145 76.210 57.952 1.00 34.32 134 GLU D CA 1
ATOM 4811 C C . GLU D 1 137 ? -30.492 74.843 57.958 1.00 31.43 134 GLU D C 1
ATOM 4812 O O . GLU D 1 137 ? -29.274 74.720 57.960 1.00 27.53 134 GLU D O 1
ATOM 4818 N N . GLY D 1 138 ? -31.303 73.787 57.904 1.00 32.21 135 GLY D N 1
ATOM 4819 C CA . GLY D 1 138 ? -30.784 72.432 57.882 1.00 31.09 135 GLY D CA 1
ATOM 4820 C C . GLY D 1 138 ? -30.508 71.774 59.222 1.00 28.52 135 GLY D C 1
ATOM 4821 O O . GLY D 1 138 ? -29.735 70.813 59.306 1.00 27.85 135 GLY D O 1
ATOM 4822 N N . MET D 1 139 ? -31.167 72.215 60.292 1.00 29.52 136 MET D N 1
ATOM 4823 C CA . MET D 1 139 ? -30.994 71.532 61.573 1.00 28.79 136 MET D CA 1
ATOM 4824 C C . MET D 1 139 ? -31.462 70.095 61.462 1.00 30.05 136 MET D C 1
ATOM 4825 O O . MET D 1 139 ? -30.909 69.186 62.103 1.00 28.45 136 MET D O 1
ATOM 4830 N N . ASN D 1 140 ? -32.465 69.844 60.609 1.00 30.47 137 ASN D N 1
ATOM 4831 C CA . ASN D 1 140 ? -32.820 68.436 60.360 1.00 31.78 137 ASN D CA 1
ATOM 4832 C C . ASN D 1 140 ? -31.654 67.580 59.855 1.00 30.78 137 ASN D C 1
ATOM 4833 O O . ASN D 1 140 ? -31.613 66.383 60.121 1.00 30.20 137 ASN D O 1
ATOM 4838 N N . ILE D 1 141 ? -30.758 68.171 59.062 1.00 27.65 138 ILE D N 1
ATOM 4839 C CA . ILE D 1 141 ? -29.577 67.470 58.574 1.00 27.21 138 ILE D CA 1
ATOM 4840 C C . ILE D 1 141 ? -28.614 67.152 59.724 1.00 26.95 138 ILE D C 1
ATOM 4841 O O . ILE D 1 141 ? -28.032 66.069 59.783 1.00 24.87 138 ILE D O 1
ATOM 4846 N N . VAL D 1 142 ? -28.420 68.112 60.625 1.00 23.73 139 VAL D N 1
ATOM 4847 C CA . VAL D 1 142 ? -27.617 67.865 61.766 1.00 21.87 139 VAL D CA 1
ATOM 4848 C C . VAL D 1 142 ? -28.218 66.768 62.621 1.00 23.24 139 VAL D C 1
ATOM 4849 O O . VAL D 1 142 ? -27.482 65.885 63.131 1.00 24.47 139 VAL D O 1
ATOM 4853 N N . GLU D 1 143 ? -29.529 66.793 62.776 1.00 24.34 140 GLU D N 1
ATOM 4854 C CA . GLU D 1 143 ? -30.167 65.710 63.541 1.00 26.17 140 GLU D CA 1
ATOM 4855 C C . GLU D 1 143 ? -29.945 64.370 62.863 1.00 27.77 140 GLU D C 1
ATOM 4856 O O . GLU D 1 143 ? -29.772 63.318 63.549 1.00 28.10 140 GLU D O 1
ATOM 4862 N N . ALA D 1 144 ? -29.993 64.337 61.554 1.00 26.93 141 ALA D N 1
ATOM 4863 C CA . ALA D 1 144 ? -29.701 63.115 60.811 1.00 29.36 141 ALA D CA 1
ATOM 4864 C C . ALA D 1 144 ? -28.235 62.646 61.012 1.00 30.03 141 ALA D C 1
ATOM 4865 O O . ALA D 1 144 ? -28.000 61.468 61.098 1.00 30.13 141 ALA D O 1
ATOM 4867 N N . MET D 1 145 ? -27.283 63.590 61.066 1.00 26.72 142 MET D N 1
ATOM 4868 C CA . MET D 1 145 ? -25.868 63.264 61.304 1.00 25.34 142 MET D CA 1
ATOM 4869 C C . MET D 1 145 ? -25.689 62.592 62.666 1.00 24.82 142 MET D C 1
ATOM 4870 O O . MET D 1 145 ? -24.866 61.656 62.811 1.00 25.20 142 MET D O 1
ATOM 4875 N N . GLU D 1 146 ? -26.422 63.071 63.652 1.00 24.45 143 GLU D N 1
ATOM 4876 C CA . GLU D 1 146 ? -26.405 62.458 64.999 1.00 28.34 143 GLU D CA 1
ATOM 4877 C C . GLU D 1 146 ? -26.679 60.973 64.978 1.00 29.09 143 GLU D C 1
ATOM 4878 O O . GLU D 1 146 ? -26.147 60.211 65.828 1.00 31.48 143 GLU D O 1
ATOM 4884 N N . ARG D 1 147 ? -27.547 60.536 64.075 1.00 27.82 144 ARG D N 1
ATOM 4885 C CA . ARG D 1 147 ? -27.887 59.128 63.934 1.00 31.09 144 ARG D CA 1
ATOM 4886 C C . ARG D 1 147 ? -26.664 58.248 63.619 1.00 30.37 144 ARG D C 1
ATOM 4887 O O . ARG D 1 147 ? -26.711 57.005 63.816 1.00 31.64 144 ARG D O 1
ATOM 4895 N N . PHE D 1 148 ? -25.557 58.864 63.188 1.00 25.01 145 PHE D N 1
ATOM 4896 C CA . PHE D 1 148 ? -24.374 58.105 62.868 1.00 26.53 145 PHE D CA 1
ATOM 4897 C C . PHE D 1 148 ? -23.286 58.199 63.905 1.00 26.38 145 PHE D C 1
ATOM 4898 O O . PHE D 1 148 ? -22.170 57.733 63.654 1.00 28.99 145 PHE D O 1
ATOM 4906 N N . GLY D 1 149 ? -23.611 58.691 65.090 1.00 24.69 146 GLY D N 1
ATOM 4907 C CA . GLY D 1 149 ? -22.641 58.712 66.188 1.00 23.19 146 GLY D CA 1
ATOM 4908 C C . GLY D 1 149 ? -22.826 57.596 67.134 1.00 24.77 146 GLY D C 1
ATOM 4909 O O . GLY D 1 149 ? -23.608 56.637 66.940 1.00 27.06 146 GLY D O 1
ATOM 4910 N N . SER D 1 150 ? -22.139 57.717 68.251 1.00 23.98 147 SER D N 1
ATOM 4911 C CA . SER D 1 150 ? -22.198 56.735 69.292 1.00 25.59 147 SER D CA 1
ATOM 4912 C C . SER D 1 150 ? -21.777 57.354 70.588 1.00 25.32 147 SER D C 1
ATOM 4913 O O . SER D 1 150 ? -21.221 58.463 70.603 1.00 26.58 147 SER D O 1
ATOM 4916 N N . ARG D 1 151 ? -21.951 56.605 71.695 1.00 29.58 148 ARG D N 1
ATOM 4917 C CA . ARG D 1 151 ? -21.623 57.189 73.002 1.00 32.13 148 ARG D CA 1
ATOM 4918 C C . ARG D 1 151 ? -20.170 57.592 73.115 1.00 29.10 148 ARG D C 1
ATOM 4919 O O . ARG D 1 151 ? -19.854 58.672 73.665 1.00 31.40 148 ARG D O 1
ATOM 4927 N N . ASN D 1 152 ? -19.278 56.751 72.579 1.00 31.12 149 ASN D N 1
ATOM 4928 C CA . ASN D 1 152 ? -17.847 57.114 72.616 1.00 33.14 149 ASN D CA 1
ATOM 4929 C C . ASN D 1 152 ? -17.397 58.027 71.469 1.00 31.88 149 ASN D C 1
ATOM 4930 O O . ASN D 1 152 ? -16.256 58.431 71.401 1.00 35.36 149 ASN D O 1
ATOM 4935 N N . GLY D 1 153 ? -18.317 58.396 70.586 1.00 28.27 150 GLY D N 1
ATOM 4936 C CA . GLY D 1 153 ? -18.060 59.385 69.511 1.00 24.30 150 GLY D CA 1
ATOM 4937 C C . GLY D 1 153 ? -17.660 58.815 68.174 1.00 24.72 150 GLY D C 1
ATOM 4938 O O . GLY D 1 153 ? -17.751 59.469 67.170 1.00 22.61 150 GLY D O 1
ATOM 4939 N N . LYS D 1 154 ? -17.293 57.541 68.136 1.00 23.73 151 LYS D N 1
ATOM 4940 C CA . LYS D 1 154 ? -16.925 56.922 66.836 1.00 26.87 151 LYS D CA 1
ATOM 4941 C C . LYS D 1 154 ? -18.153 56.926 65.915 1.00 25.03 151 LYS D C 1
ATOM 4942 O O . LYS D 1 154 ? -19.269 56.615 66.382 1.00 25.20 151 LYS D O 1
ATOM 4948 N N . THR D 1 155 ? -17.955 57.318 64.657 1.00 23.64 152 THR D N 1
ATOM 4949 C CA . THR D 1 155 ? -19.047 57.393 63.754 1.00 25.02 152 THR D CA 1
ATOM 4950 C C . THR D 1 155 ? -19.246 56.038 63.078 1.00 26.53 152 THR D C 1
ATOM 4951 O O . THR D 1 155 ? -18.282 55.268 62.853 1.00 28.77 152 THR D O 1
ATOM 4955 N N . SER D 1 156 ? -20.499 55.696 62.773 1.00 25.98 153 SER D N 1
ATOM 4956 C CA . SER D 1 156 ? -20.829 54.409 62.192 1.00 28.75 153 SER D CA 1
ATOM 4957 C C . SER D 1 156 ? -20.767 54.363 60.665 1.00 29.23 153 SER D C 1
ATOM 4958 O O . SER D 1 156 ? -20.685 53.268 60.068 1.00 31.46 153 SER D O 1
ATOM 4961 N N . LYS D 1 157 ? -20.703 55.534 60.054 1.00 28.76 154 LYS D N 1
ATOM 4962 C CA . LYS D 1 157 ? -20.474 55.749 58.627 1.00 29.30 154 LYS D CA 1
ATOM 4963 C C . LYS D 1 157 ? -19.582 56.966 58.526 1.00 29.01 154 LYS D C 1
ATOM 4964 O O . LYS D 1 157 ? -19.478 57.757 59.466 1.00 27.09 154 LYS D O 1
ATOM 4970 N N . LYS D 1 158 ? -18.986 57.151 57.362 1.00 27.66 155 LYS D N 1
ATOM 4971 C CA . LYS D 1 158 ? -18.138 58.274 57.109 1.00 28.55 155 LYS D CA 1
ATOM 4972 C C . LYS D 1 158 ? -18.971 59.536 56.780 1.00 27.35 155 LYS D C 1
ATOM 4973 O O . LYS D 1 158 ? -19.705 59.563 55.789 1.00 28.04 155 LYS D O 1
ATOM 4979 N N . ILE D 1 159 ? -18.920 60.553 57.642 1.00 22.46 156 ILE D N 1
ATOM 4980 C CA . ILE D 1 159 ? -19.705 61.771 57.481 1.00 22.56 156 ILE D CA 1
ATOM 4981 C C . ILE D 1 159 ? -18.847 62.859 56.994 1.00 23.64 156 ILE D C 1
ATOM 4982 O O . ILE D 1 159 ? -17.978 63.338 57.726 1.00 22.71 156 ILE D O 1
ATOM 4987 N N . THR D 1 160 ? -19.053 63.330 55.781 1.00 21.68 157 THR D N 1
ATOM 4988 C CA . THR D 1 160 ? -18.118 64.241 55.123 1.00 23.27 157 THR D CA 1
ATOM 4989 C C . THR D 1 160 ? -18.794 65.514 54.724 1.00 23.74 157 THR D C 1
ATOM 4990 O O . THR D 1 160 ? -20.052 65.566 54.533 1.00 23.41 157 THR D O 1
ATOM 4994 N N . ILE D 1 161 ? -17.928 66.531 54.592 1.00 22.25 158 ILE D N 1
ATOM 4995 C CA . ILE D 1 161 ? -18.337 67.794 54.038 1.00 21.45 158 ILE D CA 1
ATOM 4996 C C . ILE D 1 161 ? -18.009 67.728 52.555 1.00 24.58 158 ILE D C 1
ATOM 4997 O O . ILE D 1 161 ? -16.894 67.985 52.145 1.00 27.14 158 ILE D O 1
ATOM 5002 N N . ALA D 1 162 ? -18.990 67.305 51.763 1.00 25.81 159 ALA D N 1
ATOM 5003 C CA . ALA D 1 162 ? -18.720 67.066 50.343 1.00 28.41 159 ALA D CA 1
ATOM 5004 C C . ALA D 1 162 ? -18.505 68.342 49.586 1.00 28.99 159 ALA D C 1
ATOM 5005 O O . ALA D 1 162 ? -17.686 68.403 48.625 1.00 32.71 159 ALA D O 1
ATOM 5007 N N . ASP D 1 163 ? -19.186 69.405 50.002 1.00 27.53 160 ASP D N 1
ATOM 5008 C CA . ASP D 1 163 ? -18.909 70.716 49.474 1.00 28.79 160 ASP D CA 1
ATOM 5009 C C . ASP D 1 163 ? -19.232 71.771 50.530 1.00 27.31 160 ASP D C 1
ATOM 5010 O O . ASP D 1 163 ? -19.917 71.484 51.510 1.00 26.25 160 ASP D O 1
ATOM 5015 N N . CYS D 1 164 ? -18.678 72.928 50.346 1.00 27.39 161 CYS D N 1
ATOM 5016 C CA . CYS D 1 164 ? -18.884 74.061 51.299 1.00 25.81 161 CYS D CA 1
ATOM 5017 C C . CYS D 1 164 ? -18.536 75.364 50.721 1.00 26.23 161 CYS D C 1
ATOM 5018 O O . CYS D 1 164 ? -17.771 75.454 49.718 1.00 28.43 161 CYS D O 1
ATOM 5021 N N . GLY D 1 165 ? -19.119 76.420 51.247 1.00 27.29 162 GLY D N 1
ATOM 5022 C CA . GLY D 1 165 ? -18.813 77.722 50.743 1.00 29.60 162 GLY D CA 1
ATOM 5023 C C . GLY D 1 165 ? -19.640 78.793 51.377 1.00 29.45 162 GLY D C 1
ATOM 5024 O O . GLY D 1 165 ? -20.203 78.563 52.453 1.00 28.60 162 GLY D O 1
ATOM 5025 N N . GLN D 1 166 ? -19.646 79.964 50.763 1.00 32.52 163 GLN D N 1
ATOM 5026 C CA . GLN D 1 166 ? -20.316 81.101 51.323 1.00 35.24 163 GLN D CA 1
ATOM 5027 C C . GLN D 1 166 ? -21.561 81.433 50.522 1.00 40.76 163 GLN D C 1
ATOM 5028 O O . GLN D 1 166 ? -21.499 81.394 49.281 1.00 43.63 163 GLN D O 1
ATOM 5034 N N . LEU D 1 167 ? -22.692 81.683 51.194 1.00 40.81 164 LEU D N 1
ATOM 5035 C CA . LEU D 1 167 ? -23.957 82.091 50.499 1.00 46.92 164 LEU D CA 1
ATOM 5036 C C . LEU D 1 167 ? -24.088 83.591 50.455 1.00 53.24 164 LEU D C 1
ATOM 5037 O O . LEU D 1 167 ? -24.261 84.179 49.382 1.00 61.11 164 LEU D O 1
ATOM 5042 N N . GLU D 1 168 ? -24.030 84.215 51.633 1.00 54.27 165 GLU D N 1
ATOM 5043 C CA . GLU D 1 168 ? -24.211 85.675 51.799 1.00 74.30 165 GLU D CA 1
ATOM 5044 C C . GLU D 1 168 ? -23.194 86.253 52.815 1.00 72.21 165 GLU D C 1
ATOM 5045 O O . GLU D 1 168 ? -23.114 87.489 53.043 1.00 68.94 165 GLU D O 1
ATOM 5086 N N . VAL E 2 5 ? -21.869 35.820 20.821 1.00 28.71 5 VAL E N 1
ATOM 5087 C CA . VAL E 2 5 ? -22.721 35.446 21.914 1.00 28.00 5 VAL E CA 1
ATOM 5088 C C . VAL E 2 5 ? -24.174 35.745 21.512 1.00 30.63 5 VAL E C 1
ATOM 5089 O O . VAL E 2 5 ? -24.479 36.880 21.126 1.00 34.58 5 VAL E O 1
ATOM 5102 N N . ALA E 2 7 ? -28.623 35.590 22.159 1.00 46.43 7 ALA E N 1
ATOM 5103 C CA . ALA E 2 7 ? -29.588 35.646 23.259 1.00 52.17 7 ALA E CA 1
ATOM 5104 C C . ALA E 2 7 ? -30.015 34.252 23.735 1.00 49.21 7 ALA E C 1
ATOM 5105 O O . ALA E 2 7 ? -29.790 33.246 23.067 1.00 50.05 7 ALA E O 1
ATOM 5172 N N . VAL F 2 5 ? -5.637 69.151 21.141 1.00 23.58 5 VAL F N 1
ATOM 5173 C CA . VAL F 2 5 ? -6.529 68.804 22.207 1.00 22.76 5 VAL F CA 1
ATOM 5174 C C . VAL F 2 5 ? -7.936 69.131 21.762 1.00 25.01 5 VAL F C 1
ATOM 5175 O O . VAL F 2 5 ? -8.160 70.265 21.357 1.00 27.12 5 VAL F O 1
ATOM 5188 N N . ALA F 2 7 ? -12.493 68.693 22.275 1.00 37.10 7 ALA F N 1
ATOM 5189 C CA . ALA F 2 7 ? -13.497 68.769 23.358 1.00 42.94 7 ALA F CA 1
ATOM 5190 C C . ALA F 2 7 ? -13.729 67.456 24.054 1.00 40.85 7 ALA F C 1
ATOM 5191 O O . ALA F 2 7 ? -13.367 66.410 23.563 1.00 41.01 7 ALA F O 1
ATOM 5258 N N . VAL G 2 5 ? 12.217 29.023 74.624 1.00 20.47 5 VAL G N 1
ATOM 5259 C CA . VAL G 2 5 ? 10.793 29.097 74.839 1.00 20.11 5 VAL G CA 1
ATOM 5260 C C . VAL G 2 5 ? 10.515 28.418 76.139 1.00 21.89 5 VAL G C 1
ATOM 5261 O O . VAL G 2 5 ? 10.951 27.265 76.332 1.00 24.84 5 VAL G O 1
ATOM 5274 N N . ALA G 2 7 ? 7.706 27.187 79.318 1.00 32.59 7 ALA G N 1
ATOM 5275 C CA . ALA G 2 7 ? 6.315 26.758 79.457 1.00 39.98 7 ALA G CA 1
ATOM 5276 C C . ALA G 2 7 ? 5.397 27.919 79.854 1.00 39.55 7 ALA G C 1
ATOM 5277 O O . ALA G 2 7 ? 5.844 29.026 80.224 1.00 38.02 7 ALA G O 1
ATOM 5344 N N . VAL H 2 5 ? -8.777 63.607 74.405 1.00 23.85 5 VAL H N 1
ATOM 5345 C CA . VAL H 2 5 ? -10.188 63.629 74.660 1.00 23.36 5 VAL H CA 1
ATOM 5346 C C . VAL H 2 5 ? -10.426 62.972 76.010 1.00 25.82 5 VAL H C 1
ATOM 5347 O O . VAL H 2 5 ? -9.965 61.843 76.242 1.00 27.95 5 VAL H O 1
ATOM 5360 N N . ALA H 2 7 ? -13.227 61.724 79.303 1.00 38.03 7 ALA H N 1
ATOM 5361 C CA . ALA H 2 7 ? -14.579 61.172 79.420 1.00 43.12 7 ALA H CA 1
ATOM 5362 C C . ALA H 2 7 ? -15.584 62.281 79.817 1.00 38.87 7 ALA H C 1
ATOM 5363 O O . ALA H 2 7 ? -15.234 63.432 80.156 1.00 43.37 7 ALA H O 1
#

Sequence (663 aa):
VNPTVFFDIAVDGEPLGRVSFELFADKVPKTAENFRALSTGEKGFGYKGSCCFHRIIPGFMCQGGDFTRHNGTGGKSIYGEKFEDENFILKHTGPGILSMANAGPNTNGSQFFICTAKTEWLDGKHVVFGKVKEGMNIVEAMERFGSRNGKTSKKITIADCGQLEVNPTVFFDIAVDGEPLGRVSSFELFADKVPKTAENFRALSTGEKGFGYKGSCCFHRIIPGFMCQGGDFTRHNGTGGKSIYGEKFEDENFILKHTGPGILSMANAGPNTNGSQFFICTAKTEWLDGKHVVFGKVKEGMNIVEAMERFGSRNGKTSKKITIADCGQLVNPTVFFDIAVDGEPLGRVSFELFADKVPKTAENFRALSTGEKGFGYKGSCCFHRIIPGFMCQGGDFTRHNGTGGKSIYGEKFEDENFILKHTGPGILSMANAGPNTNGSQFFICTAKTEWLDGKHVVFGKVKEGMNIVEAMERFGSRNGKTSKKITIADCGQLEVNPTVFFDIAVDGEPLGRVSFELFADKVPKTAENFRALSTGEKGFGYKGSCCFHRIIPGFMCQGGDFTRHNGTGGKSIYGEKFEDENFILKHTGPGILSMANAGPNTNGSQFFICTAKTEWLDGKHVVFGKVKEGMNIVEAMERFGSRNGKTSKKITIADCGQLEVAVAVAVA

Radius of gyration: 29.17 Å; Cα contacts (8 Å, |Δi|>4): 1787; chains: 8; bounding box: 54×84×65 Å

InterPro domains:
  IPR002130 Cyclophilin-type peptidyl-prolyl cis-trans isomerase domain [PF00160] (7-162)
  IPR002130 Cyclophilin-type peptidyl-prolyl cis-trans isomerase domain [PR00153] (24-39)
  IPR002130 Cyclophilin-type peptidyl-prolyl cis-trans isomerase domain [PR00153] (53-65)
  IPR002130 Cyclophilin-type peptidyl-prolyl cis-trans isomerase domain [PR00153] (96-111)
  IPR002130 Cyclophilin-type peptidyl-prolyl cis-trans isomerase domain [PR00153] (111-123)
  IPR002130 Cyclophilin-type peptidyl-prolyl cis-trans isomerase domain [PR00153] (124-139)
  IPR002130 Cyclophilin-type peptidyl-prolyl cis-trans isomerase domain [PS50072] (7-163)
  IPR020892 Cyclophilin-type peptidyl-prolyl cis-trans isomerase, conserved site [PS00170] (48-65)
  IPR024936 Cyclophilin-type peptidyl-prolyl cis-trans isomerase [PIRSF001467] (2-164)
  IPR029000 Cyclophilin-like domain superfamily [G3DSA:2.40.100.10] (1-165)
  IPR029000 Cyclophilin-like domain superfamily [SSF50891] (1-164)

Organism: Chlorocebus aethiops (NCBI:txid9534)

Secondary structure (P-SEA, 3-state):
cbbbbbbbccccccccbbbbbbbcccccaaaaaaaaaaaacccccccccccccbbbccccccccccccccccccccccccccccccccccccccbbbbbbcccccccccbbbbbccccccccccccccccccccaaaaaaaaaaccccccccccccccbbbbcc/ccbbbbbbccccccccbbbbbbbcccccaaaaaaaaaaaacccccccccccccbbbccccccccccccccccccccccccccccccccccccccbbbbbbcccccccccbbbbbccccccccccccccccccccaaaaaaaaaaccccccccccccccccccc/ccbbbbbbccccccccbbbbbbbcccccaaaaaaaaaaaaccccccccccccccccccccccccccccccccccccccccccccccccccccccbbbbbbcccccccccbbbbbccccccccccccccccccccaaaaaaaaccccccccccccccccbbbbcc/ccbbbbbbccccccccbbbbbbbcccccaaaaaaaaaaaacccccccccccccccccccccccccccccccccccccccccccccccccccccccbbbbbcccccccccbbbbbccccccccccccccbbbcccaaaaaaaaaaccccccccccccccbbbbcc/cc/cc/cc/cc